Protein AF-0000000076599726 (afdb_homodimer)

pLDDT: mean 90.7, std 14.43, range [23.36, 98.75]

Foldseek 3Di:
DDDPDPPPPPDDPDVLVVLVVQLPFPLVVLVVVLVVLVCVVVVLVVCPPDPCSVVVVVVSVVVNVVSVVVNVVSVVSNQVSQLVSLVSVVWKKKWKAAPNDIDIDTDLVSLLVRLVCQLDGPDFWKMKMFMGSGYPDDPPDDDAQKMWIWHYDVVVQKT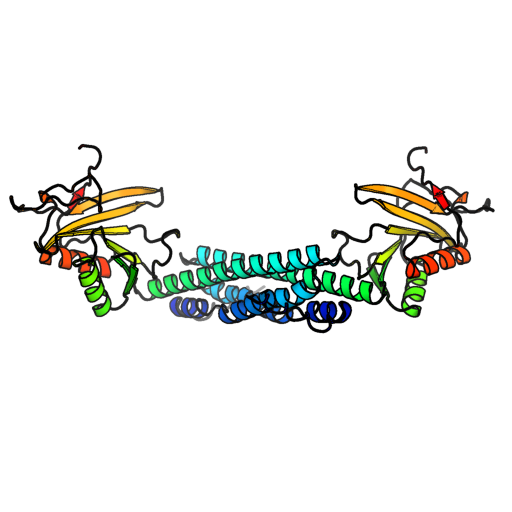KIKIWGADPVGDIWIKMFFAPDFDPPQDWTAPTVPHPHTDDRRRMDGNVLVSQQSSQCNNPVDRGPSTHIDTDDRPPD/DDDPDPPPPPDPPDVLVVLVVQLPFPLVVLVVVLVVLVCVVVVLVVCPPDPCSVVVVVVSVVVNVVSVVVSVVSVVSNQVSQLVSLVSVVWKKKWKAAPNDIDIDTDLVSLLVRLVCQLDGPDFWKMKMFMGSGYPDDPPDDDAQKMWIWWYDVVVQKTKIKIWGADPVGDIWIKMFFAPDFDPPQDWTAPTVPHPHTDDRRRMDGNVLVSQQSSQCNNPVDRGPSTHIDTDPRPPD

InterPro domains:
  IPR025680 Double-stranded DNA deaminase immunity protein DddI [PF14430] (100-230)

Solvent-accessible surface area (backbone atoms only — not comparable to full-atom values): 25669 Å² total; per-residue (Å²): 131,84,75,77,76,73,74,70,78,65,87,74,70,56,60,43,60,52,24,54,56,52,42,70,57,70,57,66,65,48,50,52,51,49,49,55,57,54,54,48,50,64,55,50,60,75,41,64,88,44,90,58,36,63,60,39,51,49,22,49,51,50,19,47,53,23,46,52,49,19,48,54,22,45,49,48,26,23,50,49,20,44,21,48,22,23,53,69,68,72,41,52,19,27,25,36,38,43,80,90,39,79,46,78,23,66,50,72,68,47,40,52,51,49,50,52,46,50,56,53,55,90,46,90,46,52,17,38,41,35,39,30,43,38,78,75,81,51,89,85,45,93,64,66,49,39,37,34,38,31,33,61,40,62,90,79,40,30,28,37,46,35,40,38,38,46,45,97,87,65,50,76,48,47,30,25,33,39,31,94,75,51,54,90,79,48,67,79,45,44,71,30,68,86,44,87,51,56,50,62,45,41,22,45,35,48,47,72,54,50,48,51,23,50,55,44,20,60,74,67,52,45,85,46,77,74,50,47,72,40,77,59,71,80,74,81,110,135,83,72,77,76,73,72,70,78,65,87,75,70,57,60,43,59,49,24,55,57,50,42,70,58,68,57,66,63,49,50,52,50,50,50,58,57,56,55,49,50,64,55,51,60,74,41,63,86,43,89,58,36,63,60,39,50,48,22,48,52,50,20,48,53,23,43,53,50,19,48,54,22,44,51,48,25,23,50,47,21,45,21,49,22,23,53,68,69,72,42,53,19,27,27,36,39,42,79,90,40,80,45,78,24,66,48,71,68,46,42,54,52,48,52,51,46,51,57,54,55,89,46,91,47,51,16,37,41,36,38,31,41,39,76,75,79,51,88,86,46,92,65,65,48,39,39,35,39,31,35,63,42,62,92,77,41,30,27,38,46,34,40,37,40,47,45,97,88,66,51,75,46,47,31,25,32,40,32,94,75,52,54,91,79,47,69,81,43,45,71,32,66,88,44,85,51,58,50,62,47,41,23,44,36,49,46,72,55,49,48,50,23,50,56,44,20,61,74,67,52,45,84,44,76,73,50,48,72,40,78,59,69,81,76,81,110

Radius of gyration: 36.12 Å; Cα contacts (8 Å, |Δi|>4): 818; chains: 2; bounding box: 96×108×67 Å

Organism: Saccharopolyspora spinosa (NCBI:txid60894)

Structure (mmCIF, N/CA/C/O backbone):
data_AF-0000000076599726-model_v1
#
loop_
_entity.id
_entity.type
_entity.pdbx_description
1 polymer 'Immunity protein Imm1 of predicted polymorphic toxin system'
#
loop_
_atom_site.group_PDB
_atom_site.id
_atom_site.type_symbol
_atom_site.label_atom_id
_atom_site.label_alt_id
_atom_site.label_comp_id
_atom_site.label_asym_id
_atom_site.label_entity_id
_atom_site.label_seq_id
_atom_site.pdbx_PDB_ins_code
_atom_site.Cartn_x
_atom_site.Cartn_y
_atom_site.Cartn_z
_atom_site.occupancy
_atom_site.B_iso_or_equiv
_atom_site.auth_seq_id
_atom_site.auth_comp_id
_atom_site.auth_asym_id
_atom_site.auth_atom_id
_atom_site.pdbx_PDB_model_num
ATOM 1 N N . MET A 1 1 ? 50.531 1.314 -5.137 1 23.39 1 MET A N 1
ATOM 2 C CA . MET A 1 1 ? 49.469 1.242 -4.148 1 23.39 1 MET A CA 1
ATOM 3 C C . MET A 1 1 ? 48.688 -0.058 -4.289 1 23.39 1 MET A C 1
ATOM 5 O O . MET A 1 1 ? 48.281 -0.428 -5.395 1 23.39 1 MET A O 1
ATOM 9 N N . SER A 1 2 ? 48.875 -1.064 -3.461 1 26.22 2 SER A N 1
ATOM 10 C CA . SER A 1 2 ? 48.438 -2.455 -3.518 1 26.22 2 SER A CA 1
ATOM 11 C C . SER A 1 2 ? 46.938 -2.559 -3.48 1 26.22 2 SER A C 1
ATOM 13 O O . SER A 1 2 ? 46.25 -1.793 -2.777 1 26.22 2 SER A O 1
ATOM 15 N N . ASN A 1 3 ? 46.219 -3.102 -4.512 1 31.73 3 ASN A N 1
ATOM 16 C CA . ASN A 1 3 ? 44.812 -3.297 -4.828 1 31.73 3 ASN A CA 1
ATOM 17 C C . ASN A 1 3 ? 44.062 -4.004 -3.693 1 31.73 3 ASN A C 1
ATOM 19 O O . ASN A 1 3 ? 44.469 -5.082 -3.26 1 31.73 3 ASN A O 1
ATOM 23 N N . PRO A 1 4 ? 43.438 -3.332 -2.748 1 35.03 4 PRO A N 1
ATOM 24 C CA . PRO A 1 4 ? 42.938 -4.086 -1.605 1 35.03 4 PRO A CA 1
ATOM 25 C C . PRO A 1 4 ? 42.281 -5.418 -2.014 1 35.03 4 PRO A C 1
ATOM 27 O O . PRO A 1 4 ? 41.781 -5.543 -3.127 1 35.03 4 PRO A O 1
ATOM 30 N N . ALA A 1 5 ? 42.844 -6.469 -1.629 1 33.59 5 ALA A N 1
ATOM 31 C CA . ALA A 1 5 ? 42.438 -7.859 -1.81 1 33.59 5 ALA A CA 1
ATOM 32 C C . ALA A 1 5 ? 40.906 -7.988 -1.806 1 33.59 5 ALA A C 1
ATOM 34 O O . ALA A 1 5 ? 40.25 -7.52 -0.881 1 33.59 5 ALA A O 1
ATOM 35 N N . GLN A 1 6 ? 40.188 -8.047 -2.879 1 35.97 6 GLN A N 1
ATOM 36 C CA . GLN A 1 6 ? 38.781 -8.359 -3.139 1 35.97 6 GLN A CA 1
ATOM 37 C C . GLN A 1 6 ? 38.312 -9.508 -2.252 1 35.97 6 GLN A C 1
ATOM 39 O O . GLN A 1 6 ? 38.844 -10.609 -2.301 1 35.97 6 GLN A O 1
ATOM 44 N N . ASP A 1 7 ? 38.062 -9.242 -1.002 1 39.81 7 ASP A N 1
ATOM 45 C CA . ASP A 1 7 ? 37.625 -10.281 -0.079 1 39.81 7 ASP A CA 1
ATOM 46 C C . ASP A 1 7 ? 36.875 -11.391 -0.821 1 39.81 7 ASP A C 1
ATOM 48 O O . ASP A 1 7 ? 36.031 -11.117 -1.666 1 39.81 7 ASP A O 1
ATOM 52 N N . GLU A 1 8 ? 37.469 -12.461 -1.097 1 43.03 8 GLU A N 1
ATOM 53 C CA . GLU A 1 8 ? 36.906 -13.688 -1.668 1 43.03 8 GLU A CA 1
ATOM 54 C C . GLU A 1 8 ? 35.5 -13.953 -1.16 1 43.03 8 GLU A C 1
ATOM 56 O O . GLU A 1 8 ? 35.25 -13.953 0.048 1 43.03 8 GLU A O 1
ATOM 61 N N . PRO A 1 9 ? 34.438 -13.484 -1.928 1 45.09 9 PRO A N 1
ATOM 62 C CA . PRO A 1 9 ? 33.094 -13.742 -1.427 1 45.09 9 PRO A CA 1
ATOM 63 C C . PRO A 1 9 ? 32.969 -15.094 -0.726 1 45.09 9 PRO A C 1
ATOM 65 O O . PRO A 1 9 ? 33.625 -16.062 -1.126 1 45.09 9 PRO A O 1
ATOM 68 N N . GLY A 1 10 ? 33.125 -15.25 0.542 1 48.09 10 GLY A N 1
ATOM 69 C CA . GLY A 1 10 ? 32.906 -16.469 1.3 1 48.09 10 GLY A CA 1
ATOM 70 C C . GLY A 1 10 ? 32 -17.453 0.599 1 48.09 10 GLY A C 1
ATOM 71 O O . GLY A 1 10 ? 31.422 -17.141 -0.448 1 48.09 10 GLY A O 1
ATOM 72 N N . PRO A 1 11 ? 32.125 -18.75 0.975 1 55.03 11 PRO A N 1
ATOM 73 C CA . PRO A 1 11 ? 31.406 -19.797 0.244 1 55.03 11 PRO A CA 1
ATOM 74 C C . PRO A 1 11 ? 29.922 -19.469 0.025 1 55.03 11 PRO A C 1
ATOM 76 O O . PRO A 1 11 ? 29.266 -18.953 0.927 1 55.03 11 PRO A O 1
ATOM 79 N N . LEU A 1 12 ? 29.453 -19.203 -1.128 1 69.69 12 LEU A N 1
ATOM 80 C CA . LEU A 1 12 ? 28.156 -18.781 -1.636 1 69.69 12 LEU A CA 1
ATOM 81 C C . LEU A 1 12 ? 27.047 -19.734 -1.18 1 69.69 12 LEU A C 1
ATOM 83 O O . LEU A 1 12 ? 27.219 -20.953 -1.26 1 69.69 12 LEU A O 1
ATOM 87 N N . GLU A 1 13 ? 26.375 -19.531 -0.014 1 88.06 13 GLU A N 1
ATOM 88 C CA . GLU A 1 13 ? 25.172 -20.281 0.381 1 88.06 13 GLU A CA 1
ATOM 89 C C . GLU A 1 13 ? 24.438 -20.812 -0.838 1 88.06 13 GLU A C 1
ATOM 91 O O . GLU A 1 13 ? 24.266 -20.094 -1.832 1 88.06 13 GLU A O 1
ATOM 96 N N . PRO A 1 14 ? 24.359 -22.25 -0.803 1 93.44 14 PRO A N 1
ATOM 97 C CA . PRO A 1 14 ? 23.547 -22.75 -1.915 1 93.44 14 PRO A CA 1
ATOM 98 C C . PRO A 1 14 ? 22.266 -21.938 -2.111 1 93.44 14 PRO A C 1
ATOM 100 O O . PRO A 1 14 ? 21.625 -21.531 -1.134 1 93.44 14 PRO A O 1
ATOM 103 N N . PRO A 1 15 ? 21.969 -21.703 -3.271 1 95.12 15 PRO A N 1
ATOM 104 C CA . PRO A 1 15 ? 20.797 -20.875 -3.555 1 95.12 15 PRO A CA 1
ATOM 105 C C . PRO A 1 15 ? 19.531 -21.406 -2.893 1 95.12 15 PRO A C 1
ATOM 107 O O . PRO A 1 15 ? 18.688 -20.641 -2.443 1 95.12 15 PRO A O 1
ATOM 110 N N . ALA A 1 16 ? 19.406 -22.703 -2.83 1 96.12 16 ALA A N 1
ATOM 111 C CA . ALA A 1 16 ? 18.203 -23.297 -2.234 1 96.12 16 ALA A CA 1
ATOM 112 C C . ALA A 1 16 ? 18.031 -22.828 -0.792 1 96.12 16 ALA A C 1
ATOM 114 O O . ALA A 1 16 ? 16.906 -22.641 -0.332 1 96.12 16 ALA A O 1
ATOM 115 N N . VAL A 1 17 ? 19.109 -22.672 -0.113 1 96.56 17 V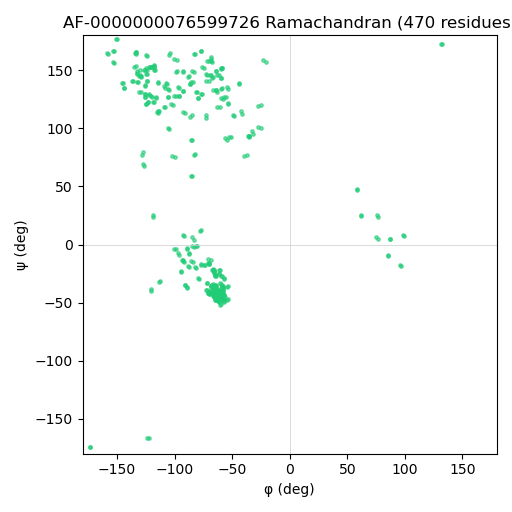AL A N 1
ATOM 116 C CA . VAL A 1 17 ? 19.062 -22.234 1.278 1 96.56 17 VAL A CA 1
ATOM 117 C C . VAL A 1 17 ? 18.625 -20.781 1.348 1 96.56 17 VAL A C 1
ATOM 119 O O . VAL A 1 17 ? 17.812 -20.406 2.209 1 96.56 17 VAL A O 1
ATOM 122 N N . VAL A 1 18 ? 19.141 -20.031 0.441 1 96.81 18 VAL A N 1
ATOM 123 C CA . VAL A 1 18 ? 18.766 -18.609 0.38 1 96.81 18 VAL A CA 1
ATOM 124 C C . VAL A 1 18 ? 17.281 -18.484 0.079 1 96.81 18 VAL A C 1
ATOM 126 O O . VAL A 1 18 ? 16.562 -17.75 0.76 1 96.81 18 VAL A O 1
ATOM 129 N N . PHE A 1 19 ? 16.812 -19.203 -0.844 1 97.62 19 PHE A N 1
ATOM 130 C CA . PHE A 1 19 ? 15.406 -19.141 -1.218 1 97.62 19 PHE A CA 1
ATOM 131 C C . PHE A 1 19 ? 14.516 -19.609 -0.07 1 97.62 19 PHE A C 1
ATOM 133 O O . PHE A 1 19 ? 13.422 -19.078 0.132 1 97.62 19 PHE A O 1
ATOM 140 N N . ALA A 1 20 ? 14.961 -20.562 0.651 1 97.06 20 ALA A N 1
ATOM 141 C CA . ALA A 1 20 ? 14.195 -21.016 1.805 1 97.06 20 ALA A CA 1
ATOM 142 C C . ALA A 1 20 ? 13.984 -19.891 2.807 1 97.06 20 ALA A C 1
ATOM 144 O O . ALA A 1 20 ? 12.883 -19.719 3.348 1 97.06 20 ALA A O 1
ATOM 145 N N . ARG A 1 21 ? 14.938 -19.141 3.025 1 96.56 21 ARG A N 1
ATOM 146 C CA . ARG A 1 21 ? 14.812 -18 3.938 1 96.56 21 ARG A CA 1
ATOM 147 C C . ARG A 1 21 ? 13.859 -16.953 3.387 1 96.56 21 ARG A C 1
ATOM 149 O O . ARG A 1 21 ? 13.102 -16.344 4.141 1 96.56 21 ARG A O 1
ATOM 156 N N . LEU A 1 22 ? 13.875 -16.844 2.094 1 96.88 22 LEU A N 1
ATOM 157 C CA . LEU A 1 22 ? 13.062 -15.828 1.438 1 96.88 22 LEU A CA 1
ATOM 158 C C . LEU A 1 22 ? 11.578 -16.188 1.524 1 96.88 22 LEU A C 1
ATOM 160 O O . LEU A 1 22 ? 10.719 -15.328 1.301 1 96.88 22 LEU A O 1
ATOM 164 N N . THR A 1 23 ? 11.289 -17.391 1.838 1 96.62 23 THR A N 1
ATOM 165 C CA . THR A 1 23 ? 9.891 -17.781 1.972 1 96.62 23 THR A CA 1
ATOM 166 C C . THR A 1 23 ? 9.312 -17.281 3.295 1 96.62 23 THR A C 1
ATOM 168 O O . THR A 1 23 ? 8.094 -17.266 3.484 1 96.62 23 THR A O 1
ATOM 171 N N . ASP A 1 24 ? 10.195 -16.938 4.219 1 95.19 24 ASP A N 1
ATOM 172 C CA . ASP A 1 24 ? 9.75 -16.484 5.531 1 95.19 24 ASP A CA 1
ATOM 173 C C . ASP A 1 24 ? 9.383 -15.008 5.504 1 95.19 24 ASP A C 1
ATOM 175 O O . ASP A 1 24 ? 10.148 -14.156 5.957 1 95.19 24 ASP A O 1
ATOM 179 N N . VAL A 1 25 ? 8.234 -14.727 4.996 1 94.5 25 VAL A N 1
ATOM 180 C CA . VAL A 1 25 ? 7.742 -13.352 4.914 1 94.5 25 VAL A CA 1
ATOM 181 C C . VAL A 1 25 ? 6.781 -13.078 6.066 1 94.5 25 VAL A C 1
ATOM 183 O O . VAL A 1 25 ? 6.047 -13.977 6.496 1 94.5 25 VAL A O 1
ATOM 186 N N . PRO A 1 26 ? 6.711 -11.875 6.547 1 94.44 26 PRO A N 1
ATOM 187 C CA . PRO A 1 26 ? 5.934 -11.562 7.75 1 94.44 26 PRO A CA 1
ATOM 188 C C . PRO A 1 26 ? 4.461 -11.297 7.445 1 94.44 26 PRO A C 1
ATOM 190 O O . PRO A 1 26 ? 3.912 -10.281 7.879 1 94.44 26 PRO A O 1
ATOM 193 N N . VAL A 1 27 ? 3.764 -12.195 6.887 1 95.12 27 VAL A N 1
ATOM 194 C CA . VAL A 1 27 ? 2.361 -12.039 6.52 1 95.12 27 VAL A CA 1
ATOM 195 C C . VAL A 1 27 ? 1.492 -12.047 7.777 1 95.12 27 VAL A C 1
ATOM 197 O O . VAL A 1 27 ? 0.481 -11.344 7.844 1 95.12 27 VAL A O 1
ATOM 200 N N . GLY A 1 28 ? 1.885 -12.781 8.742 1 95.69 28 GLY A N 1
ATOM 201 C CA . GLY A 1 28 ? 1.139 -12.797 9.984 1 95.69 28 GLY A CA 1
ATOM 202 C C . GLY A 1 28 ? 1.084 -11.445 10.672 1 95.69 28 GLY A C 1
ATOM 203 O O . GLY A 1 28 ? 0.021 -11.023 11.133 1 95.69 28 GLY A O 1
ATOM 204 N N . ALA A 1 29 ? 2.229 -10.852 10.805 1 96 29 ALA A N 1
ATOM 205 C CA . ALA A 1 29 ? 2.293 -9.516 11.391 1 96 29 ALA A CA 1
ATOM 206 C C . ALA A 1 29 ? 1.447 -8.523 10.594 1 96 29 ALA A C 1
ATOM 208 O O . ALA A 1 29 ? 0.784 -7.66 11.172 1 96 29 ALA A O 1
ATOM 209 N N . LEU A 1 30 ? 1.504 -8.672 9.32 1 97.5 30 LEU A N 1
ATOM 210 C CA . LEU A 1 30 ? 0.726 -7.793 8.453 1 97.5 30 LEU A CA 1
ATOM 211 C C . LEU A 1 30 ? -0.77 -8.016 8.656 1 97.5 30 LEU A C 1
ATOM 213 O O . LEU A 1 30 ? -1.542 -7.059 8.719 1 97.5 30 LEU A O 1
ATOM 217 N N . ASP A 1 31 ? -1.187 -9.195 8.797 1 97.75 31 ASP A N 1
ATOM 218 C CA . ASP A 1 31 ? -2.59 -9.508 9.055 1 97.75 31 ASP A CA 1
ATOM 219 C C . ASP A 1 31 ? -3.07 -8.859 10.344 1 97.75 31 ASP A C 1
ATOM 221 O O . ASP A 1 31 ? -4.184 -8.328 10.406 1 97.75 31 ASP A O 1
ATOM 225 N N . LYS A 1 32 ? -2.254 -8.906 11.305 1 97 32 LYS A N 1
ATOM 226 C CA . LYS A 1 32 ? -2.598 -8.273 12.57 1 97 32 LYS A CA 1
ATOM 227 C C . LYS A 1 32 ? -2.777 -6.766 12.398 1 97 32 LYS A C 1
ATOM 229 O O . LYS A 1 32 ? -3.666 -6.164 13.008 1 97 32 LYS A O 1
ATOM 234 N N . LEU A 1 33 ? -1.925 -6.156 11.602 1 96.94 33 LEU A N 1
ATOM 235 C CA . LEU A 1 33 ? -2.016 -4.727 11.344 1 96.94 33 LEU A CA 1
ATOM 236 C C . LEU A 1 33 ? -3.303 -4.391 10.594 1 96.94 33 LEU A C 1
ATOM 238 O O . LEU A 1 33 ? -3.959 -3.391 10.898 1 96.94 33 LEU A O 1
ATOM 242 N N . ILE A 1 34 ? -3.613 -5.188 9.633 1 97.62 34 ILE A N 1
ATOM 243 C CA . ILE A 1 34 ? -4.844 -4.988 8.875 1 97.62 34 ILE A CA 1
ATOM 244 C C . ILE A 1 34 ? -6.047 -5.07 9.812 1 97.62 34 ILE A C 1
ATOM 246 O O . ILE A 1 34 ? -6.938 -4.219 9.766 1 97.62 34 ILE A O 1
ATOM 250 N N . GLU A 1 35 ? -6.023 -6.031 10.68 1 96.81 35 GLU A N 1
ATOM 251 C CA . GLU A 1 35 ? -7.109 -6.199 11.641 1 96.81 35 GLU A CA 1
ATOM 252 C C . GLU A 1 35 ? -7.207 -4.996 12.578 1 96.81 35 GLU A C 1
ATOM 254 O O . GLU A 1 35 ? -8.297 -4.465 12.797 1 96.81 35 GLU A O 1
ATOM 259 N N . ALA A 1 36 ? -6.141 -4.594 13.094 1 95.62 36 A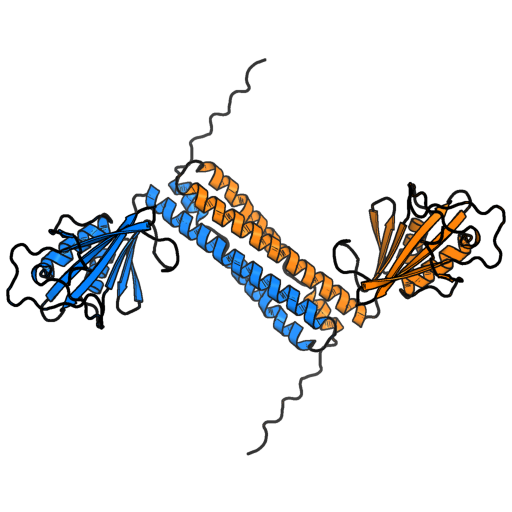LA A N 1
ATOM 260 C CA . ALA A 1 36 ? -6.109 -3.447 14 1 95.62 36 ALA A CA 1
ATOM 261 C C . ALA A 1 36 ? -6.633 -2.189 13.312 1 95.62 36 ALA A C 1
ATOM 263 O O . ALA A 1 36 ? -7.363 -1.402 13.914 1 95.62 36 ALA A O 1
ATOM 264 N N . THR A 1 37 ? -6.25 -2.002 12.086 1 95.06 37 THR A N 1
ATOM 265 C CA . THR A 1 37 ? -6.688 -0.838 11.328 1 95.06 37 THR A CA 1
ATOM 266 C C . THR A 1 37 ? -8.18 -0.918 11.031 1 95.06 37 THR A C 1
ATOM 268 O O . THR A 1 37 ? -8.883 0.099 11.047 1 95.06 37 THR A O 1
ATOM 271 N N . HIS A 1 38 ? -8.609 -2.107 10.805 1 94.06 38 HIS A N 1
ATOM 272 C CA . HIS A 1 38 ? -10.039 -2.307 10.562 1 94.06 38 HIS A CA 1
ATOM 273 C C . HIS A 1 38 ? -10.852 -1.989 11.812 1 94.06 38 HIS A C 1
ATOM 275 O O . HIS A 1 38 ? -11.953 -1.428 11.719 1 94.06 38 HIS A O 1
ATOM 281 N N . GLU A 1 39 ? -10.375 -2.297 12.922 1 93.75 39 GLU A N 1
ATOM 282 C CA . GLU A 1 39 ? -11.078 -2.098 14.188 1 93.75 39 GLU A CA 1
ATOM 283 C C . GLU A 1 39 ? -11.273 -0.613 14.484 1 93.75 39 GLU A C 1
ATOM 285 O O . GLU A 1 39 ? -12.148 -0.24 15.266 1 93.75 39 GLU A O 1
ATOM 290 N N . VAL A 1 40 ? -10.461 0.221 13.891 1 93.62 40 VAL A N 1
ATOM 291 C CA . VAL A 1 40 ? -10.578 1.668 14.039 1 93.62 40 VAL A CA 1
ATOM 292 C C . VAL A 1 40 ? -11.969 2.123 13.609 1 93.62 40 VAL A C 1
ATOM 294 O O . VAL A 1 40 ? -12.492 3.111 14.133 1 93.62 40 VAL A O 1
ATOM 297 N N . TYR A 1 41 ? -12.57 1.416 12.711 1 90.88 41 TYR A N 1
ATOM 298 C CA . TYR A 1 41 ? -13.883 1.781 12.18 1 90.88 41 TYR A CA 1
ATOM 299 C C . TYR A 1 41 ? -14.922 1.807 13.289 1 90.88 41 TYR A C 1
ATOM 301 O O . TYR A 1 41 ? -15.875 2.588 13.234 1 90.88 41 TYR A O 1
ATOM 309 N N . ASP A 1 42 ? -14.766 0.934 14.266 1 92.38 42 ASP A N 1
ATOM 310 C CA . ASP A 1 42 ? -15.688 0.936 15.398 1 92.38 42 ASP A CA 1
ATOM 311 C C . ASP A 1 42 ? -15.711 2.297 16.094 1 92.38 42 ASP A C 1
ATOM 313 O O . ASP A 1 42 ? -16.781 2.812 16.422 1 92.38 42 ASP A O 1
ATOM 317 N N . ASP A 1 43 ? -14.617 2.85 16.281 1 94.38 43 ASP A N 1
ATOM 318 C CA . ASP A 1 43 ? -14.508 4.168 16.906 1 94.38 43 ASP A CA 1
ATOM 319 C C . ASP A 1 43 ? -14.977 5.262 15.938 1 94.38 43 ASP A C 1
ATOM 321 O O . ASP A 1 43 ? -15.617 6.23 16.359 1 94.38 43 ASP A O 1
ATOM 325 N N . LEU A 1 44 ? -14.656 5.113 14.711 1 95.75 44 LEU A N 1
ATOM 326 C CA . LEU A 1 44 ? -15.102 6.082 13.719 1 95.75 44 LEU A CA 1
ATOM 327 C C . LEU A 1 44 ? -16.625 6.172 13.68 1 95.75 44 LEU A C 1
ATOM 329 O O . LEU A 1 44 ? -17.188 7.262 13.539 1 95.75 44 LEU A O 1
ATOM 333 N N . ASN A 1 45 ? -17.219 5.082 13.867 1 94.06 45 ASN A N 1
ATOM 334 C CA . ASN A 1 45 ? -18.672 5.047 13.859 1 94.06 45 ASN A CA 1
ATOM 335 C C . ASN A 1 45 ? -19.266 5.852 15.008 1 94.06 45 ASN A C 1
ATOM 337 O O . ASN A 1 45 ? -20.359 6.398 14.891 1 94.06 45 ASN A O 1
ATOM 341 N N . LYS A 1 46 ? -18.609 6 16.031 1 94.75 46 LYS A N 1
ATOM 342 C CA . LYS A 1 46 ? -19.078 6.73 17.203 1 94.75 46 LYS A CA 1
ATOM 343 C C . LYS A 1 46 ? -19.062 8.234 16.953 1 94.75 46 LYS A C 1
ATOM 345 O O . LYS A 1 46 ? -19.688 8.992 17.703 1 94.75 46 LYS A O 1
ATOM 350 N N . VAL A 1 47 ? -18.344 8.672 15.953 1 95.06 47 VAL A N 1
ATOM 351 C CA . VAL A 1 47 ? -18.25 10.102 15.695 1 95.06 47 VAL A CA 1
ATOM 352 C C . VAL A 1 47 ? -18.812 10.414 14.305 1 95.06 47 VAL A C 1
ATOM 354 O O . VAL A 1 47 ? -18.406 11.391 13.672 1 95.06 47 VAL A O 1
ATOM 357 N N . LEU A 1 48 ? -19.609 9.578 13.883 1 93.12 48 LEU A N 1
ATOM 358 C CA . LEU A 1 48 ? -20.281 9.789 12.602 1 93.12 48 LEU A CA 1
ATOM 359 C C . LEU A 1 48 ? -20.984 11.141 12.562 1 93.12 48 LEU A C 1
ATOM 361 O O . LEU A 1 48 ? -21.656 11.523 13.523 1 93.12 48 LEU A O 1
ATOM 365 N N . GLY A 1 49 ? -20.812 11.867 11.469 1 92.56 49 GLY A N 1
ATOM 366 C CA . GLY A 1 49 ? -21.438 13.172 11.328 1 92.56 49 GLY A CA 1
ATOM 367 C C . GLY A 1 49 ? -20.5 14.32 11.695 1 92.56 49 GLY A C 1
ATOM 368 O O . GLY A 1 49 ? -20.766 15.477 11.359 1 92.56 49 GLY A O 1
ATOM 369 N N . HIS A 1 50 ? -19.438 14 12.43 1 94.5 50 HIS A N 1
ATOM 370 C CA . HIS A 1 50 ? -18.469 15.039 12.773 1 94.5 50 HIS A CA 1
ATOM 371 C C . HIS A 1 50 ? -17.781 15.586 11.523 1 94.5 50 HIS A C 1
ATOM 373 O O . HIS A 1 50 ? -17.547 14.836 10.57 1 94.5 50 HIS A O 1
ATOM 379 N N . PRO A 1 51 ? -17.375 16.828 11.484 1 93.38 51 PRO A N 1
ATOM 380 C CA . PRO A 1 51 ? -16.75 17.422 10.297 1 93.38 51 PRO A CA 1
ATOM 381 C C . PRO A 1 51 ? -15.453 16.719 9.906 1 93.38 51 PRO A C 1
ATOM 383 O O . PRO A 1 51 ? -15.078 16.719 8.727 1 93.38 51 PRO A O 1
ATOM 386 N N . TYR A 1 52 ? -14.836 16.109 10.891 1 95.5 52 TYR A N 1
ATOM 387 C CA . TYR A 1 52 ? -13.562 15.453 10.633 1 95.5 52 TYR A CA 1
ATOM 388 C C . TYR A 1 52 ? -13.773 14.016 10.164 1 95.5 52 TYR A C 1
ATOM 390 O O . TYR A 1 52 ? -12.828 13.352 9.734 1 95.5 52 TYR A O 1
ATOM 398 N N . TRP A 1 53 ? -14.922 13.508 10.188 1 96.12 53 TRP A N 1
ATOM 399 C CA . TRP A 1 53 ? -15.203 12.094 9.984 1 96.12 53 TRP A CA 1
ATOM 400 C C . TRP A 1 53 ? -14.797 11.648 8.586 1 96.12 53 TRP A C 1
ATOM 402 O O . TRP A 1 53 ? -14.148 10.609 8.422 1 96.12 53 TRP A O 1
ATOM 412 N N . GLY A 1 54 ? -15.156 12.43 7.613 1 96 54 GLY A N 1
ATOM 413 C CA . GLY A 1 54 ? -14.844 12.07 6.242 1 96 54 GLY A CA 1
ATOM 414 C C . GLY A 1 54 ? -13.359 11.867 6.004 1 96 54 GLY A C 1
ATOM 415 O O . GLY A 1 54 ? -12.953 10.875 5.398 1 96 54 GLY A O 1
ATOM 416 N N . ASP A 1 55 ? -12.586 12.758 6.477 1 94.88 55 ASP A N 1
ATOM 417 C CA . ASP A 1 55 ? -11.141 12.664 6.301 1 94.88 55 ASP A CA 1
ATOM 418 C C . ASP A 1 55 ? -10.57 11.469 7.062 1 94.88 55 ASP A C 1
ATOM 420 O O . ASP A 1 55 ? -9.664 10.789 6.574 1 94.88 55 ASP A O 1
ATOM 424 N N . LEU A 1 56 ? -11.086 11.281 8.219 1 97.12 56 LEU A N 1
ATOM 425 C CA . LEU A 1 56 ? -10.633 10.156 9.023 1 97.12 56 LEU A CA 1
ATOM 426 C C . LEU A 1 56 ? -10.914 8.836 8.312 1 97.12 56 LEU A C 1
ATOM 428 O O . LEU A 1 56 ? -10.039 7.973 8.227 1 97.12 56 LEU A O 1
ATOM 432 N N . VAL A 1 57 ? -12.109 8.711 7.766 1 97.31 57 VAL A N 1
ATOM 433 C CA . VAL A 1 57 ? -12.5 7.504 7.051 1 97.31 57 VAL A CA 1
ATOM 434 C C . VAL A 1 57 ? -11.648 7.344 5.797 1 97.31 57 VAL A C 1
ATOM 436 O O . VAL A 1 57 ? -11.234 6.234 5.457 1 97.31 57 VAL A O 1
ATOM 439 N N . PHE A 1 58 ? -11.414 8.414 5.219 1 97.19 58 PHE A N 1
ATOM 440 C CA . PHE A 1 58 ? -10.586 8.383 4.023 1 97.19 58 PHE A CA 1
ATOM 441 C C . PHE A 1 58 ? -9.203 7.812 4.34 1 97.19 58 PHE A C 1
ATOM 443 O O . PHE A 1 58 ? -8.742 6.887 3.668 1 97.19 58 PHE A O 1
ATOM 450 N N . HIS A 1 59 ? -8.555 8.32 5.336 1 97 59 HIS A N 1
ATOM 451 C CA . HIS A 1 59 ? -7.215 7.871 5.695 1 97 59 HIS A CA 1
ATOM 452 C C . HIS A 1 59 ? -7.223 6.41 6.125 1 97 59 HIS A C 1
ATOM 454 O O . HIS A 1 59 ? -6.324 5.645 5.766 1 97 59 HIS A O 1
ATOM 460 N N . GLN A 1 60 ? -8.211 6.066 6.867 1 97.44 60 GLN A N 1
ATOM 461 C CA . GLN A 1 60 ? -8.312 4.684 7.32 1 97.44 60 GLN A CA 1
ATOM 462 C C . GLN A 1 60 ? -8.516 3.73 6.145 1 97.44 60 GLN A C 1
ATOM 464 O O . GLN A 1 60 ? -7.855 2.693 6.062 1 97.44 60 GLN A O 1
ATOM 469 N N . GLY A 1 61 ? -9.406 4.066 5.289 1 97.5 61 GLY A N 1
ATOM 470 C CA . GLY A 1 61 ? -9.633 3.256 4.105 1 97.5 61 GLY A CA 1
ATOM 471 C C . GLY A 1 61 ? -8.422 3.146 3.205 1 97.5 61 GLY A C 1
ATOM 472 O O . GLY A 1 61 ? -8.109 2.066 2.699 1 97.5 61 GLY A O 1
ATOM 473 N N . ALA A 1 62 ? -7.793 4.246 3.045 1 98 62 ALA A N 1
ATOM 474 C CA . ALA A 1 62 ? -6.582 4.254 2.225 1 98 62 ALA A CA 1
ATOM 475 C C . ALA A 1 62 ? -5.496 3.381 2.846 1 98 62 ALA A C 1
ATOM 477 O O . ALA A 1 62 ? -4.77 2.684 2.133 1 98 62 ALA A O 1
ATOM 478 N N . ALA A 1 63 ? -5.406 3.438 4.145 1 98.12 63 ALA A N 1
ATOM 479 C CA . ALA A 1 63 ? -4.426 2.604 4.836 1 98.12 63 ALA A CA 1
ATOM 480 C C . ALA A 1 63 ? -4.727 1.122 4.633 1 98.12 63 ALA A C 1
ATOM 482 O O . ALA A 1 63 ? -3.826 0.332 4.344 1 98.12 63 ALA A O 1
ATOM 483 N N . ILE A 1 64 ? -5.961 0.78 4.734 1 98.06 64 ILE A N 1
ATOM 484 C CA . ILE A 1 64 ? -6.371 -0.61 4.574 1 98.06 64 ILE A CA 1
ATOM 485 C C . ILE A 1 64 ? -6.055 -1.08 3.156 1 98.06 64 ILE A C 1
ATOM 487 O O . ILE A 1 64 ? -5.512 -2.172 2.963 1 98.06 64 ILE A O 1
ATOM 491 N N . LYS A 1 65 ? -6.383 -0.271 2.256 1 98.31 65 LYS A N 1
ATOM 492 C CA . LYS A 1 65 ? -6.113 -0.608 0.862 1 98.31 65 LYS A CA 1
ATOM 493 C C . LYS A 1 65 ? -4.621 -0.835 0.63 1 98.31 65 LYS A C 1
ATOM 495 O O . LYS A 1 65 ? -4.23 -1.813 -0.01 1 98.31 65 LYS A O 1
ATOM 500 N N . ALA A 1 66 ? -3.855 0.016 1.163 1 98.69 66 ALA A N 1
ATOM 501 C CA . ALA A 1 66 ? -2.408 -0.097 1.002 1 98.69 66 ALA A CA 1
ATOM 502 C C . ALA A 1 66 ? -1.874 -1.35 1.691 1 98.69 66 ALA A C 1
ATOM 504 O O . ALA A 1 66 ? -1.005 -2.039 1.154 1 98.69 66 ALA A O 1
ATOM 505 N N . LEU A 1 67 ? -2.387 -1.613 2.83 1 98.5 67 LEU A N 1
ATOM 506 C CA . LEU A 1 67 ? -1.951 -2.793 3.57 1 98.5 67 LEU A CA 1
ATOM 507 C C . LEU A 1 67 ? -2.34 -4.07 2.834 1 98.5 67 LEU A C 1
ATOM 509 O O . LEU A 1 67 ? -1.559 -5.023 2.781 1 98.5 67 LEU A O 1
ATOM 513 N N . LYS A 1 68 ? -3.469 -4.078 2.281 1 98.44 68 LYS A N 1
ATOM 514 C CA . LYS A 1 68 ? -3.9 -5.246 1.516 1 98.44 68 LYS A CA 1
ATOM 515 C C . LYS A 1 68 ? -3.041 -5.434 0.269 1 98.44 68 LYS A C 1
ATOM 517 O O . LYS A 1 68 ? -2.725 -6.562 -0.108 1 98.44 68 LYS A O 1
ATOM 522 N N . GLU A 1 69 ? -2.717 -4.395 -0.316 1 98.44 69 GLU A N 1
ATOM 523 C CA . GLU A 1 69 ? -1.794 -4.465 -1.445 1 98.44 69 GLU A CA 1
ATOM 524 C C . GLU A 1 69 ? -0.442 -5.031 -1.018 1 98.44 69 GLU A C 1
ATOM 526 O O . GLU A 1 69 ? 0.131 -5.875 -1.708 1 98.44 69 GLU A O 1
ATOM 531 N N . ALA A 1 70 ? 0.002 -4.566 0.088 1 98.44 70 ALA A N 1
ATOM 532 C CA . ALA A 1 70 ? 1.263 -5.09 0.611 1 98.44 70 ALA A CA 1
ATOM 533 C C . ALA A 1 70 ? 1.181 -6.594 0.845 1 98.44 70 ALA A C 1
ATOM 535 O O . ALA A 1 70 ? 2.127 -7.328 0.548 1 98.44 70 ALA A O 1
ATOM 536 N N . ARG A 1 71 ? 0.085 -7.012 1.326 1 98.19 71 ARG A N 1
ATOM 537 C CA . ARG A 1 71 ? -0.113 -8.438 1.588 1 98.19 71 ARG A CA 1
ATOM 538 C C . ARG A 1 71 ? -0.029 -9.25 0.3 1 98.19 71 ARG A C 1
ATOM 540 O O . ARG A 1 71 ? 0.608 -10.305 0.265 1 98.19 71 ARG A O 1
ATOM 547 N N . ILE A 1 72 ? -0.663 -8.781 -0.713 1 96.56 72 ILE A N 1
ATOM 548 C CA . ILE A 1 72 ? -0.63 -9.445 -2.014 1 96.56 72 ILE A CA 1
ATOM 549 C C . ILE A 1 72 ? 0.812 -9.547 -2.506 1 96.56 72 ILE A C 1
ATOM 551 O O . ILE A 1 72 ? 1.244 -10.602 -2.969 1 96.56 72 ILE A O 1
ATOM 555 N N . CYS A 1 73 ? 1.543 -8.562 -2.311 1 97.31 73 CYS A N 1
ATOM 556 C CA . CYS A 1 73 ? 2.924 -8.523 -2.777 1 97.31 73 CYS A CA 1
ATOM 557 C C . CYS A 1 73 ? 3.797 -9.484 -1.976 1 97.31 73 CYS A C 1
ATOM 559 O O . CYS A 1 73 ? 4.633 -10.188 -2.543 1 97.31 73 CYS A O 1
ATOM 561 N N . LEU A 1 74 ? 3.582 -9.477 -0.696 1 97.44 74 LEU A N 1
ATOM 562 C CA . LEU A 1 74 ? 4.371 -10.367 0.147 1 97.44 74 LEU A CA 1
ATOM 563 C C . LEU A 1 74 ? 4.051 -11.828 -0.155 1 97.44 74 LEU A C 1
ATOM 565 O O . LEU A 1 74 ? 4.949 -12.672 -0.173 1 97.44 74 LEU A O 1
ATOM 569 N N . GLU A 1 75 ? 2.818 -12.062 -0.381 1 95.81 75 GLU A N 1
ATOM 570 C CA . GLU A 1 75 ? 2.438 -13.414 -0.779 1 95.81 75 GLU A CA 1
ATOM 571 C C . GLU A 1 75 ? 3.049 -13.789 -2.127 1 95.81 75 GLU A C 1
ATOM 573 O O . GLU A 1 75 ? 3.439 -14.938 -2.342 1 95.81 75 GLU A O 1
ATOM 578 N N . GLY A 1 76 ? 3.053 -12.883 -2.998 1 94.69 76 GLY A N 1
ATOM 579 C CA . GLY A 1 76 ? 3.74 -13.102 -4.262 1 94.69 76 GLY A CA 1
ATOM 580 C C . GLY A 1 76 ? 5.215 -13.406 -4.094 1 94.69 76 GLY A C 1
ATOM 581 O O . GLY A 1 76 ? 5.742 -14.32 -4.738 1 94.69 76 GLY A O 1
ATOM 582 N N . LEU A 1 77 ? 5.844 -12.672 -3.188 1 96.81 77 LEU A N 1
ATOM 583 C CA . LEU A 1 77 ? 7.25 -12.914 -2.887 1 96.81 77 LEU A CA 1
ATOM 584 C C . LEU A 1 77 ? 7.457 -14.328 -2.355 1 96.81 77 LEU A C 1
ATOM 58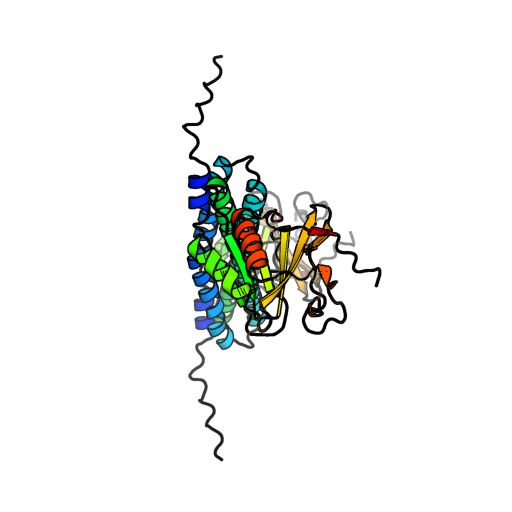6 O O . LEU A 1 77 ? 8.359 -15.039 -2.809 1 96.81 77 LEU A O 1
ATOM 590 N N . ARG A 1 78 ? 6.637 -14.656 -1.49 1 96.69 78 ARG A N 1
ATOM 591 C CA . ARG A 1 78 ? 6.727 -15.992 -0.913 1 96.69 78 ARG A CA 1
ATOM 592 C C . ARG A 1 78 ? 6.535 -17.062 -1.981 1 96.69 78 ARG A C 1
ATOM 594 O O . ARG A 1 78 ? 7.305 -18.031 -2.047 1 96.69 78 ARG A O 1
ATOM 601 N N . ALA A 1 79 ? 5.555 -16.891 -2.775 1 94.94 79 ALA A N 1
ATOM 602 C CA . ALA A 1 79 ? 5.262 -17.875 -3.822 1 94.94 79 ALA A CA 1
ATOM 603 C C . ALA A 1 79 ? 6.43 -18 -4.793 1 94.94 79 ALA A C 1
ATOM 605 O O . ALA A 1 79 ? 6.812 -19.125 -5.16 1 94.94 79 ALA A O 1
ATOM 606 N N . GLU A 1 80 ? 6.992 -16.922 -5.16 1 95.19 80 GLU A N 1
ATOM 607 C CA . GLU A 1 80 ? 8.141 -16.938 -6.059 1 95.19 80 GLU A CA 1
ATOM 608 C C . GLU A 1 80 ? 9.344 -17.625 -5.414 1 95.19 80 GLU A C 1
ATOM 610 O O . GLU A 1 80 ? 10.047 -18.391 -6.074 1 95.19 80 GLU A O 1
ATOM 615 N N . ALA A 1 81 ? 9.492 -17.359 -4.176 1 97.44 81 ALA A N 1
ATOM 616 C CA . ALA A 1 81 ? 10.609 -17.969 -3.455 1 97.44 81 ALA A CA 1
ATOM 617 C C . ALA A 1 81 ? 10.43 -19.484 -3.352 1 97.44 81 ALA A C 1
ATOM 619 O O . ALA A 1 81 ? 11.398 -20.234 -3.486 1 97.44 81 ALA A O 1
ATOM 620 N N . VAL A 1 82 ? 9.273 -19.828 -3.086 1 96.5 82 VAL A N 1
ATOM 621 C CA . VAL A 1 82 ? 8.977 -21.266 -3.035 1 96.5 82 VAL A CA 1
ATOM 622 C C . VAL A 1 82 ? 9.297 -21.906 -4.383 1 96.5 82 VAL A C 1
ATOM 624 O O . VAL A 1 82 ? 9.953 -22.953 -4.441 1 96.5 82 VAL A O 1
ATOM 627 N N . GLY A 1 83 ? 8.828 -21.266 -5.422 1 95.38 83 GLY A N 1
ATOM 628 C CA . GLY A 1 83 ? 9.133 -21.781 -6.75 1 95.38 83 GLY A CA 1
ATOM 629 C C . GLY A 1 83 ? 10.617 -21.875 -7.027 1 95.38 83 GLY A C 1
ATOM 630 O O . GLY A 1 83 ? 11.094 -22.891 -7.551 1 95.38 83 GLY A O 1
ATOM 631 N N . ALA A 1 84 ? 11.336 -20.922 -6.656 1 96.69 84 ALA A N 1
ATOM 632 C CA . ALA A 1 84 ? 12.781 -20.906 -6.867 1 96.69 84 ALA A CA 1
ATOM 633 C C . ALA A 1 84 ? 13.469 -22.016 -6.074 1 96.69 84 ALA A C 1
ATOM 635 O O . ALA A 1 84 ? 14.328 -22.719 -6.602 1 96.69 84 ALA A O 1
ATOM 636 N N . ARG A 1 85 ? 13.102 -22.094 -4.879 1 97.12 85 ARG A N 1
ATOM 637 C CA . ARG A 1 85 ? 13.664 -23.141 -4.031 1 97.12 85 ARG A CA 1
ATOM 638 C C . ARG A 1 85 ? 13.422 -24.531 -4.633 1 97.12 85 ARG A C 1
ATOM 640 O O . ARG A 1 85 ? 14.336 -25.344 -4.723 1 97.12 85 ARG A O 1
ATOM 647 N N . ASN A 1 86 ? 12.188 -24.781 -5.016 1 96.44 86 ASN A N 1
ATOM 648 C CA . ASN A 1 86 ? 11.82 -26.062 -5.602 1 96.44 86 ASN A CA 1
ATOM 649 C C . ASN A 1 86 ? 12.617 -26.344 -6.871 1 96.44 86 ASN A C 1
ATOM 651 O O . ASN A 1 86 ? 13.062 -27.484 -7.09 1 96.44 86 ASN A O 1
ATOM 655 N N . THR A 1 87 ? 12.773 -25.344 -7.629 1 94.5 87 THR A N 1
ATOM 656 C CA . THR A 1 87 ? 13.555 -25.484 -8.852 1 94.5 87 THR A CA 1
ATOM 657 C C . THR A 1 87 ? 14.984 -25.906 -8.531 1 94.5 87 THR A C 1
ATOM 659 O O . THR A 1 87 ? 15.523 -26.828 -9.148 1 94.5 87 THR A O 1
ATOM 662 N N . GLU A 1 88 ? 15.547 -25.297 -7.574 1 95.56 88 GLU A N 1
ATOM 663 C CA . GLU A 1 88 ? 16.906 -25.641 -7.168 1 95.56 88 GLU A CA 1
ATOM 664 C C . GLU A 1 88 ? 16.984 -27.062 -6.629 1 95.56 88 GLU A C 1
ATOM 666 O O . GLU A 1 88 ? 18.016 -27.734 -6.777 1 95.56 88 GLU A O 1
ATOM 671 N N . LEU A 1 89 ? 15.938 -27.531 -6.121 1 95.19 89 LEU A N 1
ATOM 672 C CA . LEU A 1 89 ? 15.945 -28.844 -5.492 1 95.19 89 LEU A CA 1
ATOM 673 C C . LEU A 1 89 ? 15.406 -29.906 -6.449 1 95.19 89 LEU A C 1
ATOM 675 O O . LEU A 1 89 ? 15.32 -31.078 -6.09 1 95.19 89 LEU A O 1
ATOM 679 N N . GLY A 1 90 ? 14.961 -29.5 -7.609 1 93.25 90 GLY A N 1
ATOM 680 C CA . GLY A 1 90 ? 14.422 -30.422 -8.578 1 93.25 90 GLY A CA 1
ATOM 681 C C . GLY A 1 90 ? 13.023 -30.906 -8.234 1 93.25 90 GLY A C 1
ATOM 682 O O . GLY A 1 90 ? 12.648 -32.031 -8.578 1 93.25 90 GLY A O 1
ATOM 683 N N . ILE A 1 91 ? 12.305 -30.078 -7.465 1 94.06 91 ILE A N 1
ATOM 684 C CA . ILE A 1 91 ? 10.953 -30.438 -7.031 1 94.06 91 ILE A CA 1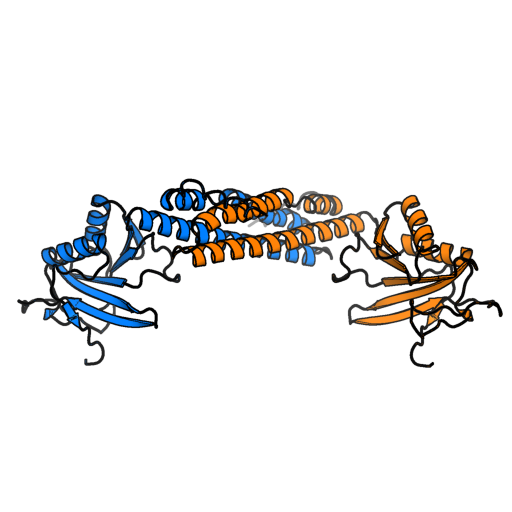
ATOM 685 C C . ILE A 1 91 ? 9.93 -29.797 -7.969 1 94.06 91 ILE A C 1
ATOM 687 O O . ILE A 1 91 ? 10.062 -28.625 -8.344 1 94.06 91 ILE A O 1
ATOM 691 N N . THR A 1 92 ? 8.953 -30.578 -8.352 1 95.12 92 THR A N 1
ATOM 692 C CA . THR A 1 92 ? 7.82 -30.062 -9.109 1 95.12 92 THR A CA 1
ATOM 693 C C . THR A 1 92 ? 6.512 -30.312 -8.359 1 95.12 92 THR A C 1
ATOM 695 O O . THR A 1 92 ? 6.418 -31.234 -7.555 1 95.12 92 THR A O 1
ATOM 698 N N . VAL A 1 93 ? 5.57 -29.438 -8.648 1 96.88 93 VAL A N 1
ATOM 699 C CA . VAL A 1 93 ? 4.246 -29.531 -8.055 1 96.88 93 VAL A CA 1
ATOM 700 C C . VAL A 1 93 ? 3.195 -29.703 -9.148 1 96.88 93 VAL A C 1
ATOM 702 O O . VAL A 1 93 ? 3.174 -28.922 -10.117 1 96.88 93 VAL A O 1
ATOM 705 N N . ALA A 1 94 ? 2.408 -30.719 -8.969 1 97.56 94 ALA A N 1
ATOM 706 C CA . ALA A 1 94 ? 1.272 -30.906 -9.867 1 97.56 94 ALA A CA 1
ATOM 707 C C . ALA A 1 94 ? 0.013 -30.25 -9.297 1 97.56 94 ALA A C 1
ATOM 709 O O . ALA A 1 94 ? -0.285 -30.391 -8.109 1 97.56 94 ALA A O 1
ATOM 710 N N . THR A 1 95 ? -0.618 -29.531 -10.117 1 96.88 95 THR A N 1
ATOM 711 C CA . THR A 1 95 ? -1.911 -28.938 -9.773 1 96.88 95 THR A CA 1
ATOM 712 C C . THR A 1 95 ? -3.01 -29.5 -10.68 1 96.88 95 THR A C 1
ATOM 714 O O . THR A 1 95 ? -2.895 -29.453 -11.906 1 96.88 95 THR A O 1
ATOM 717 N N . ALA A 1 96 ? -4.066 -30.016 -10.094 1 97.44 96 ALA A N 1
ATOM 718 C CA . ALA A 1 96 ? -5.219 -30.5 -10.852 1 97.44 96 ALA A CA 1
ATOM 719 C C . ALA A 1 96 ? -6.461 -29.656 -10.562 1 97.44 96 ALA A C 1
ATOM 721 O O . ALA A 1 96 ? -6.664 -29.203 -9.43 1 97.44 96 ALA A O 1
ATOM 722 N N . VAL A 1 97 ? -7.176 -29.406 -11.57 1 95.81 97 VAL A N 1
ATOM 723 C CA . VAL A 1 97 ? -8.5 -28.812 -11.422 1 95.81 97 VAL A CA 1
ATOM 724 C C . VAL A 1 97 ? -9.562 -29.797 -11.883 1 95.81 97 VAL A C 1
ATOM 726 O O . VAL A 1 97 ? -9.602 -30.172 -13.062 1 95.81 97 VAL A O 1
ATOM 729 N N . ALA A 1 98 ? -10.375 -30.234 -10.992 1 95.5 98 ALA A N 1
ATOM 730 C CA . ALA A 1 98 ? -11.461 -31.172 -11.266 1 95.5 98 ALA A CA 1
ATOM 731 C C . ALA A 1 98 ? -12.688 -30.844 -10.406 1 95.5 98 ALA A C 1
ATOM 733 O O . ALA A 1 98 ? -12.555 -30.531 -9.219 1 95.5 98 ALA A O 1
ATOM 734 N N . ASP A 1 99 ? -13.82 -30.844 -11.016 1 94.88 99 ASP A N 1
ATOM 735 C CA . ASP A 1 99 ? -15.086 -30.641 -10.312 1 94.88 99 ASP A CA 1
ATOM 736 C C . ASP A 1 99 ? -15.125 -29.266 -9.648 1 94.88 99 ASP A C 1
ATOM 738 O O . ASP A 1 99 ? -15.625 -29.125 -8.531 1 94.88 99 ASP A O 1
ATOM 742 N N . GLY A 1 100 ? -14.391 -28.406 -10.18 1 90.5 100 GLY A N 1
ATOM 743 C CA . GLY A 1 100 ? -14.414 -27.047 -9.672 1 90.5 100 GLY A CA 1
ATOM 744 C C . GLY A 1 100 ? -13.453 -26.828 -8.508 1 90.5 100 GLY A C 1
ATOM 745 O O . GLY A 1 100 ? -13.422 -25.75 -7.914 1 90.5 100 GLY A O 1
ATOM 746 N N . GLU A 1 101 ? -12.695 -27.859 -8.219 1 94.88 101 GLU A N 1
ATOM 747 C CA . GLU A 1 101 ? -11.766 -27.766 -7.098 1 94.88 101 GLU A CA 1
ATOM 748 C C . GLU A 1 101 ? -10.328 -27.922 -7.566 1 94.88 101 GLU A C 1
ATOM 750 O O . GLU A 1 101 ? -10.062 -28.562 -8.586 1 94.88 101 GLU A O 1
ATOM 755 N N . ARG A 1 102 ? -9.406 -27.328 -6.746 1 95.19 102 ARG A N 1
ATOM 756 C CA . ARG A 1 102 ? -7.977 -27.438 -7.039 1 95.19 102 ARG A CA 1
ATOM 757 C C . ARG A 1 102 ? -7.273 -28.344 -6.031 1 95.19 102 ARG A C 1
ATOM 759 O O . ARG A 1 102 ? -7.551 -28.281 -4.832 1 95.19 102 ARG A O 1
ATOM 766 N N . TYR A 1 103 ? -6.434 -29.172 -6.594 1 97.5 103 TYR A N 1
ATOM 767 C CA . TYR A 1 103 ? -5.652 -30.109 -5.793 1 97.5 103 TYR A CA 1
ATOM 768 C C . TYR A 1 103 ? -4.164 -29.984 -6.098 1 97.5 103 TYR A C 1
ATOM 770 O O . TYR A 1 103 ? -3.781 -29.688 -7.234 1 97.5 103 TYR A O 1
ATOM 778 N N . TYR A 1 104 ? -3.414 -30.281 -5.07 1 97.19 104 TYR A N 1
ATOM 779 C CA . TYR A 1 104 ? -1.972 -30.156 -5.227 1 97.19 104 TYR A CA 1
ATOM 780 C C . TYR A 1 104 ? -1.251 -31.422 -4.789 1 97.19 104 TYR A C 1
ATOM 782 O O . TYR A 1 104 ? -1.669 -32.062 -3.832 1 97.19 104 TYR A O 1
ATOM 790 N N . ALA A 1 105 ? -0.146 -31.734 -5.508 1 97.75 105 ALA A N 1
ATOM 791 C CA . ALA A 1 105 ? 0.643 -32.938 -5.188 1 97.75 105 ALA A CA 1
ATOM 792 C C . ALA A 1 105 ? 2.127 -32.688 -5.445 1 97.75 105 ALA A C 1
ATOM 794 O O . ALA A 1 105 ? 2.498 -32.094 -6.461 1 97.75 105 ALA A O 1
ATOM 795 N N . GLN A 1 106 ? 2.91 -33.188 -4.523 1 95.56 106 GLN A N 1
ATOM 796 C CA . GLN A 1 106 ? 4.355 -33.062 -4.672 1 95.56 106 GLN A CA 1
ATOM 797 C C . GLN A 1 106 ? 5.027 -34.438 -4.703 1 95.56 106 GLN A C 1
ATOM 799 O O . GLN A 1 106 ? 5.918 -34.688 -5.516 1 95.56 106 GLN A O 1
ATOM 804 N N . THR A 1 107 ? 4.547 -35.312 -3.881 1 95.56 107 THR A N 1
ATOM 805 C CA . THR A 1 107 ? 5.148 -36.656 -3.834 1 95.56 107 THR A CA 1
ATOM 806 C C . THR A 1 107 ? 4.598 -37.531 -4.949 1 95.56 107 THR A C 1
ATOM 808 O O . THR A 1 107 ? 3.518 -37.25 -5.484 1 95.56 107 THR A O 1
ATOM 811 N N . GLU A 1 108 ? 5.309 -38.594 -5.168 1 94.88 108 GLU A N 1
ATOM 812 C CA . GLU A 1 108 ? 4.883 -39.531 -6.207 1 94.88 108 GLU A CA 1
ATOM 813 C C . GLU A 1 108 ? 3.527 -40.125 -5.875 1 94.88 108 GLU A C 1
ATOM 815 O O . GLU A 1 108 ? 2.676 -40.281 -6.754 1 94.88 108 GLU A O 1
ATOM 820 N N . ASP A 1 109 ? 3.338 -40.438 -4.656 1 96.38 109 ASP A N 1
ATOM 821 C CA . ASP A 1 109 ? 2.076 -41.031 -4.238 1 96.38 109 ASP A CA 1
ATOM 822 C C . ASP A 1 109 ? 0.92 -40.062 -4.391 1 96.38 109 ASP A C 1
ATOM 824 O O . ASP A 1 109 ? -0.146 -40.406 -4.895 1 96.38 109 ASP A O 1
ATOM 828 N N . ASP A 1 110 ? 1.144 -38.844 -3.982 1 97.31 110 ASP A N 1
ATOM 829 C CA . ASP A 1 110 ? 0.108 -37.844 -4.102 1 97.31 110 ASP A CA 1
ATOM 830 C C . ASP A 1 110 ? -0.222 -37.562 -5.57 1 97.31 110 ASP A C 1
ATOM 832 O O . ASP A 1 110 ? -1.38 -37.312 -5.914 1 97.31 110 ASP A O 1
ATOM 836 N N . LYS A 1 111 ? 0.784 -37.625 -6.375 1 98 111 LYS A N 1
ATOM 837 C CA . LYS A 1 111 ? 0.583 -37.375 -7.801 1 98 111 LYS A CA 1
ATOM 838 C C . LYS A 1 111 ? -0.249 -38.469 -8.438 1 98 111 LYS A C 1
ATOM 840 O O . LYS A 1 111 ? -1.115 -38.219 -9.273 1 98 111 LYS A O 1
ATOM 845 N N . ALA A 1 112 ? 0.026 -39.656 -8.031 1 97.19 112 ALA A N 1
ATOM 846 C CA . ALA A 1 112 ? -0.76 -40.781 -8.516 1 97.19 112 ALA A CA 1
ATOM 847 C C . ALA A 1 112 ? -2.23 -40.625 -8.141 1 97.19 112 ALA A C 1
ATOM 849 O O . ALA A 1 112 ? -3.119 -40.906 -8.945 1 97.19 112 ALA A O 1
ATOM 850 N N . GLU A 1 113 ? -2.445 -40.188 -6.961 1 97.12 113 GLU A N 1
ATOM 851 C CA . GLU A 1 113 ? -3.814 -39.938 -6.512 1 97.12 113 GLU A CA 1
ATOM 852 C C . GLU A 1 113 ? -4.484 -38.844 -7.324 1 97.12 113 GLU A C 1
ATOM 854 O O . GLU A 1 113 ? -5.676 -38.938 -7.629 1 97.12 113 GLU A O 1
ATOM 859 N N . LEU A 1 114 ? -3.701 -37.875 -7.602 1 97.56 114 LEU A N 1
ATOM 860 C CA . LEU A 1 114 ? -4.203 -36.781 -8.414 1 97.56 114 LEU A CA 1
ATOM 861 C C . LEU A 1 114 ? -4.641 -37.281 -9.789 1 97.56 114 LEU A C 1
ATOM 863 O O . LEU A 1 114 ? -5.68 -36.844 -10.297 1 97.56 114 LEU A O 1
ATOM 867 N N . VAL A 1 115 ? -3.852 -38.094 -10.344 1 98.31 115 VAL A N 1
ATOM 868 C CA . VAL A 1 115 ? -4.156 -38.656 -11.648 1 98.31 115 VAL A CA 1
ATOM 869 C C . VAL A 1 115 ? -5.477 -39.438 -11.586 1 98.31 115 VAL A C 1
ATOM 871 O O . VAL A 1 115 ? -6.316 -39.312 -12.477 1 98.31 115 VAL A O 1
ATOM 874 N N . ASP A 1 116 ? -5.691 -40.156 -10.547 1 97.25 116 ASP A N 1
ATOM 875 C CA . ASP A 1 116 ? -6.945 -40.875 -10.367 1 97.25 116 ASP A CA 1
ATOM 876 C C . ASP A 1 116 ? -8.133 -39.906 -10.359 1 97.25 116 ASP A C 1
ATOM 878 O O . ASP A 1 116 ? -9.164 -40.188 -10.977 1 97.25 116 ASP A O 1
ATOM 882 N N . LYS A 1 117 ? -7.934 -38.844 -9.734 1 97.12 117 LYS A N 1
ATOM 883 C CA . LYS A 1 117 ? -9 -37.844 -9.594 1 97.12 117 LYS A CA 1
ATOM 884 C C . LYS A 1 117 ? -9.383 -37.25 -10.953 1 97.12 117 LYS A C 1
ATOM 886 O O . LYS A 1 117 ? -10.57 -37.094 -11.242 1 97.12 117 LYS A O 1
ATOM 891 N N . VAL A 1 118 ? -8.375 -37 -11.773 1 98 118 VAL A N 1
ATOM 892 C CA . VAL A 1 118 ? -8.68 -36.344 -13.023 1 98 118 VAL A CA 1
ATOM 893 C C . VAL A 1 118 ? -9.188 -37.344 -14.047 1 98 118 VAL A C 1
ATOM 895 O O . VAL A 1 118 ? -9.875 -36.969 -15.008 1 98 118 VAL A O 1
ATOM 898 N N . LEU A 1 119 ? -8.922 -38.594 -13.859 1 97.81 119 LEU A N 1
ATOM 899 C CA . LEU A 1 119 ? -9.43 -39.625 -14.75 1 97.81 119 LEU A CA 1
ATOM 900 C C . LEU A 1 119 ? -10.883 -39.969 -14.453 1 97.81 119 LEU A C 1
ATOM 902 O O . LEU A 1 119 ? -11.633 -40.375 -15.344 1 97.81 119 LEU A O 1
ATOM 906 N N . ARG A 1 120 ? -11.203 -39.781 -13.211 1 97.12 120 ARG A N 1
ATOM 907 C CA . ARG A 1 120 ? -12.555 -40.156 -12.789 1 97.12 120 ARG A CA 1
ATOM 908 C C . ARG A 1 120 ? -13.242 -38.969 -12.094 1 97.12 120 ARG A C 1
ATOM 910 O O . ARG A 1 120 ? -13.594 -39.062 -10.922 1 97.12 120 ARG A O 1
ATOM 917 N N . PRO A 1 121 ? -13.516 -37.938 -12.891 1 95.56 121 PRO A N 1
ATOM 918 C CA . PRO A 1 121 ? -14.242 -36.812 -12.289 1 95.56 121 PRO A CA 1
ATOM 919 C C . PRO A 1 121 ? -15.68 -37.188 -11.914 1 95.56 121 PRO A C 1
ATOM 921 O O . PRO A 1 121 ? -16.266 -38.094 -12.5 1 95.56 121 PRO A O 1
ATOM 924 N N . GLN A 1 122 ? -16.203 -36.438 -11 1 94.25 122 GLN A N 1
ATOM 925 C CA . GLN A 1 122 ? -17.547 -36.75 -10.508 1 94.25 122 GLN A CA 1
ATOM 926 C C . GLN A 1 122 ? -18.594 -35.938 -11.273 1 94.25 122 GLN A C 1
ATOM 928 O O . GLN A 1 122 ? -19.781 -36.281 -11.266 1 94.25 122 GLN A O 1
ATOM 933 N N . GLN A 1 123 ? -18.203 -34.906 -11.812 1 91.94 123 GLN A N 1
ATOM 934 C CA . GLN A 1 123 ? -19.094 -34.062 -12.594 1 91.94 123 GLN A CA 1
ATOM 935 C C . GLN A 1 123 ? -18.656 -33.969 -14.047 1 91.94 123 GLN A C 1
ATOM 937 O O . GLN A 1 123 ? -17.469 -34.156 -14.352 1 91.94 123 GLN A O 1
ATOM 942 N N . PRO A 1 124 ? -19.688 -33.75 -14.859 1 87.19 124 PRO A N 1
ATOM 943 C CA . PRO A 1 124 ? -19.312 -33.562 -16.266 1 87.19 124 PRO A CA 1
ATOM 944 C C . PRO A 1 124 ? -18.391 -32.344 -16.469 1 87.19 124 PRO A C 1
ATOM 946 O O . PRO A 1 124 ? -18.484 -31.359 -15.75 1 87.19 124 PRO A O 1
ATOM 949 N N . GLY A 1 125 ? -17.531 -32.531 -17.422 1 91.44 125 GLY A N 1
ATOM 950 C CA . GLY A 1 125 ? -16.609 -31.453 -17.75 1 91.44 125 GLY A CA 1
ATOM 951 C C . GLY A 1 125 ? -15.164 -31.906 -17.844 1 91.44 125 GLY A C 1
ATOM 952 O O . GLY A 1 125 ? -14.828 -33 -17.422 1 91.44 125 GLY A O 1
ATOM 953 N N . ALA A 1 126 ? -14.383 -30.953 -18.297 1 95.69 126 ALA A N 1
ATOM 954 C CA . ALA A 1 126 ? -12.961 -31.266 -18.469 1 95.69 126 ALA A CA 1
ATOM 955 C C . ALA A 1 126 ? -12.188 -31.016 -17.188 1 95.69 126 ALA A C 1
ATOM 957 O O . ALA A 1 126 ? -12.555 -30.141 -16.391 1 95.69 126 ALA A O 1
ATOM 958 N N . SER A 1 127 ? -11.219 -31.812 -16.922 1 97.25 127 SER A N 1
ATOM 959 C CA . SER A 1 127 ? -10.227 -31.562 -15.883 1 97.25 127 SER A CA 1
ATOM 960 C C . SER A 1 127 ? -8.93 -31.016 -16.484 1 97.25 127 SER A C 1
ATOM 962 O O . SER A 1 127 ? -8.695 -31.141 -17.688 1 97.25 127 SER A O 1
ATOM 964 N N . HIS A 1 128 ? -8.203 -30.391 -15.617 1 96.12 128 HIS A N 1
ATOM 965 C CA . HIS A 1 128 ? -6.93 -29.828 -16.062 1 96.12 128 HIS A CA 1
ATOM 966 C C . HIS A 1 128 ? -5.793 -30.234 -15.125 1 96.12 128 HIS A C 1
ATOM 968 O O . HIS A 1 128 ? -6.004 -30.391 -13.922 1 96.12 128 HIS A O 1
ATOM 974 N N . LEU A 1 129 ? -4.688 -30.391 -15.758 1 97.31 129 LEU A N 1
ATOM 975 C CA . LEU A 1 129 ? -3.486 -30.734 -15.008 1 97.31 129 LEU A CA 1
ATOM 976 C C . LEU A 1 129 ? -2.322 -29.828 -15.391 1 97.31 129 LEU A C 1
ATOM 978 O O . LEU A 1 129 ? -2.076 -29.594 -16.578 1 97.31 129 LEU A O 1
ATOM 982 N N . TYR A 1 130 ? -1.678 -29.297 -14.312 1 96 130 TYR A N 1
ATOM 983 C CA . TYR A 1 130 ? -0.516 -28.438 -14.461 1 96 130 TYR A CA 1
ATOM 984 C C . TYR A 1 130 ? 0.673 -28.969 -13.68 1 96 130 TYR A C 1
ATOM 986 O O . TYR A 1 130 ? 0.5 -29.609 -12.633 1 96 130 TYR A O 1
ATOM 994 N N . VAL A 1 131 ? 1.843 -28.75 -14.211 1 96.12 131 VAL A N 1
ATOM 995 C CA . VAL A 1 131 ? 3.07 -29.047 -13.484 1 96.12 131 VAL A CA 1
ATOM 996 C C . VAL A 1 131 ? 3.959 -27.812 -13.438 1 96.12 131 VAL A C 1
ATOM 998 O O . VAL A 1 131 ? 4.227 -27.188 -14.477 1 96.12 131 VAL A O 1
ATOM 1001 N N . TRP A 1 132 ? 4.344 -27.469 -12.227 1 94.5 132 TRP A N 1
ATOM 1002 C CA . TRP A 1 132 ? 5.113 -26.234 -12.039 1 94.5 132 TRP A CA 1
ATOM 1003 C C . TRP A 1 132 ? 6.047 -26.359 -10.844 1 94.5 132 TRP A C 1
ATOM 1005 O O . TRP A 1 132 ? 6.086 -27.406 -10.18 1 94.5 132 TRP A O 1
ATOM 1015 N N . ASP A 1 133 ? 6.84 -25.297 -10.633 1 94.5 133 ASP A N 1
ATOM 1016 C CA . ASP A 1 133 ? 7.762 -25.266 -9.5 1 94.5 133 ASP A CA 1
ATOM 1017 C C . ASP A 1 133 ? 7.035 -24.875 -8.211 1 94.5 133 ASP A C 1
ATOM 1019 O O . ASP A 1 133 ? 7.629 -24.875 -7.129 1 94.5 133 ASP A O 1
ATOM 1023 N N . ARG A 1 134 ? 5.75 -24.609 -8.312 1 93.75 134 ARG A N 1
ATOM 1024 C CA . ARG A 1 134 ? 4.891 -24.25 -7.188 1 93.75 134 ARG A CA 1
ATOM 1025 C C . ARG A 1 134 ? 3.424 -24.516 -7.512 1 93.75 134 ARG A C 1
ATOM 1027 O O . ARG A 1 134 ? 3.07 -24.734 -8.672 1 93.75 134 ARG A O 1
ATOM 1034 N N . PRO A 1 135 ? 2.607 -24.531 -6.457 1 93.69 135 PRO A N 1
ATOM 1035 C CA . PRO A 1 135 ? 1.184 -24.688 -6.766 1 93.69 135 PRO A CA 1
ATOM 1036 C C . PRO A 1 135 ? 0.652 -23.578 -7.664 1 93.69 135 PRO A C 1
ATOM 1038 O O . PRO A 1 135 ? 0.996 -22.406 -7.469 1 93.69 135 PRO A O 1
ATOM 1041 N N . HIS A 1 136 ? -0.073 -23.922 -8.641 1 92.75 136 HIS A N 1
ATOM 1042 C CA . HIS A 1 136 ? -0.775 -22.938 -9.453 1 92.75 136 HIS A CA 1
ATOM 1043 C C . HIS A 1 136 ? -2.123 -22.578 -8.844 1 92.75 136 HIS A C 1
ATOM 1045 O O . HIS A 1 136 ? -3.156 -23.125 -9.234 1 92.75 136 HIS A O 1
ATOM 1051 N N . GLU A 1 137 ? -2.096 -21.625 -8.055 1 87.31 137 GLU A N 1
ATOM 1052 C CA . GLU A 1 137 ? -3.248 -21.297 -7.215 1 87.31 137 GLU A CA 1
ATOM 1053 C C . GLU A 1 137 ? -4.191 -20.328 -7.914 1 87.31 137 GLU A C 1
ATOM 1055 O O . GLU A 1 137 ? -5.41 -20.422 -7.758 1 87.31 137 GLU A O 1
ATOM 1060 N N . ASP A 1 138 ? -3.576 -19.453 -8.625 1 81.38 138 ASP A N 1
ATOM 1061 C CA . ASP A 1 138 ? -4.352 -18.391 -9.258 1 81.38 138 ASP A CA 1
ATOM 1062 C C . ASP A 1 138 ? -4.422 -18.594 -10.773 1 81.38 138 ASP A C 1
ATOM 1064 O O . ASP A 1 138 ? -3.416 -18.453 -11.469 1 81.38 138 ASP A O 1
ATOM 1068 N N . PRO A 1 139 ? -5.633 -18.766 -11.195 1 80.12 139 PRO A N 1
ATOM 1069 C CA . PRO A 1 139 ? -5.762 -19 -12.633 1 80.12 139 PRO A CA 1
ATOM 1070 C C . PRO A 1 139 ? -5.457 -17.75 -13.461 1 80.12 139 PRO A C 1
ATOM 1072 O O . PRO A 1 139 ? -5.16 -17.844 -14.648 1 80.12 139 PRO A O 1
ATOM 1075 N N . GLU A 1 140 ? -5.488 -16.656 -12.758 1 76 140 GLU A N 1
ATOM 1076 C CA . GLU A 1 140 ? -5.273 -15.398 -13.469 1 76 140 GLU A CA 1
ATOM 1077 C C . GLU A 1 140 ? -3.803 -14.992 -13.453 1 76 140 GLU A C 1
ATOM 1079 O O . GLU A 1 140 ? -3.393 -14.102 -14.195 1 76 140 GLU A O 1
ATOM 1084 N N . ALA A 1 141 ? -3.068 -15.609 -12.641 1 73.81 141 ALA A N 1
ATOM 1085 C CA . ALA A 1 141 ? -1.641 -15.312 -12.578 1 73.81 141 ALA A CA 1
ATOM 1086 C C . ALA A 1 141 ? -0.869 -16.078 -13.648 1 73.81 141 ALA A C 1
ATOM 1088 O O . ALA A 1 141 ? -1.323 -17.125 -14.117 1 73.81 141 ALA A O 1
ATOM 1089 N N . ALA A 1 142 ? 0.21 -15.383 -14.062 1 70.75 142 ALA A N 1
ATOM 1090 C CA . ALA A 1 142 ? 1.065 -16.109 -15 1 70.75 142 ALA A CA 1
ATOM 1091 C C . ALA A 1 142 ? 1.476 -17.453 -14.438 1 70.75 142 ALA A C 1
ATOM 1093 O O . ALA A 1 142 ? 1.766 -17.578 -13.242 1 70.75 142 ALA A O 1
ATOM 1094 N N . GLY A 1 143 ? 1.139 -18.391 -15.109 1 74.94 143 GLY A N 1
ATOM 1095 C CA . GLY A 1 143 ? 1.394 -19.75 -14.688 1 74.94 143 GLY A CA 1
ATOM 1096 C C . GLY A 1 143 ? 2.211 -20.547 -15.688 1 74.94 143 GLY A C 1
ATOM 1097 O O . GLY A 1 143 ? 2.906 -19.969 -16.531 1 74.94 143 GLY A O 1
ATOM 1098 N N . PRO A 1 144 ? 2.172 -21.891 -15.383 1 81.44 144 PRO A N 1
ATOM 1099 C CA . PRO A 1 144 ? 2.908 -22.734 -16.328 1 81.44 144 PRO A CA 1
ATOM 1100 C C . PRO A 1 144 ? 2.375 -22.625 -17.75 1 81.44 144 PRO A C 1
ATOM 1102 O O . PRO A 1 144 ? 1.165 -22.5 -17.953 1 81.44 144 PRO A O 1
ATOM 1105 N N . TYR A 1 145 ? 3.256 -22.672 -18.672 1 80.88 145 TYR A N 1
ATOM 1106 C CA . TYR A 1 145 ? 2.941 -22.484 -20.078 1 80.88 145 TYR A CA 1
ATOM 1107 C C . TYR A 1 145 ? 2.469 -23.797 -20.719 1 80.88 145 TYR A C 1
ATOM 1109 O O . TYR A 1 145 ? 2.139 -23.828 -21.906 1 80.88 145 TYR A O 1
ATOM 1117 N N . GLN A 1 146 ? 2.463 -24.797 -19.938 1 91.69 146 GLN A N 1
ATOM 1118 C CA . GLN A 1 146 ? 2.018 -26.109 -20.422 1 91.69 146 GLN A CA 1
ATOM 1119 C C . GLN A 1 146 ? 0.89 -26.656 -19.562 1 91.69 146 GLN A C 1
ATOM 1121 O O . GLN A 1 146 ? 0.903 -26.5 -18.344 1 91.69 146 GLN A O 1
ATOM 1126 N N . GLN A 1 147 ? -0.079 -27.281 -20.203 1 94.69 147 GLN A N 1
ATOM 1127 C CA . GLN A 1 147 ? -1.186 -27.891 -19.469 1 94.69 147 GLN A CA 1
ATOM 1128 C C . GLN A 1 147 ? -1.783 -29.062 -20.266 1 94.69 147 GLN A C 1
ATOM 1130 O O . GLN A 1 147 ? -1.586 -29.156 -21.469 1 94.69 147 GLN A O 1
ATOM 1135 N N . ILE A 1 148 ? -2.436 -29.953 -19.516 1 97.19 148 ILE A N 1
ATOM 1136 C CA . ILE A 1 148 ? -3.209 -31.031 -20.141 1 97.19 148 ILE A CA 1
ATOM 1137 C C . ILE A 1 148 ? -4.676 -30.906 -19.75 1 97.19 148 ILE A C 1
ATOM 1139 O O . ILE A 1 148 ? -5 -30.828 -18.562 1 97.19 148 ILE A O 1
ATOM 1143 N N . ARG A 1 149 ? -5.473 -30.812 -20.719 1 97.06 149 ARG A N 1
ATOM 1144 C CA . ARG A 1 149 ? -6.91 -30.984 -20.531 1 97.06 149 ARG A CA 1
ATOM 1145 C C . ARG A 1 149 ? -7.301 -32.469 -20.625 1 97.06 149 ARG A C 1
ATOM 1147 O O . ARG A 1 149 ? -6.828 -33.188 -21.516 1 97.06 149 ARG A O 1
ATOM 1154 N N . ILE A 1 150 ? -8.156 -32.875 -19.766 1 98.12 150 ILE A N 1
ATOM 1155 C CA . ILE A 1 150 ? -8.555 -34.25 -19.688 1 98.12 150 ILE A CA 1
ATOM 1156 C C . ILE A 1 150 ? -10.07 -34.375 -19.812 1 98.12 150 ILE A C 1
ATOM 1158 O O . ILE A 1 150 ? -10.812 -33.781 -19.047 1 98.12 150 ILE A O 1
ATOM 1162 N N . VAL A 1 151 ? -10.484 -35.094 -20.797 1 97.31 151 VAL A N 1
ATOM 1163 C CA . VAL A 1 151 ? -11.898 -35.375 -20.969 1 97.31 151 VAL A CA 1
ATOM 1164 C C . VAL A 1 151 ? -12.109 -36.906 -20.984 1 97.31 151 VAL A C 1
ATOM 1166 O O . VAL A 1 151 ? -11.461 -37.625 -21.75 1 97.31 151 VAL A O 1
ATOM 1169 N N . THR A 1 152 ? -13.078 -37.344 -20.141 1 97.19 152 THR A N 1
ATOM 1170 C CA . THR A 1 152 ? -13.195 -38.781 -20.016 1 97.19 152 THR A CA 1
ATOM 1171 C C . THR A 1 152 ? -14.656 -39.219 -20.078 1 97.19 152 THR A C 1
ATOM 1173 O O . THR A 1 152 ? -15.562 -38.406 -19.875 1 97.19 152 THR A O 1
ATOM 1176 N N . ASP A 1 153 ? -14.844 -40.438 -20.531 1 95.88 153 ASP A N 1
ATOM 1177 C CA . ASP A 1 153 ? -16.031 -41.25 -20.297 1 95.88 153 ASP A CA 1
ATOM 1178 C C . ASP A 1 153 ? -15.75 -42.344 -19.266 1 95.88 153 ASP A C 1
ATOM 1180 O O . ASP A 1 153 ? -15.195 -43.406 -19.594 1 95.88 153 ASP A O 1
ATOM 1184 N N . VAL A 1 154 ? -16.141 -42.094 -18.047 1 96.19 154 VAL A N 1
ATOM 1185 C CA . VAL A 1 154 ? -15.75 -42.906 -16.922 1 96.19 154 VAL A CA 1
ATOM 1186 C C . VAL A 1 154 ? -16.375 -44.312 -17.062 1 96.19 154 VAL A C 1
ATOM 1188 O O . VAL A 1 154 ? -15.727 -45.312 -16.781 1 96.19 154 VAL A O 1
ATOM 1191 N N . ALA A 1 155 ? -17.594 -44.375 -17.5 1 95.06 155 ALA A N 1
ATOM 1192 C CA . ALA A 1 155 ? -18.297 -45.625 -17.656 1 95.06 155 ALA A CA 1
ATOM 1193 C C . ALA A 1 155 ? -17.578 -46.531 -18.656 1 95.06 155 ALA A C 1
ATOM 1195 O O . ALA A 1 155 ? -17.422 -47.75 -18.422 1 95.06 155 ALA A O 1
ATOM 1196 N N . ALA A 1 156 ? -17.156 -45.969 -19.766 1 95.31 156 ALA A N 1
ATOM 1197 C CA . ALA A 1 156 ? -16.469 -46.719 -20.812 1 95.31 156 ALA A CA 1
ATOM 1198 C C . ALA A 1 156 ? -14.977 -46.844 -20.516 1 95.31 156 ALA A C 1
ATOM 1200 O O . ALA A 1 156 ? -14.266 -47.594 -21.172 1 95.31 156 ALA A O 1
ATOM 1201 N N . GLU A 1 157 ? -14.438 -46.031 -19.562 1 96.5 157 GLU A N 1
ATOM 1202 C CA . GLU A 1 157 ? -13.047 -45.969 -19.141 1 96.5 157 GLU A CA 1
ATOM 1203 C C . GLU A 1 157 ? -12.125 -45.625 -20.312 1 96.5 157 GLU A C 1
ATOM 1205 O O . GLU A 1 157 ? -11.133 -46.312 -20.547 1 96.5 157 GLU A O 1
ATOM 1210 N N . VAL A 1 158 ? -12.578 -44.625 -21 1 97.5 158 VAL A N 1
ATOM 1211 C CA . VAL A 1 158 ? -11.805 -44.062 -22.094 1 97.5 158 VAL A CA 1
ATOM 1212 C C . VAL A 1 158 ? -11.789 -42.531 -22 1 97.5 158 VAL A C 1
ATOM 1214 O O . VAL A 1 158 ? -12.531 -41.969 -21.203 1 97.5 158 VAL A O 1
ATOM 1217 N N . GLY A 1 159 ? -10.875 -41.938 -22.719 1 97.69 159 GLY A N 1
ATOM 1218 C CA . GLY A 1 159 ? -10.82 -40.469 -22.734 1 97.69 159 GLY A CA 1
ATOM 1219 C C . GLY A 1 159 ? -9.82 -39.906 -23.734 1 97.69 159 GLY A C 1
ATOM 1220 O O . GLY A 1 159 ? -9.312 -40.656 -24.578 1 97.69 159 GLY A O 1
ATOM 1221 N N . VAL A 1 160 ? -9.695 -38.625 -23.656 1 97.81 160 VAL A N 1
ATOM 1222 C CA . VAL A 1 160 ? -8.773 -37.875 -24.516 1 97.81 160 VAL A CA 1
ATOM 1223 C C . VAL A 1 160 ? -7.961 -36.906 -23.688 1 97.81 160 VAL A C 1
ATOM 1225 O O . VAL A 1 160 ? -8.484 -36.281 -22.75 1 97.81 160 VAL A O 1
ATOM 1228 N N . LEU A 1 161 ? -6.641 -36.781 -24.016 1 98.38 161 LEU A N 1
ATOM 1229 C CA . LEU A 1 161 ? -5.805 -35.719 -23.484 1 98.38 161 LEU A CA 1
ATOM 1230 C C . LEU A 1 161 ? -5.539 -34.625 -24.547 1 98.38 161 LEU A C 1
ATOM 1232 O O . LEU A 1 161 ? -5.273 -34.969 -25.703 1 98.38 161 LEU A O 1
ATOM 1236 N N . ASN A 1 162 ? -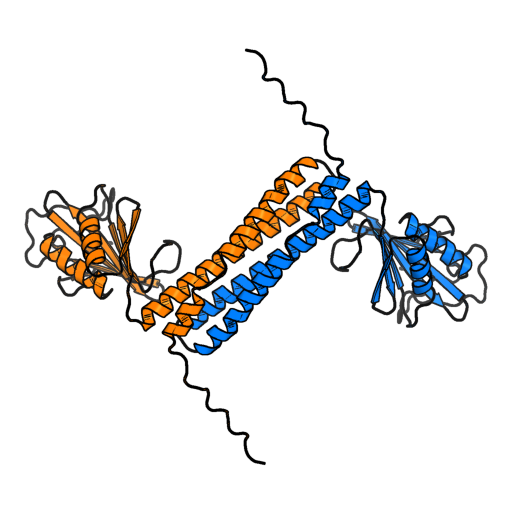5.707 -33.5 -24.109 1 97.19 162 ASN A N 1
ATOM 1237 C CA . ASN A 1 162 ? -5.32 -32.344 -24.938 1 97.19 162 ASN A CA 1
ATOM 1238 C C . ASN A 1 162 ? -4.184 -31.562 -24.281 1 97.19 162 ASN A C 1
ATOM 1240 O O . ASN A 1 162 ? -4.363 -30.953 -23.219 1 97.19 162 ASN A O 1
ATOM 1244 N N . PHE A 1 163 ? -3.004 -31.547 -24.891 1 97.19 163 PHE A N 1
ATOM 1245 C CA . PHE A 1 163 ? -1.819 -30.844 -24.422 1 97.19 163 PHE A CA 1
ATOM 1246 C C . PHE A 1 163 ? -1.689 -29.484 -25.094 1 97.19 163 PHE A C 1
ATOM 1248 O O . PHE A 1 163 ? -1.772 -29.375 -26.312 1 97.19 163 PHE A O 1
ATOM 1255 N N . THR A 1 164 ? -1.54 -28.484 -24.281 1 94.56 164 THR A N 1
ATOM 1256 C CA . THR A 1 164 ? -1.37 -27.141 -24.812 1 94.56 164 THR A CA 1
ATOM 1257 C C . THR A 1 164 ? -0.105 -26.484 -24.25 1 94.56 164 THR A C 1
ATOM 1259 O O . THR A 1 164 ? 0.204 -26.641 -23.078 1 94.56 164 THR A O 1
ATOM 1262 N N . GLU A 1 165 ? 0.597 -25.844 -25.125 1 92.19 165 GLU A N 1
ATOM 1263 C CA . GLU A 1 165 ? 1.786 -25.078 -24.766 1 92.19 165 GLU A CA 1
ATOM 1264 C C . GLU A 1 165 ? 1.696 -23.641 -25.266 1 92.19 165 GLU A C 1
ATOM 1266 O O . GLU A 1 165 ? 1.272 -23.406 -26.406 1 92.19 165 GLU A O 1
ATOM 1271 N N . GLU A 1 166 ? 1.947 -22.781 -24.375 1 86.69 166 GLU A N 1
ATOM 1272 C CA . GLU A 1 166 ? 1.991 -21.359 -24.75 1 86.69 166 GLU A CA 1
ATOM 1273 C C . GLU A 1 166 ? 3.428 -20.844 -24.797 1 86.69 166 GLU A C 1
ATOM 1275 O O . GLU A 1 166 ? 4.188 -21.047 -23.844 1 86.69 166 GLU A O 1
ATOM 1280 N N . SER A 1 167 ? 3.738 -20.25 -25.938 1 80.56 167 SER A N 1
ATOM 1281 C CA . SER A 1 167 ? 5.07 -19.656 -26.047 1 80.56 167 SER A CA 1
ATOM 1282 C C . SER A 1 167 ? 5.141 -18.328 -25.297 1 80.56 167 SER A C 1
ATOM 1284 O O . SER A 1 167 ? 4.113 -17.781 -24.891 1 80.56 167 SER A O 1
ATOM 1286 N N . GLU A 1 168 ? 6.383 -17.891 -25.125 1 75.5 168 GLU A N 1
ATOM 1287 C CA . GLU A 1 168 ? 6.609 -16.609 -24.469 1 75.5 168 GLU A CA 1
ATOM 1288 C C . GLU A 1 168 ? 5.938 -15.461 -25.234 1 75.5 168 GLU A C 1
ATOM 1290 O O . GLU A 1 168 ? 5.512 -14.477 -24.625 1 75.5 168 GLU A O 1
ATOM 1295 N N . ASP A 1 169 ? 5.758 -15.617 -26.516 1 79.19 169 ASP A N 1
ATOM 1296 C CA . ASP A 1 169 ? 5.176 -14.578 -27.375 1 79.19 169 ASP A CA 1
ATOM 1297 C C . ASP A 1 169 ? 3.656 -14.703 -27.422 1 79.19 169 ASP A C 1
ATOM 1299 O O . ASP A 1 169 ? 2.992 -13.953 -28.141 1 79.19 169 ASP A O 1
ATOM 1303 N N . GLY A 1 170 ? 3.117 -15.711 -26.781 1 79.88 170 GLY A N 1
ATOM 1304 C CA . GLY A 1 170 ? 1.673 -15.852 -26.688 1 79.88 170 GLY A CA 1
ATOM 1305 C C . GLY A 1 170 ? 1.096 -16.828 -27.703 1 79.88 170 GLY A C 1
ATOM 1306 O O . GLY A 1 170 ? -0.124 -16.984 -27.797 1 79.88 170 GLY A O 1
ATOM 1307 N N . GLU A 1 171 ? 1.948 -17.5 -28.375 1 84.19 171 GLU A N 1
ATOM 1308 C CA . GLU A 1 171 ? 1.455 -18.453 -29.344 1 84.19 171 GLU A CA 1
ATOM 1309 C C . GLU A 1 171 ? 1.048 -19.766 -28.672 1 84.19 171 GLU A C 1
ATOM 1311 O O . GLU A 1 171 ? 1.807 -20.328 -27.875 1 84.19 171 GLU A O 1
ATOM 1316 N N . LEU A 1 172 ? -0.179 -20.219 -29.047 1 87.62 172 LEU A N 1
ATOM 1317 C CA . LEU A 1 172 ? -0.703 -21.453 -28.453 1 87.62 172 LEU A CA 1
ATOM 1318 C C . LEU A 1 172 ? -0.581 -22.625 -29.422 1 87.62 172 LEU A C 1
ATOM 1320 O O . LEU A 1 172 ? -0.993 -22.516 -30.578 1 87.62 172 LEU A O 1
ATOM 1324 N N . ARG A 1 173 ? 0.131 -23.688 -29.062 1 90.69 173 ARG A N 1
ATOM 1325 C CA . ARG A 1 173 ? 0.152 -24.969 -29.766 1 90.69 173 ARG A CA 1
ATOM 1326 C C . ARG A 1 173 ? -0.605 -26.031 -28.984 1 90.69 173 ARG A C 1
ATOM 1328 O O . ARG A 1 173 ? -0.485 -26.125 -27.766 1 90.69 173 ARG A O 1
ATOM 1335 N N . SER A 1 174 ? -1.317 -26.766 -29.766 1 94.75 174 SER A N 1
ATOM 1336 C CA . SER A 1 174 ? -2.17 -27.75 -29.094 1 94.75 174 SER A CA 1
ATOM 1337 C C . SER A 1 174 ? -2.119 -29.094 -29.812 1 94.75 174 SER A C 1
ATOM 1339 O O . SER A 1 174 ? -2.072 -29.156 -31.047 1 94.75 174 SER A O 1
ATOM 1341 N N . TRP A 1 175 ? -2.105 -30.156 -29.031 1 96.56 175 TRP A N 1
ATOM 1342 C CA . TRP A 1 175 ? -2.137 -31.531 -29.5 1 96.56 175 TRP A CA 1
ATOM 1343 C C . TRP A 1 175 ? -3.16 -32.344 -28.734 1 96.56 175 TRP A C 1
ATOM 1345 O O . TRP A 1 175 ? -3.412 -32.094 -27.547 1 96.56 175 TRP A O 1
ATOM 1355 N N . HIS A 1 176 ? -3.777 -33.312 -29.391 1 96.88 176 HIS A N 1
ATOM 1356 C CA . HIS A 1 176 ? -4.531 -34.312 -28.625 1 96.88 176 HIS A CA 1
ATOM 1357 C C . HIS A 1 176 ? -4.043 -35.719 -28.938 1 96.88 176 HIS A C 1
ATOM 1359 O O . HIS A 1 176 ? -3.279 -35.906 -29.891 1 96.88 176 HIS A O 1
ATOM 1365 N N . THR A 1 177 ? -4.375 -36.594 -28.094 1 97.88 177 THR A N 1
ATOM 1366 C CA . THR A 1 177 ? -3.896 -37.969 -28.203 1 97.88 177 THR A CA 1
ATOM 1367 C C . THR A 1 177 ? -4.316 -38.594 -29.531 1 97.88 177 THR A C 1
ATOM 1369 O O . THR A 1 177 ? -5.312 -38.188 -30.125 1 97.88 177 THR A O 1
ATOM 1372 N N . LEU A 1 178 ? -3.518 -39.5 -29.953 1 97.62 178 LEU A N 1
ATOM 1373 C CA . LEU A 1 178 ? -3.793 -40.281 -31.141 1 97.62 178 LEU A CA 1
ATOM 1374 C C . LEU A 1 178 ? -3.785 -41.781 -30.812 1 97.62 178 LEU A C 1
ATOM 1376 O O . LEU A 1 178 ? -2.803 -42.281 -30.266 1 97.62 178 LEU A O 1
ATOM 1380 N N . ASN A 1 179 ? -4.918 -42.406 -31.109 1 96.88 179 ASN A N 1
ATOM 1381 C CA . ASN A 1 179 ? -5.02 -43.875 -30.969 1 96.88 179 ASN A CA 1
ATOM 1382 C C . ASN A 1 179 ? -4.641 -44.594 -32.281 1 96.88 179 ASN A C 1
ATOM 1384 O O . ASN A 1 179 ? -5.363 -44.5 -33.25 1 96.88 179 ASN A O 1
ATOM 1388 N N . PRO A 1 180 ? -3.58 -45.281 -32.219 1 93.81 180 PRO A N 1
ATOM 1389 C CA . PRO A 1 180 ? -3.166 -45.969 -33.438 1 93.81 180 PRO A CA 1
ATOM 1390 C C . PRO A 1 180 ? -4.145 -47.062 -33.875 1 93.81 180 PRO A C 1
ATOM 1392 O O . PRO A 1 180 ? -4.148 -47.5 -35.031 1 93.81 180 PRO A O 1
ATOM 1395 N N . ALA A 1 181 ? -4.938 -47.562 -32.906 1 93.12 181 ALA A N 1
ATOM 1396 C CA . ALA A 1 181 ? -5.949 -48.562 -33.188 1 93.12 181 ALA A CA 1
ATOM 1397 C C . ALA A 1 181 ? -7.316 -48.125 -32.656 1 93.12 181 ALA A C 1
ATOM 1399 O O . ALA A 1 181 ? -7.84 -48.719 -31.703 1 93.12 181 ALA A O 1
ATOM 1400 N N . PRO A 1 182 ? -7.879 -47.281 -33.438 1 90.75 182 PRO A N 1
ATOM 1401 C CA . PRO A 1 182 ? -9.133 -46.719 -32.938 1 90.75 182 PRO A CA 1
ATOM 1402 C C . PRO A 1 182 ? -10.281 -47.719 -32.969 1 90.75 182 PRO A C 1
ATOM 1404 O O . PRO A 1 182 ? -10.344 -48.562 -33.844 1 90.75 182 PRO A O 1
ATOM 1407 N N . SER A 1 183 ? -10.984 -47.594 -31.953 1 89.12 183 SER A N 1
ATOM 1408 C CA . SER A 1 183 ? -12.195 -48.406 -31.891 1 89.12 183 SER A CA 1
ATOM 1409 C C . SER A 1 183 ? -13.352 -47.75 -32.625 1 89.12 183 SER A C 1
ATOM 1411 O O . SER A 1 183 ? -13.562 -46.531 -32.5 1 89.12 183 SER A O 1
ATOM 1413 N N . ALA A 1 184 ? -14.094 -48.5 -33.312 1 87.38 184 ALA A N 1
ATOM 1414 C CA . ALA A 1 184 ? -15.289 -47.969 -33.969 1 87.38 184 ALA A CA 1
ATOM 1415 C C . ALA A 1 184 ? -16.344 -47.562 -32.969 1 87.38 184 ALA A C 1
ATOM 1417 O O . ALA A 1 184 ? -17.203 -46.719 -33.25 1 87.38 184 ALA A O 1
ATOM 1418 N N . GLU A 1 185 ? -16.25 -48.125 -31.781 1 91.06 185 GLU A N 1
ATOM 1419 C CA . GLU A 1 185 ? -17.234 -47.875 -30.734 1 91.06 185 GLU A CA 1
ATOM 1420 C C . GLU A 1 185 ? -16.812 -46.719 -29.844 1 91.06 185 GLU A C 1
ATOM 1422 O O . GLU A 1 185 ? -17.5 -46.375 -28.875 1 91.06 185 GLU A O 1
ATOM 1427 N N . ALA A 1 186 ? -15.781 -46.125 -30.281 1 92.19 186 ALA A N 1
ATOM 1428 C CA . ALA A 1 186 ? -15.289 -45.031 -29.438 1 92.19 186 ALA A CA 1
ATOM 1429 C C . ALA A 1 186 ? -16.312 -43.906 -29.344 1 92.19 186 ALA A C 1
ATOM 1431 O O . ALA A 1 186 ? -16.844 -43.469 -30.359 1 92.19 186 ALA A O 1
ATOM 1432 N N . PRO A 1 187 ? -16.562 -43.438 -28.125 1 93.56 187 PRO A N 1
ATOM 1433 C CA . PRO A 1 187 ? -17.531 -42.344 -27.969 1 93.56 187 PRO A CA 1
ATOM 1434 C C . PRO A 1 187 ? -17.031 -41.031 -28.516 1 93.56 187 PRO A C 1
ATOM 1436 O O . PRO A 1 187 ? -15.828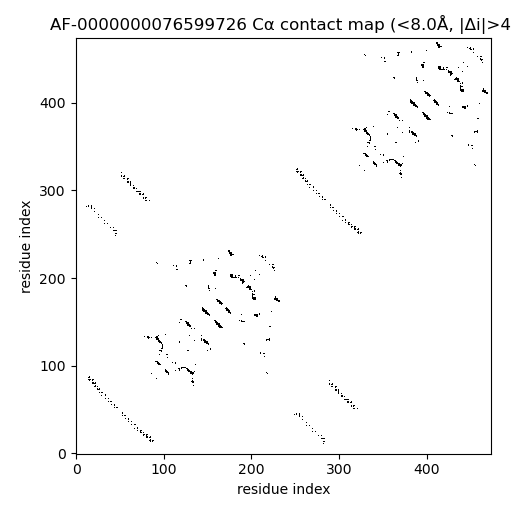 -40.812 -28.609 1 93.56 187 PRO A O 1
ATOM 1439 N N . ALA A 1 188 ? -18 -40.156 -28.812 1 91.31 188 ALA A N 1
ATOM 1440 C CA . ALA A 1 188 ? -17.703 -38.781 -29.156 1 91.31 188 ALA A CA 1
ATOM 1441 C C . ALA A 1 188 ? -17.594 -37.906 -27.906 1 91.31 188 ALA A C 1
ATOM 1443 O O . ALA A 1 188 ? -18.594 -37.656 -27.234 1 91.31 188 ALA A O 1
ATOM 1444 N N . LEU A 1 189 ? -16.438 -37.531 -27.672 1 94.19 189 LEU A N 1
ATOM 1445 C CA . LEU A 1 189 ? -16.219 -36.75 -26.453 1 94.19 189 LEU A CA 1
ATOM 1446 C C . LEU A 1 189 ? -16.156 -35.281 -26.766 1 94.19 189 LEU A C 1
ATOM 1448 O O . LEU A 1 189 ? -15.383 -34.844 -27.609 1 94.19 189 LEU A O 1
ATOM 1452 N N . PRO A 1 190 ? -16.984 -34.5 -26.031 1 93.25 190 PRO A N 1
ATOM 1453 C CA . PRO A 1 190 ? -16.938 -33.062 -26.25 1 93.25 190 PRO A CA 1
ATOM 1454 C C . PRO A 1 190 ? -15.695 -32.406 -25.641 1 93.25 190 PRO A C 1
ATOM 1456 O O . PRO A 1 190 ? -15.164 -32.906 -24.641 1 93.25 190 PRO A O 1
ATOM 1459 N N . PHE A 1 191 ? -15.273 -31.312 -26.219 1 91.56 191 PHE A N 1
ATOM 1460 C CA . PHE A 1 191 ? -14.117 -30.562 -25.734 1 91.56 191 PHE A CA 1
ATOM 1461 C C . PHE A 1 191 ? -14.32 -30.141 -24.281 1 91.56 191 PHE A C 1
ATOM 1463 O O . PHE A 1 191 ? -13.367 -30.094 -23.5 1 91.56 191 PHE A O 1
ATOM 1470 N N . ASP A 1 192 ? -15.461 -29.781 -24.031 1 89.44 192 ASP A N 1
ATOM 1471 C CA . ASP A 1 192 ? -15.906 -29.438 -22.672 1 89.44 192 ASP A CA 1
ATOM 1472 C C . ASP A 1 192 ? -17.406 -29.672 -22.516 1 89.44 192 ASP A C 1
ATOM 1474 O O . ASP A 1 192 ? -18.125 -29.859 -23.5 1 89.44 192 ASP A O 1
ATOM 1478 N N . ALA A 1 193 ? -17.672 -29.641 -21.266 1 83.69 193 ALA A N 1
ATOM 1479 C CA . ALA A 1 193 ? -19.109 -29.812 -21.047 1 83.69 193 ALA A CA 1
ATOM 1480 C C . ALA A 1 193 ? -19.922 -28.781 -21.828 1 83.69 193 ALA A C 1
ATOM 1482 O O . ALA A 1 193 ? -19.641 -27.578 -21.75 1 83.69 193 ALA A O 1
ATOM 1483 N N . GLY A 1 194 ? -20.828 -29.203 -22.578 1 81.88 194 GLY A N 1
ATOM 1484 C CA . GLY A 1 194 ? -21.703 -28.312 -23.328 1 81.88 194 GLY A CA 1
ATOM 1485 C C . GLY A 1 194 ? -21.125 -27.875 -24.656 1 81.88 194 GLY A C 1
ATOM 1486 O O . GLY A 1 194 ? -21.812 -27.203 -25.438 1 81.88 194 GLY A O 1
ATOM 1487 N N . SER A 1 195 ? -19.953 -28.156 -24.844 1 84.62 195 SER A N 1
ATOM 1488 C CA . SER A 1 195 ? -19.328 -27.781 -26.109 1 84.62 195 SER A CA 1
ATOM 1489 C C . SER A 1 195 ? -19.906 -28.578 -27.266 1 84.62 195 SER A C 1
ATOM 1491 O O . SER A 1 195 ? -20.203 -29.766 -27.125 1 84.62 195 SER A O 1
ATOM 1493 N N . THR A 1 196 ? -19.984 -27.953 -28.391 1 86.88 196 THR A N 1
ATOM 1494 C CA . THR A 1 196 ? -20.391 -28.641 -29.609 1 86.88 196 THR A CA 1
ATOM 1495 C C . THR A 1 196 ? -19.203 -29.281 -30.312 1 86.88 196 THR A C 1
ATOM 1497 O O . THR A 1 196 ? -19.359 -30.172 -31.141 1 86.88 196 THR A O 1
ATOM 1500 N N . LEU A 1 197 ? -18.109 -28.781 -29.953 1 88.19 197 LEU A N 1
ATOM 1501 C CA . LEU A 1 197 ? -16.891 -29.328 -30.531 1 88.19 197 LEU A CA 1
ATOM 1502 C C . LEU A 1 197 ? -16.547 -30.672 -29.875 1 88.19 197 LEU A C 1
ATOM 1504 O O . LEU A 1 197 ? -16.578 -30.797 -28.656 1 88.19 197 LEU A O 1
ATOM 1508 N N . LYS A 1 198 ? -16.312 -31.641 -30.781 1 92.06 198 LYS A N 1
ATOM 1509 C CA . LYS A 1 198 ? -15.953 -32.969 -30.297 1 92.06 198 LYS A CA 1
ATOM 1510 C C . LYS A 1 198 ? -14.562 -33.375 -30.766 1 92.06 198 LYS A C 1
ATOM 1512 O O . LYS A 1 198 ? -14.125 -32.969 -31.844 1 92.06 198 LYS A O 1
ATOM 1517 N N . PHE A 1 199 ? -13.961 -34.156 -29.953 1 93.88 199 PHE A N 1
ATOM 1518 C CA . PHE A 1 199 ? -12.688 -34.75 -30.359 1 93.88 199 PHE A CA 1
ATOM 1519 C C . PHE A 1 199 ? -12.906 -35.812 -31.422 1 93.88 199 PHE A C 1
ATOM 1521 O O . PHE A 1 199 ? -13.938 -36.5 -31.422 1 93.88 199 PHE A O 1
ATOM 1528 N N . PRO A 1 200 ? -11.875 -35.906 -32.375 1 91.88 200 PRO A N 1
ATOM 1529 C CA . PRO A 1 200 ? -11.969 -37.031 -33.281 1 91.88 200 PRO A CA 1
ATOM 1530 C C . PRO A 1 200 ? -11.945 -38.375 -32.562 1 91.88 200 PRO A C 1
ATOM 1532 O O . PRO A 1 200 ? -11.281 -38.531 -31.531 1 91.88 200 PRO A O 1
ATOM 1535 N N . ARG A 1 201 ? -12.586 -39.406 -33.156 1 91.81 201 ARG A N 1
ATOM 1536 C CA . ARG A 1 201 ? -12.711 -40.688 -32.531 1 91.81 201 ARG A CA 1
ATOM 1537 C C . ARG A 1 201 ? -11.352 -41.375 -32.375 1 91.81 201 ARG A C 1
ATOM 1539 O O . ARG A 1 201 ? -11.133 -42.125 -31.422 1 91.81 201 ARG A O 1
ATOM 1546 N N . ASP A 1 202 ? -10.43 -41 -33.188 1 94.88 202 ASP A N 1
ATOM 1547 C CA . ASP A 1 202 ? -9.125 -41.625 -33.125 1 94.88 202 ASP A CA 1
ATOM 1548 C C . ASP A 1 202 ? -8.25 -41 -32.062 1 94.88 202 ASP A C 1
ATOM 1550 O O . ASP A 1 202 ? -7.082 -41.344 -31.906 1 94.88 202 ASP A O 1
ATOM 1554 N N . ALA A 1 203 ? -8.828 -40.094 -31.344 1 96.5 203 ALA A N 1
ATOM 1555 C CA . ALA A 1 203 ? -8.117 -39.5 -30.219 1 96.5 203 ALA A CA 1
ATOM 1556 C C . ALA A 1 203 ? -8.383 -40.25 -28.922 1 96.5 203 ALA A C 1
ATOM 1558 O O . ALA A 1 203 ? -7.684 -40.062 -27.922 1 96.5 203 ALA A O 1
ATOM 1559 N N . VAL A 1 204 ? -9.352 -41.062 -28.891 1 97.62 204 VAL A N 1
ATOM 1560 C CA . VAL A 1 204 ? -9.852 -41.688 -27.672 1 97.62 204 VAL A CA 1
ATOM 1561 C C . VAL A 1 204 ? -8.945 -42.875 -27.297 1 97.62 204 VAL A C 1
ATOM 1563 O O . VAL A 1 204 ? -8.68 -43.75 -28.109 1 97.62 204 VAL A O 1
ATOM 1566 N N . LEU A 1 205 ? -8.461 -42.844 -26.078 1 98.12 205 LEU A N 1
ATOM 1567 C CA . LEU A 1 205 ? -7.586 -43.875 -25.562 1 98.12 205 LEU A CA 1
ATOM 1568 C C . LEU A 1 205 ? -8.188 -44.531 -24.312 1 98.12 205 LEU A C 1
ATOM 1570 O O . LEU A 1 205 ? -8.977 -43.906 -23.609 1 98.12 205 LEU A O 1
ATOM 1574 N N . PRO A 1 206 ? -7.809 -45.812 -24.062 1 97.62 206 PRO A N 1
ATOM 1575 C CA . PRO A 1 206 ? -8.242 -46.406 -22.797 1 97.62 206 PRO A CA 1
ATOM 1576 C C . PRO A 1 206 ? -7.566 -45.781 -21.578 1 97.62 206 PRO A C 1
ATOM 1578 O O . PRO A 1 206 ? -6.492 -45.188 -21.703 1 97.62 206 PRO A O 1
ATOM 1581 N N . PHE A 1 207 ? -8.094 -45.938 -20.391 1 97.94 207 PHE A N 1
ATOM 1582 C CA . PHE A 1 207 ? -7.605 -45.344 -19.156 1 97.94 207 PHE A CA 1
ATOM 1583 C C . PHE A 1 207 ? -6.172 -45.781 -18.875 1 97.94 207 PHE A C 1
ATOM 1585 O O . PHE A 1 207 ? -5.379 -45 -18.328 1 97.94 207 PHE A O 1
ATOM 1592 N N . ARG A 1 208 ? -5.875 -46.969 -19.172 1 97.62 208 ARG A N 1
ATOM 1593 C CA . ARG A 1 208 ? -4.52 -47.469 -18.938 1 97.62 208 ARG A CA 1
ATOM 1594 C C . ARG A 1 208 ? -3.486 -46.562 -19.609 1 97.62 208 ARG A C 1
ATOM 1596 O O . ARG A 1 208 ? -2.502 -46.188 -18.984 1 97.62 208 ARG A O 1
ATOM 1603 N N . ASP A 1 209 ? -3.734 -46.219 -20.891 1 98.25 209 ASP A N 1
ATOM 1604 C CA . ASP A 1 209 ? -2.816 -45.375 -21.641 1 98.25 209 ASP A CA 1
ATOM 1605 C C . ASP A 1 209 ? -2.846 -43.938 -21.109 1 98.25 209 ASP A C 1
ATOM 1607 O O . ASP A 1 209 ? -1.804 -43.312 -21.016 1 98.25 209 ASP A O 1
ATOM 1611 N N . LEU A 1 210 ? -4.023 -43.5 -20.828 1 98.69 210 LEU A N 1
ATOM 1612 C CA . LEU A 1 210 ? -4.148 -42.156 -20.297 1 98.69 210 LEU A CA 1
ATOM 1613 C C . LEU A 1 210 ? -3.379 -42 -18.984 1 98.69 210 LEU A C 1
ATOM 1615 O O . LEU A 1 210 ? -2.691 -41 -18.766 1 98.69 210 LEU A O 1
ATOM 1619 N N . ARG A 1 211 ? -3.525 -43 -18.141 1 98.62 211 ARG A N 1
ATOM 1620 C CA . ARG A 1 211 ? -2.824 -42.969 -16.859 1 98.62 211 ARG A CA 1
ATOM 1621 C C . ARG A 1 211 ? -1.314 -42.906 -17.062 1 98.62 211 ARG A C 1
ATOM 1623 O O . ARG A 1 211 ? -0.625 -42.125 -16.406 1 98.62 211 ARG A O 1
ATOM 1630 N N . ALA A 1 212 ? -0.812 -43.719 -17.922 1 98.5 212 ALA A N 1
ATOM 1631 C CA . ALA A 1 212 ? 0.622 -43.719 -18.203 1 98.5 212 ALA A CA 1
ATOM 1632 C C . ALA A 1 212 ? 1.094 -42.312 -18.641 1 98.5 212 ALA A C 1
ATOM 1634 O O . ALA A 1 212 ? 2.131 -41.844 -18.188 1 98.5 212 ALA A O 1
ATOM 1635 N N . ALA A 1 213 ? 0.332 -41.719 -19.5 1 98.75 213 ALA A N 1
ATOM 1636 C CA . ALA A 1 213 ? 0.674 -40.406 -20.016 1 98.75 213 ALA A CA 1
ATOM 1637 C C . ALA A 1 213 ? 0.627 -39.344 -18.906 1 98.75 213 ALA A C 1
ATOM 1639 O O . ALA A 1 213 ? 1.542 -38.531 -18.766 1 98.75 213 ALA A O 1
ATOM 1640 N N . LEU A 1 214 ? -0.413 -39.406 -18.125 1 98.75 214 LEU A N 1
ATOM 1641 C CA . LEU A 1 214 ? -0.591 -38.406 -17.078 1 98.75 214 LEU A CA 1
ATOM 1642 C C . LEU A 1 214 ? 0.468 -38.594 -15.984 1 98.75 214 LEU A C 1
ATOM 1644 O O . LEU A 1 214 ? 0.975 -37.594 -15.445 1 98.75 214 LEU A O 1
ATOM 1648 N N . ASP A 1 215 ? 0.797 -39.812 -15.641 1 98.31 215 ASP A N 1
ATOM 1649 C CA . ASP A 1 215 ? 1.878 -40.062 -14.695 1 98.31 215 ASP A CA 1
ATOM 1650 C C . ASP A 1 215 ? 3.188 -39.469 -15.18 1 98.31 215 ASP A C 1
ATOM 1652 O O . ASP A 1 215 ? 3.904 -38.812 -14.406 1 98.31 215 ASP A O 1
ATOM 1656 N N . GLU A 1 216 ? 3.432 -39.656 -16.438 1 98.06 216 GLU A N 1
ATOM 1657 C CA . GLU A 1 216 ? 4.641 -39.094 -17.016 1 98.06 216 GLU A CA 1
ATOM 1658 C C . GLU A 1 216 ? 4.613 -37.562 -16.938 1 98.06 216 GLU A C 1
ATOM 1660 O O . GLU A 1 216 ? 5.617 -36.938 -16.594 1 98.06 216 GLU A O 1
ATOM 1665 N N . PHE A 1 217 ? 3.49 -37 -17.25 1 98.06 217 PHE A N 1
ATOM 1666 C CA . PHE A 1 217 ? 3.359 -35.562 -17.25 1 98.06 217 PHE A CA 1
ATOM 1667 C C . PHE A 1 217 ? 3.609 -34.969 -15.852 1 98.06 217 PHE A C 1
ATOM 1669 O O . PHE A 1 217 ? 4.297 -33.969 -15.703 1 98.06 217 PHE A O 1
ATOM 1676 N N . THR A 1 218 ? 3.006 -35.594 -14.828 1 97.62 218 THR A N 1
ATOM 1677 C CA . THR A 1 218 ? 3.152 -35.094 -13.469 1 97.62 218 THR A CA 1
ATOM 1678 C C . THR A 1 218 ? 4.617 -35.125 -13.039 1 97.62 218 THR A C 1
ATOM 1680 O O . THR A 1 218 ? 5.031 -34.344 -12.18 1 97.62 218 THR A O 1
ATOM 1683 N N . ARG A 1 219 ? 5.422 -35.938 -13.68 1 94.19 219 ARG A N 1
ATOM 1684 C CA . ARG A 1 219 ? 6.828 -36.062 -13.32 1 94.19 219 ARG A CA 1
ATOM 1685 C C . ARG A 1 219 ? 7.691 -35.094 -14.117 1 94.19 219 ARG A C 1
ATOM 1687 O O . ARG A 1 219 ? 8.648 -34.531 -13.594 1 94.19 219 ARG A O 1
ATOM 1694 N N . THR A 1 220 ? 7.297 -34.875 -15.359 1 93.88 220 THR A N 1
ATOM 1695 C CA . THR A 1 220 ? 8.227 -34.188 -16.25 1 93.88 220 THR A CA 1
ATOM 1696 C C . THR A 1 220 ? 7.699 -32.781 -16.625 1 93.88 220 THR A C 1
ATOM 1698 O O . THR A 1 220 ? 8.477 -31.891 -16.953 1 93.88 220 THR A O 1
ATOM 1701 N N . GLY A 1 221 ? 6.418 -32.688 -16.672 1 94.56 221 GLY A N 1
ATOM 1702 C CA . GLY A 1 221 ? 5.793 -31.453 -17.125 1 94.56 221 GLY A CA 1
ATOM 1703 C C . GLY A 1 221 ? 5.852 -31.281 -18.625 1 94.56 221 GLY A C 1
ATOM 1704 O O . GLY A 1 221 ? 5.441 -30.25 -19.156 1 94.56 221 GLY A O 1
ATOM 1705 N N . GLN A 1 222 ? 6.328 -32.25 -19.266 1 94.5 222 GLN A N 1
ATOM 1706 C CA . GLN A 1 222 ? 6.461 -32.219 -20.719 1 94.5 222 GLN A CA 1
ATOM 1707 C C . GLN A 1 222 ? 5.383 -33.062 -21.391 1 94.5 222 GLN A C 1
ATOM 1709 O O . GLN A 1 222 ? 4.73 -33.875 -20.734 1 94.5 222 GLN A O 1
ATOM 1714 N N . ARG A 1 223 ? 5.238 -32.844 -22.625 1 97.25 223 ARG A N 1
ATOM 1715 C CA . ARG A 1 223 ? 4.289 -33.688 -23.344 1 97.25 223 ARG A CA 1
ATOM 1716 C C . ARG A 1 223 ? 4.684 -35.156 -23.25 1 97.25 223 ARG A C 1
ATOM 1718 O O . ARG A 1 223 ? 5.766 -35.531 -23.703 1 97.25 223 ARG A O 1
ATOM 1725 N N . PRO A 1 224 ? 3.779 -35.938 -22.812 1 98.12 224 PRO A N 1
ATOM 1726 C CA . PRO A 1 224 ? 4.145 -37.344 -22.531 1 98.12 224 PRO A CA 1
ATOM 1727 C C . PRO A 1 224 ? 4.496 -38.125 -23.812 1 98.12 224 PRO A C 1
ATOM 1729 O O . PRO A 1 224 ? 3.867 -37.906 -24.844 1 98.12 224 PRO A O 1
ATOM 1732 N N . GLU A 1 225 ? 5.434 -38.969 -23.672 1 98.12 225 GLU A N 1
ATOM 1733 C CA . GLU A 1 225 ? 5.855 -39.812 -24.781 1 98.12 225 GLU A CA 1
ATOM 1734 C C . GLU A 1 225 ? 5.176 -41.188 -24.703 1 98.12 225 GLU A C 1
ATOM 1736 O O . GLU A 1 225 ? 5.234 -41.969 -25.672 1 98.12 225 GLU A O 1
ATOM 1741 N N . ALA A 1 226 ? 4.5 -41.438 -23.672 1 97.62 226 ALA A N 1
ATOM 1742 C CA . ALA A 1 226 ? 3.859 -42.75 -23.453 1 97.62 226 ALA A CA 1
ATOM 1743 C C . ALA A 1 226 ? 2.693 -42.938 -24.406 1 97.62 226 ALA A C 1
ATOM 1745 O O . ALA A 1 226 ? 2.182 -44.062 -24.547 1 97.62 226 ALA A O 1
ATOM 1746 N N . VAL A 1 227 ? 2.295 -41.875 -25.047 1 98.25 227 VAL A N 1
ATOM 1747 C CA . VAL A 1 227 ? 1.208 -41.938 -26.016 1 98.25 227 VAL A CA 1
ATOM 1748 C C . VAL A 1 227 ? 1.588 -41.188 -27.297 1 98.25 227 VAL A C 1
ATOM 1750 O O . VAL A 1 227 ? 2.584 -40.469 -27.312 1 98.25 227 VAL A O 1
ATOM 1753 N N . HIS A 1 228 ? 0.777 -41.438 -28.359 1 98.06 228 HIS A N 1
ATOM 1754 C CA . HIS A 1 228 ? 0.965 -40.719 -29.609 1 98.06 228 HIS A CA 1
ATOM 1755 C C . HIS A 1 228 ? 0.072 -39.469 -29.656 1 98.06 228 HIS A C 1
ATOM 1757 O O . HIS A 1 228 ? -1.002 -39.469 -29.047 1 98.06 228 HIS A O 1
ATOM 1763 N N . TRP A 1 229 ? 0.573 -38.469 -30.359 1 97.88 229 TRP A N 1
ATOM 1764 C CA . TRP A 1 229 ? -0.134 -37.188 -30.406 1 97.88 229 TRP A CA 1
ATOM 1765 C C . TRP A 1 229 ? -0.394 -36.781 -31.844 1 97.88 229 TRP A C 1
ATOM 1767 O O . TRP A 1 229 ? 0.342 -37.156 -32.75 1 97.88 229 TRP A O 1
ATOM 1777 N N . GLN A 1 230 ? -1.438 -36.031 -32.031 1 96.38 230 GLN A N 1
ATOM 1778 C CA . GLN A 1 230 ? -1.734 -35.344 -33.312 1 96.38 230 GLN A CA 1
ATOM 1779 C C . GLN A 1 230 ? -2.096 -33.875 -33.062 1 96.38 230 GLN A C 1
ATOM 1781 O O . GLN A 1 230 ? -2.637 -33.531 -32 1 96.38 230 GLN A O 1
ATOM 1786 N N . THR A 1 231 ? -1.765 -32.969 -34.062 1 94.88 231 THR A N 1
ATOM 1787 C CA . THR A 1 231 ? -2.041 -31.547 -33.938 1 94.88 231 THR A CA 1
ATOM 1788 C C . THR A 1 231 ? -3.545 -31.281 -33.844 1 94.88 231 THR A C 1
ATOM 1790 O O . THR A 1 231 ? -4.316 -31.891 -34.594 1 94.88 231 THR A O 1
ATOM 1793 N N . ALA A 1 232 ? -3.867 -30.453 -32.812 1 88.94 232 ALA A N 1
ATOM 1794 C CA . ALA A 1 232 ? -5.277 -30.094 -32.688 1 88.94 232 ALA A CA 1
ATOM 1795 C C . ALA A 1 232 ? -5.703 -29.125 -33.781 1 88.94 232 ALA A C 1
ATOM 1797 O O . ALA A 1 232 ? -5.043 -28.109 -34 1 88.94 232 ALA A O 1
ATOM 1798 N N . ARG A 1 233 ? -6.59 -29.469 -34.812 1 72.38 233 ARG A N 1
ATOM 1799 C CA . ARG A 1 233 ? -7.121 -28.594 -35.844 1 72.38 233 ARG A CA 1
ATOM 1800 C C . ARG A 1 233 ? -8.555 -28.172 -35.562 1 72.38 233 ARG A C 1
ATOM 1802 O O . ARG A 1 233 ? -9.492 -28.969 -35.719 1 72.38 233 ARG A O 1
ATOM 1809 N N . TRP A 1 234 ? -8.82 -27.281 -34.688 1 60.78 234 TRP A N 1
ATOM 1810 C CA . TRP A 1 234 ? -10.188 -26.969 -34.281 1 60.78 234 TRP A CA 1
ATOM 1811 C C . TRP A 1 234 ? -10.961 -26.312 -35.406 1 60.78 234 TRP A C 1
ATOM 1813 O O . TRP A 1 234 ? -12.195 -26.312 -35.406 1 60.78 234 TRP A O 1
ATOM 1823 N N . GLY A 1 235 ? -10.43 -25.5 -36.25 1 49.69 235 GLY A N 1
ATOM 1824 C CA . GLY A 1 235 ? -11.141 -24.797 -37.312 1 49.69 235 GLY A CA 1
ATOM 1825 C C . GLY A 1 235 ? -11.766 -25.734 -38.344 1 49.69 235 GLY A C 1
ATOM 1826 O O . GLY A 1 235 ? -12.672 -25.344 -39.094 1 49.69 235 GLY A O 1
ATOM 1827 N N . ASP A 1 236 ? -11.141 -26.766 -38.75 1 39.44 236 ASP A N 1
ATOM 1828 C CA . ASP A 1 236 ? -11.625 -27.406 -39.969 1 39.44 236 ASP A CA 1
ATOM 1829 C C . ASP A 1 236 ? -12.875 -28.234 -39.688 1 39.44 236 ASP A C 1
ATOM 1831 O O . ASP A 1 236 ? -13.25 -29.078 -40.5 1 39.44 236 ASP A O 1
ATOM 1835 N N . LEU A 1 237 ? -13.484 -28.141 -38.656 1 32.56 237 LEU A N 1
ATOM 1836 C CA . LEU A 1 237 ? -14.805 -28.734 -38.781 1 32.56 237 LEU A CA 1
ATOM 1837 C C . LEU A 1 237 ? -15.758 -27.797 -39.5 1 32.56 237 LEU A C 1
ATOM 1839 O O . LEU A 1 237 ? -15.727 -26.578 -39.281 1 32.56 237 LEU A O 1
ATOM 1843 N N . MET B 1 1 ? -47.562 -6.68 17.266 1 23.36 1 MET B N 1
ATOM 1844 C CA . MET B 1 1 ? -46.156 -7.109 17.359 1 23.36 1 MET B CA 1
ATOM 1845 C C . MET B 1 1 ? -45.25 -5.953 17.797 1 23.36 1 MET B C 1
ATOM 1847 O O . MET B 1 1 ? -45.281 -4.887 17.172 1 23.36 1 MET B O 1
ATOM 1851 N N . SER B 1 2 ? -44.906 -5.824 19.078 1 26.94 2 SER B N 1
ATOM 1852 C CA . SER B 1 2 ? -44.25 -4.734 19.797 1 26.94 2 SER B CA 1
ATOM 1853 C C . SER B 1 2 ? -42.875 -4.449 19.25 1 26.94 2 SER B C 1
ATOM 1855 O O . SER B 1 2 ? -42.156 -5.367 18.844 1 26.94 2 SER B O 1
ATOM 1857 N N . ASN B 1 3 ? -42.594 -3.225 18.719 1 32.19 3 ASN B N 1
ATOM 1858 C CA . ASN B 1 3 ? -41.406 -2.635 18.094 1 32.19 3 ASN B CA 1
ATOM 1859 C C . ASN B 1 3 ? -40.156 -2.811 18.953 1 32.19 3 ASN B C 1
ATOM 1861 O O . ASN B 1 3 ? -40.156 -2.4 20.109 1 32.19 3 ASN B O 1
ATOM 1865 N N . PRO B 1 4 ? -39.344 -3.855 18.797 1 35.12 4 PRO B N 1
ATOM 1866 C CA . PRO B 1 4 ? -38.25 -4.035 19.766 1 35.12 4 PRO B CA 1
ATOM 1867 C C . PRO B 1 4 ? -37.562 -2.721 20.141 1 35.12 4 PRO B C 1
ATOM 1869 O O . PRO B 1 4 ? -37.5 -1.802 19.312 1 35.12 4 PRO B O 1
ATOM 1872 N N . ALA B 1 5 ? -37.719 -2.326 21.312 1 33 5 ALA B N 1
ATOM 1873 C CA . ALA B 1 5 ? -37.125 -1.17 21.984 1 33 5 ALA B CA 1
ATOM 1874 C C . ALA B 1 5 ? -35.719 -0.882 21.453 1 33 5 ALA B C 1
ATOM 1876 O O . ALA B 1 5 ? -34.875 -1.766 21.438 1 33 5 ALA B O 1
ATOM 1877 N N . GLN B 1 6 ? -35.5 -0.011 20.5 1 35.84 6 GLN B N 1
ATOM 1878 C CA . GLN B 1 6 ? -34.281 0.571 20 1 35.84 6 GLN B CA 1
ATOM 1879 C C . GLN B 1 6 ? -33.281 0.823 21.141 1 35.84 6 GLN B C 1
ATOM 1881 O O . GLN B 1 6 ? -33.594 1.547 22.094 1 35.84 6 GLN B O 1
ATOM 1886 N N . ASP B 1 7 ? -32.625 -0.195 21.625 1 39.81 7 ASP B N 1
ATOM 1887 C CA . ASP B 1 7 ? -31.641 -0.054 22.703 1 39.81 7 ASP B CA 1
ATOM 1888 C C . ASP B 1 7 ? -31.062 1.354 22.719 1 39.81 7 ASP B C 1
ATOM 1890 O O . ASP B 1 7 ? -30.672 1.892 21.672 1 39.81 7 ASP B O 1
ATOM 1894 N N . GLU B 1 8 ? -31.469 2.201 23.531 1 43.31 8 GLU B N 1
ATOM 1895 C CA . GLU B 1 8 ? -30.984 3.545 23.828 1 43.31 8 GLU B CA 1
ATOM 1896 C C . GLU B 1 8 ? -29.469 3.617 23.719 1 43.31 8 GLU B C 1
ATOM 1898 O O . GLU B 1 8 ? -28.75 2.809 24.328 1 43.31 8 GLU B O 1
ATOM 1903 N N . PRO B 1 9 ? -28.906 4.012 22.5 1 45.59 9 PRO B N 1
ATOM 1904 C CA . PRO B 1 9 ? -27.453 4.082 22.406 1 45.59 9 PRO B CA 1
ATOM 1905 C C . PRO B 1 9 ? -26.797 4.566 23.703 1 45.59 9 PRO B C 1
ATOM 1907 O O . PRO B 1 9 ? -27.359 5.41 24.406 1 45.59 9 PRO B O 1
ATOM 1910 N N . GLY B 1 10 ? -26.375 3.77 24.594 1 48.06 10 GLY B N 1
ATOM 1911 C CA . GLY B 1 10 ? -25.641 4.117 25.812 1 48.06 10 GLY B CA 1
ATOM 1912 C C . GLY B 1 10 ? -24.922 5.449 25.703 1 48.06 10 GLY B C 1
ATOM 1913 O O . GLY B 1 10 ? -24.906 6.07 24.641 1 48.06 10 GLY B O 1
ATOM 1914 N N . PRO B 1 11 ? -24.609 6.043 26.875 1 55.06 11 PRO B N 1
ATOM 1915 C CA . PRO B 1 11 ? -24.078 7.406 26.906 1 55.06 11 PRO B CA 1
ATOM 1916 C C . PRO B 1 11 ? -22.922 7.605 25.922 1 55.06 11 PRO B C 1
ATOM 1918 O O . PRO B 1 11 ? -22.062 6.727 25.781 1 55.06 11 PRO B O 1
ATOM 1921 N N . LEU B 1 12 ? -23.016 8.336 24.875 1 69.81 12 LEU B N 1
ATOM 1922 C CA . LEU B 1 12 ? -22.156 8.633 23.734 1 69.81 12 LEU B CA 1
ATOM 1923 C C . LEU B 1 12 ? -20.812 9.18 24.203 1 69.81 12 LEU B C 1
ATOM 1925 O O . LEU B 1 12 ? -20.75 10.062 25.062 1 69.81 12 LEU B O 1
ATOM 1929 N N . GLU B 1 13 ? -19.734 8.375 24.438 1 88.06 13 GLU B N 1
ATOM 1930 C CA . GLU B 1 13 ? -18.375 8.828 24.688 1 88.06 13 GLU B CA 1
ATOM 1931 C C . GLU B 1 13 ? -18.109 10.18 24.031 1 88.06 13 GLU B C 1
ATOM 1933 O O . GLU B 1 13 ? -18.5 10.414 22.891 1 88.06 13 GLU B O 1
ATOM 1938 N N . PRO B 1 14 ? -17.766 11.172 25.031 1 93.56 14 PRO B N 1
ATOM 1939 C CA . PRO B 1 14 ? -17.422 12.438 24.391 1 93.56 14 PRO B CA 1
ATOM 1940 C C . PRO B 1 14 ? -16.5 12.25 23.172 1 93.56 14 PRO B C 1
ATOM 1942 O O . PRO B 1 14 ? -15.609 11.406 23.203 1 93.56 14 PRO B O 1
ATOM 1945 N N . PRO B 1 15 ? -16.781 12.953 22.203 1 95.38 15 PRO B N 1
ATOM 1946 C CA . PRO B 1 15 ? -15.992 12.797 20.984 1 95.38 15 PRO B CA 1
ATOM 1947 C C . PRO B 1 15 ? -14.492 12.938 21.219 1 95.38 15 PRO B C 1
ATOM 1949 O O . PRO B 1 15 ? -13.695 12.242 20.578 1 95.38 15 PRO B O 1
ATOM 1952 N N . ALA B 1 16 ? -14.133 13.812 22.109 1 96.25 16 ALA B N 1
ATOM 1953 C CA . ALA B 1 16 ? -12.711 14.031 22.375 1 96.25 16 ALA B CA 1
ATOM 1954 C C . ALA B 1 16 ? -12.031 12.734 22.812 1 96.25 16 ALA B C 1
ATOM 1956 O O . ALA B 1 16 ? -10.867 12.492 22.484 1 96.25 16 ALA B O 1
ATOM 1957 N N . VAL B 1 17 ? -12.727 11.953 23.547 1 96.62 17 VAL B N 1
ATOM 1958 C CA . VAL B 1 17 ? -12.195 10.68 24.031 1 96.62 17 VAL B CA 1
ATOM 1959 C C . VAL B 1 17 ? -12.039 9.711 22.859 1 96.62 17 VAL B C 1
ATOM 1961 O O . VAL B 1 17 ? -11.031 9 22.766 1 96.62 17 VAL B O 1
ATOM 1964 N N . VAL B 1 18 ? -13.008 9.711 22.031 1 96.88 18 VAL B N 1
ATOM 1965 C CA . VAL B 1 18 ? -12.961 8.852 20.844 1 96.88 18 VAL B CA 1
ATOM 1966 C C . VAL B 1 18 ? -11.781 9.25 19.969 1 96.88 18 VAL B C 1
ATOM 1968 O O . VAL B 1 18 ? -10.992 8.398 19.547 1 96.88 18 VAL B O 1
ATOM 1971 N N . PHE B 1 19 ? -11.617 10.484 19.734 1 97.62 19 PHE B N 1
ATOM 1972 C CA . PHE B 1 19 ? -10.539 10.961 18.891 1 97.62 19 PHE B CA 1
ATOM 1973 C C . PHE B 1 19 ? -9.18 10.648 19.516 1 97.62 19 PHE B C 1
ATOM 1975 O O . PHE B 1 19 ? -8.219 10.344 18.812 1 97.62 19 PHE B O 1
ATOM 1982 N N . ALA B 1 20 ? -9.094 10.719 20.797 1 97.06 20 ALA B N 1
ATOM 1983 C CA . ALA B 1 20 ? -7.848 10.375 21.469 1 97.06 20 ALA B CA 1
ATOM 1984 C C . ALA B 1 20 ? -7.449 8.93 21.172 1 97.06 20 ALA B C 1
ATOM 1986 O O . ALA B 1 20 ? -6.277 8.641 20.922 1 97.06 20 ALA B O 1
ATOM 1987 N N . ARG B 1 21 ? -8.359 8.086 21.156 1 96.56 21 ARG B N 1
ATOM 1988 C CA . ARG B 1 21 ? -8.078 6.688 20.844 1 96.56 21 ARG B CA 1
ATOM 1989 C C . ARG B 1 21 ? -7.648 6.523 19.406 1 96.56 21 ARG B C 1
ATOM 1991 O O . ARG B 1 21 ? -6.773 5.707 19.094 1 96.56 21 ARG B O 1
ATOM 1998 N N . LEU B 1 22 ? -8.219 7.328 18.578 1 96.88 22 LEU B N 1
ATOM 1999 C CA . LEU B 1 22 ? -7.949 7.234 17.141 1 96.88 22 LEU B CA 1
ATOM 2000 C C . LEU B 1 22 ? -6.527 7.691 16.828 1 96.88 22 LEU B C 1
ATOM 2002 O O . LEU B 1 22 ? -6.012 7.418 15.742 1 96.88 22 LEU B O 1
ATOM 2006 N N . THR B 1 23 ? -5.91 8.367 17.734 1 96.56 23 THR B N 1
ATOM 2007 C CA . THR B 1 23 ? -4.535 8.805 17.5 1 96.56 23 THR B CA 1
ATOM 2008 C C . THR B 1 23 ? -3.564 7.641 17.688 1 96.56 23 THR B C 1
ATOM 2010 O O . THR B 1 23 ? -2.402 7.727 17.297 1 96.56 23 THR B O 1
ATOM 2013 N N . ASP B 1 24 ? -4.035 6.598 18.344 1 95.25 24 ASP B N 1
ATOM 2014 C CA . ASP B 1 24 ? -3.172 5.453 18.609 1 95.25 24 ASP B CA 1
ATOM 2015 C C . ASP B 1 24 ? -3.119 4.516 17.406 1 95.25 24 ASP B C 1
ATOM 2017 O O . ASP B 1 24 ? -3.752 3.455 17.406 1 95.25 24 ASP B O 1
ATOM 2021 N N . VAL B 1 25 ? -2.385 4.879 16.438 1 94.69 25 VAL B N 1
ATOM 2022 C CA . VAL B 1 25 ? -2.227 4.078 15.227 1 94.69 25 VAL B CA 1
ATOM 2023 C C . VAL B 1 25 ? -0.942 3.258 15.312 1 94.69 25 VAL B C 1
ATOM 2025 O O . VAL B 1 25 ? 0.054 3.711 15.883 1 94.69 25 VAL B O 1
ATOM 2028 N N . PRO B 1 26 ? -0.896 2.115 14.727 1 94.56 26 PRO B N 1
ATOM 2029 C CA . PRO B 1 26 ? 0.239 1.205 14.891 1 94.56 26 PRO B CA 1
ATOM 2030 C C . PRO B 1 26 ? 1.379 1.499 13.914 1 94.56 26 PRO B C 1
ATOM 2032 O O . PRO B 1 26 ? 1.862 0.592 13.234 1 94.56 26 PRO B O 1
ATOM 2035 N N . VAL B 1 27 ? 1.93 2.623 13.914 1 95.25 27 VAL B N 1
ATOM 2036 C CA . VAL B 1 27 ? 2.998 3.025 13.008 1 95.25 27 VAL B CA 1
ATOM 2037 C C . VAL B 1 27 ? 4.297 2.314 13.391 1 95.25 27 VAL B C 1
ATOM 2039 O O . VAL B 1 27 ? 5.098 1.966 12.516 1 95.25 27 VAL B O 1
ATOM 2042 N N . GLY B 1 28 ? 4.492 2.08 14.633 1 95.81 28 GLY B N 1
ATOM 2043 C CA . GLY B 1 28 ? 5.68 1.361 15.062 1 95.81 28 GLY B CA 1
ATOM 2044 C C . GLY B 1 28 ? 5.766 -0.044 14.5 1 95.81 28 GLY B C 1
ATOM 2045 O O . GLY B 1 28 ? 6.82 -0.463 14.023 1 95.81 28 GLY B O 1
ATOM 2046 N N . ALA B 1 29 ? 4.684 -0.764 14.625 1 96.06 29 ALA B N 1
ATOM 2047 C CA . ALA B 1 29 ? 4.629 -2.109 14.062 1 96.06 29 ALA B CA 1
ATOM 2048 C C . ALA B 1 29 ? 4.867 -2.084 12.555 1 96.06 29 ALA B C 1
ATOM 2050 O O . ALA B 1 29 ? 5.547 -2.959 12.016 1 96.06 29 ALA B O 1
ATOM 2051 N N . LEU B 1 30 ? 4.305 -1.103 11.922 1 97.56 30 LEU B N 1
ATOM 2052 C CA . LEU B 1 30 ? 4.477 -0.963 10.484 1 97.56 30 LEU B CA 1
ATOM 2053 C C . LEU B 1 30 ? 5.934 -0.674 10.133 1 97.56 30 LEU B C 1
ATOM 2055 O O . LEU B 1 30 ? 6.473 -1.241 9.18 1 97.56 30 LEU B O 1
ATOM 2059 N N . ASP B 1 31 ? 6.586 0.12 10.867 1 97.75 31 ASP B N 1
ATOM 2060 C CA . ASP B 1 31 ? 8 0.417 10.648 1 97.75 31 ASP B CA 1
ATOM 2061 C C . ASP B 1 31 ? 8.844 -0.849 10.75 1 97.75 31 ASP B C 1
ATOM 2063 O O . ASP B 1 31 ? 9.766 -1.051 9.953 1 97.75 31 ASP B O 1
ATOM 2067 N N . LYS B 1 32 ? 8.531 -1.622 11.695 1 96.94 32 LYS B N 1
ATOM 2068 C CA . LYS B 1 32 ? 9.25 -2.885 11.844 1 96.94 32 LYS B CA 1
ATOM 2069 C C . LYS B 1 32 ? 9.055 -3.771 10.617 1 96.94 32 LYS B C 1
ATOM 2071 O O . LYS B 1 32 ? 9.992 -4.441 10.18 1 96.94 32 LYS B O 1
ATOM 2076 N N . LEU B 1 33 ? 7.859 -3.799 10.07 1 96.94 33 LEU B N 1
ATOM 2077 C CA . LEU B 1 33 ? 7.57 -4.59 8.883 1 96.94 33 LEU B CA 1
ATOM 2078 C C . LEU B 1 33 ? 8.344 -4.062 7.68 1 96.94 33 LEU B C 1
ATOM 2080 O O . LEU B 1 33 ? 8.875 -4.844 6.887 1 96.94 33 LEU B O 1
ATOM 2084 N N . ILE B 1 34 ? 8.359 -2.787 7.539 1 97.62 34 ILE B N 1
ATOM 2085 C CA . ILE B 1 34 ? 9.102 -2.172 6.445 1 97.62 34 ILE B CA 1
ATOM 2086 C C . ILE B 1 34 ? 10.578 -2.547 6.547 1 97.62 34 ILE B C 1
ATOM 2088 O O . ILE B 1 34 ? 11.195 -2.945 5.555 1 97.62 34 ILE B O 1
ATOM 2092 N N . GLU B 1 35 ? 11.109 -2.479 7.742 1 96.88 35 GLU B N 1
ATOM 2093 C CA . GLU B 1 35 ? 12.508 -2.832 7.965 1 96.88 35 GLU B CA 1
ATOM 2094 C C . GLU B 1 35 ? 12.766 -4.297 7.625 1 96.88 35 GLU B C 1
ATOM 2096 O O . GLU B 1 35 ? 13.727 -4.621 6.926 1 96.88 35 GLU B O 1
ATOM 2101 N N . ALA B 1 36 ? 11.961 -5.145 8.109 1 95.69 36 ALA B N 1
ATOM 2102 C CA . ALA B 1 36 ? 12.102 -6.578 7.848 1 95.69 36 ALA B CA 1
ATOM 2103 C C . ALA B 1 36 ? 12.047 -6.871 6.348 1 95.69 36 ALA B C 1
ATOM 2105 O O . ALA B 1 36 ? 12.805 -7.699 5.844 1 95.69 36 ALA B O 1
ATOM 2106 N N . THR B 1 37 ? 11.156 -6.215 5.652 1 95.19 37 THR B N 1
ATOM 2107 C CA . THR B 1 37 ? 11.016 -6.41 4.215 1 95.19 37 THR B CA 1
ATOM 2108 C C . THR B 1 37 ? 12.242 -5.871 3.477 1 95.19 37 THR B C 1
ATOM 2110 O O . THR B 1 37 ? 12.688 -6.457 2.488 1 95.19 37 THR B O 1
ATOM 2113 N N . HIS B 1 38 ? 12.742 -4.816 3.996 1 94.19 38 HIS B N 1
ATOM 2114 C CA . HIS B 1 38 ? 13.953 -4.25 3.404 1 94.19 38 HIS B CA 1
ATOM 2115 C C . HIS B 1 38 ? 15.141 -5.191 3.568 1 94.19 38 HIS B C 1
ATOM 2117 O O . HIS B 1 38 ? 15.969 -5.312 2.664 1 94.19 38 HIS B O 1
ATOM 2123 N N . GLU B 1 39 ? 15.227 -5.84 4.633 1 93.88 39 GLU B N 1
ATOM 2124 C CA . GLU B 1 39 ? 16.344 -6.734 4.938 1 93.88 39 GLU B CA 1
ATOM 2125 C C . GLU B 1 39 ? 16.359 -7.93 3.99 1 93.88 39 GLU B C 1
ATOM 2127 O O . GLU B 1 39 ? 17.406 -8.57 3.818 1 93.88 39 GLU B O 1
ATOM 2132 N N . VAL B 1 40 ? 15.25 -8.242 3.4 1 93.69 40 VAL B N 1
ATOM 2133 C CA . VAL B 1 40 ? 15.148 -9.328 2.43 1 93.69 40 VAL B CA 1
ATOM 2134 C C . VAL B 1 40 ? 16.125 -9.086 1.28 1 93.69 40 VAL B C 1
ATOM 2136 O O . VAL B 1 40 ? 16.625 -10.039 0.673 1 93.69 40 VAL B O 1
ATOM 2139 N N . TYR B 1 41 ? 16.406 -7.859 0.999 1 91 41 TYR B N 1
ATOM 2140 C CA . TYR B 1 41 ? 17.297 -7.508 -0.11 1 91 41 TYR B CA 1
ATOM 2141 C C . TYR B 1 41 ? 18.672 -8.109 0.081 1 91 41 TYR B C 1
ATOM 2143 O O . TYR B 1 41 ? 19.359 -8.438 -0.894 1 91 41 TYR B O 1
ATOM 2151 N N . ASP B 1 42 ? 19.094 -8.203 1.333 1 92.56 42 ASP B N 1
ATOM 2152 C CA . ASP B 1 42 ? 20.391 -8.828 1.604 1 92.56 42 ASP B CA 1
ATOM 2153 C C . ASP B 1 42 ? 20.438 -10.25 1.048 1 92.56 42 ASP B C 1
ATOM 2155 O O . ASP B 1 42 ? 21.438 -10.648 0.439 1 92.56 42 ASP B O 1
ATOM 2159 N N . ASP B 1 43 ? 19.453 -10.969 1.23 1 94.44 43 ASP B N 1
ATOM 2160 C CA . ASP B 1 43 ? 19.375 -12.328 0.71 1 94.44 43 ASP B CA 1
ATOM 2161 C C . ASP B 1 43 ? 19.188 -12.328 -0.805 1 94.44 43 ASP B C 1
ATOM 2163 O O . ASP B 1 43 ? 19.75 -13.172 -1.506 1 94.44 43 ASP B O 1
ATOM 2167 N N . LEU B 1 44 ? 18.406 -11.422 -1.286 1 95.75 44 LEU B N 1
ATOM 2168 C CA . LEU B 1 44 ? 18.219 -11.32 -2.729 1 95.75 44 LEU B CA 1
ATOM 2169 C C . LEU B 1 44 ? 19.547 -11.078 -3.443 1 95.75 44 LEU B C 1
ATOM 2171 O O . LEU B 1 44 ? 19.781 -11.633 -4.516 1 95.75 44 LEU B O 1
ATOM 2175 N N . ASN B 1 45 ? 20.344 -10.352 -2.824 1 94.06 45 ASN B N 1
ATOM 2176 C CA . ASN B 1 45 ? 21.641 -10.055 -3.416 1 94.06 45 ASN B CA 1
ATOM 2177 C C . ASN B 1 45 ? 22.5 -11.312 -3.545 1 94.06 45 ASN B C 1
ATOM 2179 O O . ASN B 1 45 ? 23.344 -11.414 -4.445 1 94.06 45 ASN B O 1
ATOM 2183 N N . LYS B 1 46 ? 22.312 -12.234 -2.781 1 94.62 46 LYS B N 1
ATOM 2184 C CA . LYS B 1 46 ? 23.094 -13.477 -2.793 1 94.62 46 LYS B CA 1
ATOM 2185 C C . LYS B 1 46 ? 22.703 -14.352 -3.98 1 94.62 46 LYS B C 1
ATOM 2187 O O . LYS B 1 46 ? 23.422 -15.289 -4.328 1 94.62 46 LYS B O 1
ATOM 2192 N N . VAL B 1 47 ? 21.547 -14.086 -4.574 1 95.06 47 VAL B N 1
ATOM 2193 C CA . VAL B 1 47 ? 21.109 -14.906 -5.691 1 95.06 47 VAL B CA 1
ATOM 2194 C C . VAL B 1 47 ? 20.969 -14.047 -6.945 1 95.06 47 VAL B C 1
ATOM 2196 O O . VAL B 1 47 ? 20.172 -14.359 -7.832 1 95.06 47 VAL B O 1
ATOM 2199 N N . LEU B 1 48 ? 21.672 -13.031 -6.938 1 93 48 LEU B N 1
ATOM 2200 C CA . LEU B 1 48 ? 21.688 -12.156 -8.109 1 93 48 LEU B CA 1
ATOM 2201 C C . LEU B 1 48 ? 22.047 -12.945 -9.367 1 93 48 LEU B C 1
ATOM 2203 O O . LEU B 1 48 ? 22.969 -13.758 -9.352 1 93 48 LEU B O 1
ATOM 2207 N N . GLY B 1 49 ? 21.312 -12.703 -10.445 1 92.38 49 GLY B N 1
ATOM 2208 C CA . GLY B 1 49 ? 21.562 -13.391 -11.703 1 92.38 49 GLY B CA 1
ATOM 2209 C C . GLY B 1 49 ? 20.688 -14.609 -11.906 1 92.38 49 GLY B C 1
ATOM 2210 O O . GLY B 1 49 ? 20.578 -15.125 -13.016 1 92.38 49 GLY B O 1
ATOM 2211 N N . HIS B 1 50 ? 20.094 -15.094 -10.812 1 94.31 50 HIS B N 1
ATOM 2212 C CA . HIS B 1 50 ? 19.172 -16.219 -10.945 1 94.31 50 HIS B CA 1
ATOM 2213 C C . HIS B 1 50 ? 17.953 -15.852 -11.766 1 94.31 50 HIS B C 1
ATOM 2215 O O . HIS B 1 50 ? 17.469 -14.711 -11.695 1 94.31 50 HIS B O 1
ATOM 2221 N N . PRO B 1 51 ? 17.359 -16.75 -12.484 1 93.25 51 PRO B N 1
ATOM 2222 C CA . PRO B 1 51 ? 16.203 -16.438 -13.328 1 93.25 51 PRO B CA 1
ATOM 2223 C C . PRO B 1 51 ? 15 -15.93 -12.531 1 93.25 51 PRO B C 1
ATOM 2225 O O . PRO B 1 51 ? 14.18 -15.172 -13.055 1 93.25 51 PRO B O 1
ATOM 2228 N N . TYR B 1 52 ? 14.969 -16.312 -11.273 1 95.31 52 TYR B N 1
ATOM 2229 C CA . TYR B 1 52 ? 13.844 -15.906 -10.438 1 95.31 52 TYR B CA 1
ATOM 2230 C C . TYR B 1 52 ? 14.102 -14.555 -9.797 1 95.31 52 TYR B C 1
ATOM 2232 O O . TYR B 1 52 ? 13.203 -13.969 -9.18 1 95.31 52 TYR B O 1
ATOM 2240 N N . TRP B 1 53 ? 15.234 -14.008 -9.906 1 96 53 TRP B N 1
ATOM 2241 C CA . TRP B 1 53 ? 15.664 -12.844 -9.141 1 96 53 TRP B CA 1
ATOM 2242 C C . TRP B 1 53 ? 14.805 -11.625 -9.477 1 96 53 TRP B C 1
ATOM 2244 O O . TRP B 1 53 ? 14.344 -10.914 -8.578 1 96 53 TRP B O 1
ATOM 2254 N N . GLY B 1 54 ? 14.57 -11.422 -10.734 1 95.88 54 GLY B N 1
ATOM 2255 C CA . GLY B 1 54 ? 13.789 -10.266 -11.156 1 95.88 54 GLY B CA 1
ATOM 2256 C C . GLY B 1 54 ? 12.406 -10.234 -10.539 1 95.88 54 GLY B C 1
ATOM 2257 O O . GLY B 1 54 ? 11.969 -9.195 -10.023 1 95.88 54 GLY B O 1
ATOM 2258 N N . ASP B 1 55 ? 11.75 -11.328 -10.57 1 94.81 55 ASP B N 1
ATOM 2259 C CA . ASP B 1 55 ? 10.406 -11.406 -10.008 1 94.81 55 ASP B CA 1
ATOM 2260 C C . ASP B 1 55 ? 10.43 -11.219 -8.492 1 94.81 55 ASP B C 1
ATOM 2262 O O . ASP B 1 55 ? 9.547 -10.57 -7.926 1 94.81 55 ASP B O 1
ATOM 2266 N N . LEU B 1 56 ? 11.406 -11.797 -7.906 1 97.06 56 LEU B N 1
ATOM 2267 C CA . LEU B 1 56 ? 11.539 -11.664 -6.461 1 97.06 56 LEU B CA 1
ATOM 2268 C C . LEU B 1 56 ? 11.742 -10.211 -6.062 1 97.06 56 LEU B C 1
ATOM 2270 O O . LEU B 1 56 ? 11.078 -9.711 -5.152 1 97.06 56 LEU B O 1
ATOM 2274 N N . VAL B 1 57 ? 12.594 -9.516 -6.801 1 97.25 57 VAL B N 1
ATOM 2275 C CA . VAL B 1 57 ? 12.875 -8.109 -6.535 1 97.25 57 VAL B CA 1
ATOM 2276 C C . VAL B 1 57 ? 11.625 -7.277 -6.801 1 97.25 57 VAL B C 1
ATOM 2278 O O . VAL B 1 57 ? 11.312 -6.348 -6.047 1 97.25 57 VAL B O 1
ATOM 2281 N N . PHE B 1 58 ? 10.977 -7.668 -7.773 1 97.19 58 PHE B N 1
ATOM 2282 C CA . PHE B 1 58 ? 9.734 -6.965 -8.102 1 97.19 58 PHE B CA 1
ATOM 2283 C C . PHE B 1 58 ? 8.75 -7.043 -6.945 1 97.19 58 PHE B C 1
ATOM 2285 O O . PHE B 1 58 ? 8.234 -6.016 -6.496 1 97.19 58 PHE B O 1
ATOM 2292 N N . HIS B 1 59 ? 8.492 -8.203 -6.457 1 97 59 HIS B N 1
ATOM 2293 C CA . HIS B 1 59 ? 7.531 -8.383 -5.371 1 97 59 HIS B CA 1
ATOM 2294 C C . HIS B 1 59 ? 7.992 -7.676 -4.102 1 97 59 HIS B C 1
ATOM 2296 O O . HIS B 1 59 ? 7.184 -7.059 -3.404 1 97 59 HIS B O 1
ATOM 2302 N N . GLN B 1 60 ? 9.242 -7.781 -3.838 1 97.5 60 GLN B N 1
ATOM 2303 C CA . GLN B 1 60 ? 9.781 -7.125 -2.65 1 97.5 60 GLN B CA 1
ATOM 2304 C C . GLN B 1 60 ? 9.648 -5.609 -2.752 1 97.5 60 GLN B C 1
ATOM 2306 O O . GLN B 1 60 ? 9.219 -4.953 -1.799 1 97.5 60 GLN B O 1
ATOM 2311 N N . GLY B 1 61 ? 10.023 -5.078 -3.855 1 97.5 61 GLY B N 1
ATOM 2312 C CA . GLY B 1 61 ? 9.891 -3.645 -4.074 1 97.5 61 GLY B CA 1
ATOM 2313 C C . GLY B 1 61 ? 8.453 -3.162 -4.012 1 97.5 61 GLY B C 1
ATOM 2314 O O . GLY B 1 61 ? 8.164 -2.121 -3.418 1 97.5 61 GLY B O 1
ATOM 2315 N N . ALA B 1 62 ? 7.621 -3.922 -4.617 1 98 62 ALA B N 1
ATOM 2316 C CA . ALA B 1 62 ? 6.203 -3.576 -4.594 1 98 62 ALA B CA 1
ATOM 2317 C C . ALA B 1 62 ? 5.652 -3.611 -3.172 1 98 62 ALA B C 1
ATOM 2319 O O . ALA B 1 62 ? 4.836 -2.766 -2.795 1 98 62 ALA B O 1
ATOM 2320 N N . ALA B 1 63 ? 6.105 -4.57 -2.428 1 98.12 63 ALA B N 1
ATOM 2321 C CA . ALA B 1 63 ? 5.672 -4.664 -1.035 1 98.12 63 ALA B CA 1
ATOM 2322 C C . ALA B 1 63 ? 6.129 -3.445 -0.237 1 98.12 63 ALA B C 1
ATOM 2324 O O . ALA B 1 63 ? 5.348 -2.867 0.524 1 98.12 63 ALA B O 1
ATOM 2325 N N . ILE B 1 64 ? 7.332 -3.049 -0.445 1 98.06 64 ILE B N 1
ATOM 2326 C CA . ILE B 1 64 ? 7.887 -1.9 0.264 1 98.06 64 ILE B CA 1
ATOM 2327 C C . ILE B 1 64 ? 7.102 -0.641 -0.099 1 98.06 64 ILE B C 1
ATOM 2329 O O . ILE B 1 64 ? 6.738 0.147 0.777 1 98.06 64 ILE B O 1
ATOM 2333 N N . LYS B 1 65 ? 6.863 -0.516 -1.33 1 98.31 65 LYS B N 1
ATOM 2334 C CA . LYS B 1 65 ? 6.105 0.643 -1.793 1 98.31 65 LYS B CA 1
ATOM 2335 C C . LYS B 1 65 ? 4.723 0.688 -1.149 1 98.31 65 LYS B C 1
ATOM 2337 O O . LYS B 1 65 ? 4.289 1.739 -0.676 1 98.31 65 LYS B O 1
ATOM 2342 N N . ALA B 1 66 ? 4.105 -0.415 -1.112 1 98.62 66 ALA B N 1
ATOM 2343 C CA . ALA B 1 66 ? 2.77 -0.491 -0.527 1 98.62 66 ALA B CA 1
ATOM 2344 C C . ALA B 1 66 ? 2.811 -0.208 0.972 1 98.62 66 ALA B C 1
ATOM 2346 O O . ALA B 1 66 ? 1.941 0.486 1.503 1 98.62 66 ALA B O 1
ATOM 2347 N N . LEU B 1 67 ? 3.795 -0.718 1.6 1 98.5 67 LEU B N 1
ATOM 2348 C CA . LEU B 1 67 ? 3.932 -0.503 3.037 1 98.5 67 LEU B CA 1
ATOM 2349 C C . LEU B 1 67 ? 4.207 0.965 3.344 1 98.5 67 LEU B C 1
ATOM 2351 O O . LEU B 1 67 ? 3.664 1.515 4.305 1 98.5 67 LEU B O 1
ATOM 2355 N N . LYS B 1 68 ? 4.98 1.568 2.559 1 98.44 68 LYS B N 1
ATOM 2356 C CA . LYS B 1 68 ? 5.266 2.988 2.752 1 98.44 68 LYS B CA 1
ATOM 2357 C C . LYS B 1 68 ? 4.016 3.832 2.518 1 98.44 68 LYS B C 1
ATOM 2359 O O . LYS B 1 68 ? 3.785 4.816 3.221 1 98.44 68 LYS B O 1
ATOM 2364 N N . GLU B 1 69 ? 3.293 3.455 1.588 1 98.44 69 GLU B N 1
ATOM 2365 C CA . GLU B 1 69 ? 2.016 4.125 1.363 1 98.44 69 GLU B CA 1
ATOM 2366 C C . GLU B 1 69 ? 1.091 3.967 2.566 1 98.44 69 GLU B C 1
ATOM 2368 O O . GLU B 1 69 ? 0.451 4.93 2.996 1 98.44 69 GLU B O 1
ATOM 2373 N N . ALA B 1 70 ? 1.063 2.795 3.072 1 98.5 70 ALA B N 1
ATOM 2374 C CA .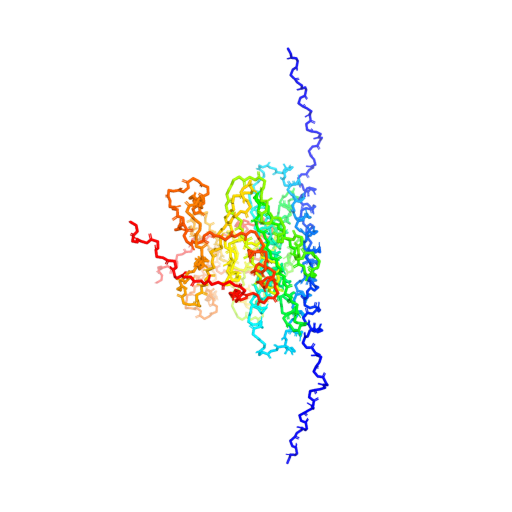 ALA B 1 70 ? 0.252 2.555 4.262 1 98.5 70 ALA B CA 1
ATOM 2375 C C . ALA B 1 70 ? 0.7 3.443 5.418 1 98.5 70 ALA B C 1
ATOM 2377 O O . ALA B 1 70 ? -0.131 3.984 6.152 1 98.5 70 ALA B O 1
ATOM 2378 N N . ARG B 1 71 ? 1.958 3.596 5.535 1 98.19 71 ARG B N 1
ATOM 2379 C CA . ARG B 1 71 ? 2.506 4.43 6.602 1 98.19 71 ARG B CA 1
ATOM 2380 C C . ARG B 1 71 ? 2.045 5.875 6.457 1 98.19 71 ARG B C 1
ATOM 2382 O O . ARG B 1 71 ? 1.655 6.508 7.441 1 98.19 71 ARG B O 1
ATOM 2389 N N . ILE B 1 72 ? 2.1 6.379 5.277 1 96.56 72 ILE B N 1
ATOM 2390 C CA . ILE B 1 72 ? 1.655 7.738 5 1 96.56 72 ILE B CA 1
ATOM 2391 C C . ILE B 1 72 ? 0.183 7.887 5.379 1 96.56 72 ILE B C 1
ATOM 2393 O O . ILE B 1 72 ? -0.201 8.867 6.023 1 96.56 72 ILE B O 1
ATOM 2397 N N . CYS B 1 73 ? -0.563 6.941 5.113 1 97.31 73 CYS B N 1
ATOM 2398 C CA . CYS B 1 73 ? -1.996 6.988 5.387 1 97.31 73 CYS B CA 1
ATOM 2399 C C . CYS B 1 73 ? -2.268 6.926 6.883 1 97.31 73 CYS B C 1
ATOM 2401 O O . CYS B 1 73 ? -3.121 7.652 7.395 1 97.31 73 CYS B O 1
ATOM 2403 N N . LEU B 1 74 ? -1.546 6.078 7.535 1 97.44 74 LEU B N 1
ATOM 2404 C CA . LEU B 1 74 ? -1.735 5.957 8.977 1 97.44 74 LEU B CA 1
ATOM 2405 C C . LEU B 1 74 ? -1.312 7.238 9.688 1 97.44 74 LEU B C 1
ATOM 2407 O O . LEU B 1 74 ? -1.963 7.668 10.641 1 97.44 74 LEU B O 1
ATOM 2411 N N . GLU B 1 75 ? -0.26 7.793 9.211 1 95.81 75 GLU B N 1
ATOM 2412 C CA . GLU B 1 75 ? 0.161 9.078 9.766 1 95.81 75 GLU B CA 1
ATOM 2413 C C . GLU B 1 75 ? -0.878 10.164 9.492 1 95.81 75 GLU B C 1
ATOM 2415 O O . GLU B 1 75 ? -1.104 11.031 10.336 1 95.81 75 GLU B O 1
ATOM 2420 N N . GLY B 1 76 ? -1.42 10.133 8.359 1 94.75 76 GLY B N 1
ATOM 2421 C CA . GLY B 1 76 ? -2.52 11.039 8.062 1 94.75 76 GLY B CA 1
ATOM 2422 C C . GLY B 1 76 ? -3.705 10.859 8.992 1 94.75 76 GLY B C 1
ATOM 2423 O O . GLY B 1 76 ? -4.281 11.844 9.469 1 94.75 76 GLY B O 1
ATOM 2424 N N . LEU B 1 77 ? -4.02 9.602 9.266 1 96.81 77 LEU B N 1
ATOM 2425 C CA . LEU B 1 77 ? -5.102 9.297 10.195 1 96.81 77 LEU B CA 1
ATOM 2426 C C . LEU B 1 77 ? -4.809 9.867 11.586 1 96.81 77 LEU B C 1
ATOM 2428 O O . LEU B 1 77 ? -5.668 10.516 12.188 1 96.81 77 LEU B O 1
ATOM 2432 N N . ARG B 1 78 ? -3.648 9.656 11.977 1 96.62 78 ARG B N 1
ATOM 2433 C CA . ARG B 1 78 ? -3.24 10.164 13.281 1 96.62 78 ARG B CA 1
ATOM 2434 C C . ARG B 1 78 ? -3.32 11.68 13.328 1 96.62 78 ARG B C 1
ATOM 2436 O O . ARG B 1 78 ? -3.857 12.25 14.281 1 96.62 78 ARG B O 1
ATOM 2443 N N . ALA B 1 79 ? -2.812 12.305 12.344 1 95 79 ALA B N 1
ATOM 2444 C CA . ALA B 1 79 ? -2.807 13.766 12.289 1 95 79 ALA B CA 1
ATOM 2445 C C . ALA B 1 79 ? -4.227 14.32 12.305 1 95 79 ALA B C 1
ATOM 2447 O O . ALA B 1 79 ? -4.52 15.281 13.023 1 95 79 ALA B O 1
ATOM 2448 N N . GLU B 1 80 ? -5.074 13.711 11.555 1 95.25 80 GLU B N 1
ATOM 2449 C CA . GLU B 1 80 ? -6.469 14.141 11.516 1 95.25 80 GLU B CA 1
ATOM 2450 C C . GLU B 1 80 ? -7.145 13.945 12.867 1 95.25 80 GLU B C 1
ATOM 2452 O O . GLU B 1 80 ? -7.902 14.805 13.312 1 95.25 80 GLU B O 1
ATOM 2457 N N . ALA B 1 81 ? -6.816 12.875 13.484 1 97.44 81 ALA B N 1
ATOM 2458 C CA . ALA B 1 81 ? -7.398 12.586 14.789 1 97.44 81 ALA B CA 1
ATOM 2459 C C . ALA B 1 81 ? -6.922 13.594 15.836 1 97.44 81 ALA B C 1
ATOM 2461 O O . ALA B 1 81 ? -7.699 14.031 16.688 1 97.44 81 ALA B O 1
ATOM 2462 N N . VAL B 1 82 ? -5.719 13.875 15.75 1 96.56 82 VAL B N 1
ATOM 2463 C CA . VAL B 1 82 ? -5.168 14.883 16.656 1 96.56 82 VAL B CA 1
ATOM 2464 C C . VAL B 1 82 ? -5.898 16.219 16.453 1 96.56 82 VAL B C 1
ATOM 2466 O O . VAL B 1 82 ? -6.316 16.844 17.422 1 96.56 82 VAL B O 1
ATOM 2469 N N . GLY B 1 83 ? -6.031 16.578 15.203 1 95.44 83 GLY B N 1
ATOM 2470 C CA . GLY B 1 83 ? -6.758 17.797 14.906 1 95.44 83 GLY B CA 1
ATOM 2471 C C . GLY B 1 83 ? -8.18 17.781 15.438 1 95.44 83 GLY B C 1
ATOM 2472 O O . GLY B 1 83 ? -8.641 18.766 16.031 1 95.44 83 GLY B O 1
ATOM 2473 N N . ALA B 1 84 ? -8.836 16.734 15.289 1 96.81 84 ALA B N 1
ATOM 2474 C CA . ALA B 1 84 ? -10.219 16.594 15.758 1 96.81 84 ALA B CA 1
ATOM 2475 C C . ALA B 1 84 ? -10.289 16.688 17.281 1 96.81 84 ALA B C 1
ATOM 2477 O O . ALA B 1 84 ? -11.148 17.391 17.828 1 96.81 84 ALA B O 1
ATOM 2478 N N . ARG B 1 85 ? -9.461 15.984 17.891 1 97.12 85 ARG B N 1
ATOM 2479 C CA . ARG B 1 85 ? -9.422 16.016 19.344 1 97.12 85 ARG B CA 1
ATOM 2480 C C . ARG B 1 85 ? -9.195 17.438 19.859 1 97.12 85 ARG B C 1
ATOM 2482 O O . ARG B 1 85 ? -9.898 17.891 20.766 1 97.12 85 ARG B O 1
ATOM 2489 N N . ASN B 1 86 ? -8.211 18.109 19.297 1 96.5 86 ASN B N 1
ATOM 2490 C CA . ASN B 1 86 ? -7.891 19.469 19.703 1 96.5 86 ASN B CA 1
ATOM 2491 C C . ASN B 1 86 ? -9.07 20.406 19.484 1 96.5 86 ASN B C 1
ATOM 2493 O O . ASN B 1 86 ? -9.359 21.266 20.344 1 96.5 86 ASN B O 1
ATOM 2497 N N . THR B 1 87 ? -9.719 20.203 18.406 1 94.69 87 THR B N 1
ATOM 2498 C CA . THR B 1 87 ? -10.898 21.016 18.125 1 94.69 87 THR B CA 1
ATOM 2499 C C . THR B 1 87 ? -11.961 20.812 19.203 1 94.69 87 THR B C 1
ATOM 2501 O O . THR B 1 87 ? -12.531 21.781 19.703 1 94.69 87 THR B O 1
ATOM 2504 N N . GLU B 1 88 ? -12.164 19.641 19.578 1 95.69 88 GLU B N 1
ATOM 2505 C CA . GLU B 1 88 ? -13.148 19.328 20.609 1 95.69 88 GLU B CA 1
ATOM 2506 C C . GLU B 1 88 ? -12.742 19.922 21.953 1 95.69 88 GLU B C 1
ATOM 2508 O O . GLU B 1 88 ? -13.594 20.297 22.766 1 95.69 88 GLU B O 1
ATOM 2513 N N . LEU B 1 89 ? -11.508 20.109 22.125 1 95.25 89 LEU B N 1
ATOM 2514 C CA . LEU B 1 89 ? -11.008 20.578 23.422 1 95.25 89 LEU B CA 1
ATOM 2515 C C . LEU B 1 89 ? -10.734 22.078 23.375 1 95.25 89 LEU B C 1
ATOM 2517 O O . LEU B 1 89 ? -10.281 22.656 24.375 1 95.25 89 LEU B O 1
ATOM 2521 N N . GLY B 1 90 ? -10.891 22.688 22.219 1 93.31 90 GLY B N 1
ATOM 2522 C CA . GLY B 1 90 ? -10.641 24.109 22.094 1 93.31 90 GLY B CA 1
ATOM 2523 C C . GLY B 1 90 ? -9.164 24.453 22.047 1 93.31 90 GLY B C 1
ATOM 2524 O O . GLY B 1 90 ? -8.766 25.547 22.469 1 93.31 90 GLY B O 1
ATOM 2525 N N . ILE B 1 91 ? -8.352 23.469 21.625 1 94.12 91 ILE B N 1
ATOM 2526 C CA . ILE B 1 91 ? -6.902 23.656 21.562 1 94.12 91 ILE B CA 1
ATOM 2527 C C . ILE B 1 91 ? -6.492 24.047 20.141 1 94.12 91 ILE B C 1
ATOM 2529 O O . ILE B 1 91 ? -6.977 23.484 19.172 1 94.12 91 ILE B O 1
ATOM 2533 N N . THR B 1 92 ? -5.637 25.047 20.047 1 95.19 92 THR B N 1
ATOM 2534 C CA . THR B 1 92 ? -5.035 25.422 18.781 1 95.19 92 THR B CA 1
ATOM 2535 C C . THR B 1 92 ? -3.514 25.312 18.844 1 95.19 92 THR B C 1
ATOM 2537 O O . THR B 1 92 ? -2.928 25.406 19.922 1 95.19 92 THR B O 1
ATOM 2540 N N . VAL B 1 93 ? -2.957 25.078 17.672 1 96.88 93 VAL B N 1
ATOM 2541 C CA . VAL B 1 93 ? -1.508 24.984 17.547 1 96.88 93 VAL B CA 1
ATOM 2542 C C . VAL B 1 93 ? -1.001 26.047 16.578 1 96.88 93 VAL B C 1
ATOM 2544 O O . VAL B 1 93 ? -1.527 26.188 15.461 1 96.88 93 VAL B O 1
ATOM 2547 N N . ALA B 1 94 ? -0.043 26.781 17.078 1 97.62 94 ALA B N 1
ATOM 2548 C CA . ALA B 1 94 ? 0.627 27.734 16.203 1 97.62 94 ALA B CA 1
ATOM 2549 C C . ALA B 1 94 ? 1.865 27.125 15.555 1 97.62 94 ALA B C 1
ATOM 2551 O O . ALA B 1 94 ? 2.645 26.438 16.219 1 97.62 94 ALA B O 1
ATOM 2552 N N . THR B 1 95 ? 1.965 27.312 14.297 1 96.94 95 THR B N 1
ATOM 2553 C CA . THR B 1 95 ? 3.154 26.922 13.555 1 96.94 95 THR B CA 1
ATOM 2554 C C . THR B 1 95 ? 3.857 28.125 12.953 1 96.94 95 THR B C 1
ATOM 2556 O O . THR B 1 95 ? 3.232 28.938 12.266 1 96.94 95 THR B O 1
ATOM 2559 N N . ALA B 1 96 ? 5.141 28.281 13.219 1 97.5 96 ALA B N 1
ATOM 2560 C CA . ALA B 1 96 ? 5.938 29.359 12.633 1 97.5 96 ALA B CA 1
ATOM 2561 C C . ALA B 1 96 ? 7.008 28.797 11.695 1 97.5 96 ALA B C 1
ATOM 2563 O O . ALA B 1 96 ? 7.578 27.734 11.961 1 97.5 96 ALA B O 1
ATOM 2564 N N . VAL B 1 97 ? 7.184 29.438 10.633 1 95.88 97 VAL B N 1
ATOM 2565 C CA . VAL B 1 97 ? 8.312 29.172 9.75 1 95.88 97 VAL B CA 1
ATOM 2566 C C . VAL B 1 97 ? 9.25 30.375 9.727 1 95.88 97 VAL B C 1
ATOM 2568 O O . VAL B 1 97 ? 8.859 31.469 9.289 1 95.88 97 VAL B O 1
ATOM 2571 N N . ALA B 1 98 ? 10.422 30.203 10.211 1 95.56 98 ALA B N 1
ATOM 2572 C CA . ALA B 1 98 ? 11.445 31.25 10.242 1 95.56 98 ALA B CA 1
ATOM 2573 C C . ALA B 1 98 ? 12.836 30.656 10.008 1 95.56 98 ALA B C 1
ATOM 2575 O O . ALA B 1 98 ? 13.156 29.578 10.531 1 95.56 98 ALA B O 1
ATOM 2576 N N . ASP B 1 99 ? 13.594 31.281 9.172 1 94.94 99 ASP B N 1
ATOM 2577 C CA . ASP B 1 99 ? 14.969 30.875 8.906 1 94.94 99 ASP B CA 1
ATOM 2578 C C . ASP B 1 99 ? 15.031 29.469 8.328 1 94.94 99 ASP B C 1
ATOM 2580 O O . ASP B 1 99 ? 15.922 28.688 8.672 1 94.94 99 ASP B O 1
ATOM 2584 N N . GLY B 1 100 ? 13.992 29.109 7.738 1 90.56 100 GLY B N 1
ATOM 2585 C CA . GLY B 1 100 ? 13.969 27.812 7.09 1 90.56 100 GLY B CA 1
ATOM 2586 C C . GLY B 1 100 ? 13.562 26.688 8.016 1 90.56 100 GLY B C 1
ATOM 2587 O O . GLY B 1 100 ? 13.578 25.516 7.633 1 90.56 100 GLY B O 1
ATOM 2588 N N . GLU B 1 101 ? 13.203 27.047 9.211 1 94.94 101 GLU B N 1
ATOM 2589 C CA . GLU B 1 101 ? 12.828 26.047 10.195 1 94.94 101 GLU B CA 1
ATOM 2590 C C . GLU B 1 101 ? 11.383 26.219 10.633 1 94.94 101 GLU B C 1
ATOM 2592 O O . GLU B 1 101 ? 10.836 27.312 10.602 1 94.94 101 GLU B O 1
ATOM 2597 N N . ARG B 1 102 ? 10.789 25.062 11.078 1 95.12 102 ARG B N 1
ATOM 2598 C CA . ARG B 1 102 ? 9.414 25.062 11.57 1 95.12 102 ARG B CA 1
ATOM 2599 C C . ARG B 1 102 ? 9.375 24.875 13.086 1 95.12 102 ARG B C 1
ATOM 2601 O O . ARG B 1 102 ? 10.117 24.047 13.633 1 95.12 102 ARG B O 1
ATOM 2608 N N . TYR B 1 103 ? 8.555 25.688 13.695 1 97.5 103 TYR B N 1
ATOM 2609 C CA . TYR B 1 103 ? 8.359 25.641 15.141 1 97.5 103 TYR B CA 1
ATOM 2610 C C . TYR B 1 103 ? 6.887 25.484 15.484 1 97.5 103 TYR B C 1
ATOM 2612 O O . TYR B 1 103 ? 6.016 26 14.781 1 97.5 103 TYR B O 1
ATOM 2620 N N . TYR B 1 104 ? 6.691 24.844 16.609 1 97.19 104 TYR B N 1
ATOM 2621 C CA . TYR B 1 104 ? 5.316 24.594 17.031 1 97.19 104 TYR B CA 1
ATOM 2622 C C . TYR B 1 104 ? 5.09 25.031 18.469 1 97.19 104 TYR B C 1
ATOM 2624 O O . TYR B 1 104 ? 5.98 24.906 19.312 1 97.19 104 TYR B O 1
ATOM 2632 N N . ALA B 1 105 ? 3.865 25.562 18.734 1 97.75 105 ALA B N 1
ATOM 2633 C CA . ALA B 1 105 ? 3.516 26.016 20.078 1 97.75 105 ALA B CA 1
ATOM 2634 C C . ALA B 1 105 ? 2.041 25.75 20.375 1 97.75 105 ALA B C 1
ATOM 2636 O O . ALA B 1 105 ? 1.179 25.969 19.531 1 97.75 105 ALA B O 1
ATOM 2637 N N . GLN B 1 106 ? 1.816 25.312 21.594 1 95.44 106 GLN B N 1
ATOM 2638 C CA . GLN B 1 106 ? 0.445 25.062 22.031 1 95.44 106 GLN B CA 1
ATOM 2639 C C . GLN B 1 106 ? 0.086 25.906 23.25 1 95.44 106 GLN B C 1
ATOM 2641 O O . GLN B 1 106 ? -1.006 26.469 23.312 1 95.44 106 GLN B O 1
ATOM 2646 N N . THR B 1 107 ? 1.02 26.062 24.141 1 95.5 107 THR B N 1
ATOM 2647 C CA . THR B 1 107 ? 0.746 26.844 25.344 1 95.5 107 THR B CA 1
ATOM 2648 C C . THR B 1 107 ? 0.932 28.328 25.078 1 95.5 107 THR B C 1
ATOM 2650 O O . THR B 1 107 ? 1.616 28.719 24.125 1 95.5 107 THR B O 1
ATOM 2653 N N . GLU B 1 108 ? 0.399 29.078 25.969 1 94.81 108 GLU B N 1
ATOM 2654 C CA . GLU B 1 108 ? 0.512 30.531 25.828 1 94.81 108 GLU B CA 1
ATOM 2655 C C . GLU B 1 108 ? 1.969 30.984 25.891 1 94.81 108 GLU B C 1
ATOM 2657 O O . GLU B 1 108 ? 2.387 31.844 25.125 1 94.81 108 GLU B O 1
ATOM 2662 N N . ASP B 1 109 ? 2.697 30.375 26.734 1 96.25 109 ASP B N 1
ATOM 2663 C CA . ASP B 1 109 ? 4.102 30.734 26.875 1 96.25 109 ASP B CA 1
ATOM 2664 C C . ASP B 1 109 ? 4.895 30.375 25.609 1 96.25 109 ASP B C 1
ATOM 2666 O O . ASP B 1 109 ? 5.699 31.172 25.125 1 96.25 109 ASP B O 1
ATOM 2670 N N . ASP B 1 110 ? 4.645 29.219 25.109 1 97.25 110 ASP B N 1
ATOM 2671 C CA . ASP B 1 110 ? 5.332 28.781 23.891 1 97.25 110 ASP B CA 1
ATOM 2672 C C . ASP B 1 110 ? 4.965 29.656 22.703 1 97.25 110 ASP B C 1
ATOM 2674 O O . ASP B 1 110 ? 5.805 29.938 21.844 1 97.25 110 ASP B O 1
ATOM 2678 N N . LYS B 1 111 ? 3.74 30.078 22.703 1 98 111 LYS B N 1
ATOM 2679 C CA . LYS B 1 111 ? 3.281 30.938 21.625 1 98 111 LYS B CA 1
ATOM 2680 C C . LYS B 1 111 ? 3.965 32.312 21.672 1 98 111 LYS B C 1
ATOM 2682 O O . LYS B 1 111 ? 4.336 32.844 20.641 1 98 111 LYS B O 1
ATOM 2687 N N . ALA B 1 112 ? 4.102 32.781 22.844 1 97.19 112 ALA B N 1
ATOM 2688 C CA . ALA B 1 112 ? 4.805 34.062 23.016 1 97.19 112 ALA B CA 1
ATOM 2689 C C . ALA B 1 112 ? 6.246 33.969 22.516 1 97.19 112 ALA B C 1
ATOM 2691 O O . ALA B 1 112 ? 6.75 34.875 21.875 1 97.19 112 ALA B O 1
ATOM 2692 N N . GLU B 1 113 ? 6.852 32.875 22.781 1 97.12 113 GLU B N 1
ATOM 2693 C CA . GLU B 1 113 ? 8.219 32.625 22.312 1 97.12 113 GLU B CA 1
ATOM 2694 C C . GLU B 1 113 ? 8.273 32.562 20.797 1 97.12 113 GLU B C 1
ATOM 2696 O O . GLU B 1 113 ? 9.219 33.031 20.172 1 97.12 113 GLU B O 1
ATOM 2701 N N . LEU B 1 114 ? 7.277 31.938 20.281 1 97.56 114 LEU B N 1
ATOM 2702 C CA . LEU B 1 114 ? 7.188 31.844 18.828 1 97.56 114 LEU B CA 1
ATOM 2703 C C . LEU B 1 114 ? 7.098 33.219 18.188 1 97.56 114 LEU B C 1
ATOM 2705 O O . LEU B 1 114 ? 7.73 33.469 17.172 1 97.56 114 LEU B O 1
ATOM 2709 N N . VAL B 1 115 ? 6.305 34.031 18.781 1 98.25 115 VAL B N 1
ATOM 2710 C CA . VAL B 1 115 ? 6.137 35.406 18.281 1 98.25 115 VAL B CA 1
ATOM 2711 C C . VAL B 1 115 ? 7.477 36.125 18.312 1 98.25 115 VAL B C 1
ATOM 2713 O O . VAL B 1 115 ? 7.832 36.812 17.359 1 98.25 115 VAL B O 1
ATOM 2716 N N . ASP B 1 116 ? 8.234 35.938 19.328 1 97.25 116 ASP B N 1
ATOM 2717 C CA . ASP B 1 116 ? 9.555 36.531 19.406 1 97.25 116 ASP B CA 1
ATOM 2718 C C . ASP B 1 116 ? 10.445 36.094 18.266 1 97.25 116 ASP B C 1
ATOM 2720 O O . ASP B 1 116 ? 11.164 36.906 17.656 1 97.25 116 ASP B O 1
ATOM 2724 N N . LYS B 1 117 ? 10.336 34.875 17.953 1 97.06 117 LYS B N 1
ATOM 2725 C CA . LYS B 1 117 ? 11.164 34.281 16.906 1 97.06 117 LYS B CA 1
ATOM 2726 C C . LYS B 1 117 ? 10.836 34.875 15.539 1 97.06 117 LYS B C 1
ATOM 2728 O O . LYS B 1 117 ? 11.742 35.188 14.75 1 97.06 117 LYS B O 1
ATOM 2733 N N . VAL B 1 118 ? 9.555 35.094 15.297 1 97.94 118 VAL B N 1
ATOM 2734 C CA . VAL B 1 118 ? 9.188 35.562 13.961 1 97.94 118 VAL B CA 1
ATOM 2735 C C . VAL B 1 118 ? 9.398 37.062 13.859 1 97.94 118 VAL B C 1
ATOM 2737 O O . VAL B 1 118 ? 9.547 37.594 12.758 1 97.94 118 VAL B O 1
ATOM 2740 N N . LEU B 1 119 ? 9.469 37.75 14.961 1 97.81 119 LEU B N 1
ATOM 2741 C CA . LEU B 1 119 ? 9.727 39.188 14.953 1 97.81 119 LEU B CA 1
ATOM 2742 C C . LEU B 1 119 ? 11.211 39.469 14.742 1 97.81 119 LEU B C 1
ATOM 2744 O O . LEU B 1 119 ? 11.586 40.5 14.195 1 97.81 119 LEU B O 1
ATOM 2748 N N . ARG B 1 120 ? 11.977 38.531 15.211 1 97.06 120 ARG B N 1
ATOM 2749 C CA . ARG B 1 120 ? 13.422 38.75 15.148 1 97.06 120 ARG B CA 1
ATOM 2750 C C . ARG B 1 120 ? 14.109 37.562 14.461 1 97.06 120 ARG B C 1
ATOM 2752 O O . ARG B 1 120 ? 14.938 36.906 15.062 1 97.06 120 ARG B O 1
ATOM 2759 N N . PRO B 1 121 ? 13.836 37.469 13.148 1 95.62 121 PRO B N 1
ATOM 2760 C CA . PRO B 1 121 ? 14.539 36.406 12.422 1 95.62 121 PRO B CA 1
ATOM 2761 C C . PRO B 1 121 ? 16.031 36.656 12.305 1 95.62 121 PRO B C 1
ATOM 2763 O O . PRO B 1 121 ? 16.469 37.812 12.352 1 95.62 121 PRO B O 1
ATOM 2766 N N . GLN B 1 122 ? 16.75 35.625 12.094 1 94.25 122 GLN B N 1
ATOM 2767 C CA . GLN B 1 122 ? 18.203 35.719 12.023 1 94.25 122 GLN B CA 1
ATOM 2768 C C . GLN B 1 122 ? 18.672 35.875 10.578 1 94.25 122 GLN B C 1
ATOM 2770 O O . GLN B 1 122 ? 19.781 36.344 10.328 1 94.25 122 GLN B O 1
ATOM 2775 N N . GLN B 1 123 ? 17.906 35.469 9.703 1 91.94 123 GLN B N 1
ATOM 2776 C CA . GLN B 1 123 ? 18.219 35.594 8.281 1 91.94 123 GLN B CA 1
ATOM 2777 C C . GLN B 1 123 ? 17.203 36.469 7.566 1 91.94 123 GLN B C 1
ATOM 2779 O O . GLN B 1 123 ? 16.062 36.562 8.008 1 91.94 123 GLN B O 1
ATOM 2784 N N . PRO B 1 124 ? 17.75 37.031 6.488 1 87.12 124 PRO B N 1
ATOM 2785 C CA . PRO B 1 124 ? 16.781 37.812 5.699 1 87.12 124 PRO B CA 1
ATOM 2786 C C . PRO B 1 124 ? 15.656 36.969 5.129 1 87.12 124 PRO B C 1
ATOM 2788 O O . PRO B 1 124 ? 15.867 35.781 4.828 1 87.12 124 PRO B O 1
ATOM 2791 N N . GLY B 1 125 ? 14.523 37.562 5.062 1 91.44 125 GLY B N 1
ATOM 2792 C CA . GLY B 1 125 ? 13.375 36.875 4.5 1 91.44 125 GLY B CA 1
ATOM 2793 C C . GLY B 1 125 ? 12.133 37 5.363 1 91.44 125 GLY B C 1
ATOM 2794 O O . GLY B 1 125 ? 12.203 37.438 6.516 1 91.44 125 GLY B O 1
ATOM 2795 N N . ALA B 1 126 ? 11.062 36.5 4.762 1 95.69 126 ALA B N 1
ATOM 2796 C CA . ALA B 1 126 ? 9.789 36.594 5.465 1 95.69 126 ALA B CA 1
ATOM 2797 C C . ALA B 1 126 ? 9.586 35.375 6.371 1 95.69 126 ALA B C 1
ATOM 2799 O O . ALA B 1 126 ? 10.078 34.281 6.082 1 95.69 126 ALA B O 1
ATOM 2800 N N . SER B 1 127 ? 8.992 35.562 7.488 1 97.25 127 SER B N 1
ATOM 2801 C CA . SER B 1 127 ? 8.484 34.5 8.344 1 97.25 127 SER B CA 1
ATOM 2802 C C . SER B 1 127 ? 6.988 34.281 8.148 1 97.25 127 SER B C 1
ATOM 2804 O O . SER B 1 127 ? 6.297 35.156 7.629 1 97.25 127 SER B O 1
ATOM 2806 N N . HIS B 1 128 ? 6.578 33.125 8.523 1 96.19 128 HIS B N 1
ATOM 2807 C CA . HIS B 1 128 ? 5.156 32.812 8.406 1 96.19 128 HIS B CA 1
ATOM 2808 C C . HIS B 1 128 ? 4.613 32.219 9.711 1 96.19 128 HIS B C 1
ATOM 2810 O O . HIS B 1 128 ? 5.328 31.547 10.438 1 96.19 128 HIS B O 1
ATOM 2816 N N . LEU B 1 129 ? 3.402 32.594 9.914 1 97.38 129 LEU B N 1
ATOM 2817 C CA . LEU B 1 129 ? 2.711 32.094 11.094 1 97.38 129 LEU B CA 1
ATOM 2818 C C . LEU B 1 129 ? 1.348 31.516 10.727 1 97.38 129 LEU B C 1
ATOM 2820 O O . LEU B 1 129 ? 0.593 32.125 9.977 1 97.38 129 LEU B O 1
ATOM 2824 N N . TYR B 1 130 ? 1.117 30.281 11.258 1 96.06 130 TYR B N 1
ATOM 2825 C CA . TYR B 1 130 ? -0.137 29.562 11.055 1 96.06 130 TYR B CA 1
ATOM 2826 C C . TYR B 1 130 ? -0.771 29.172 12.383 1 96.06 130 TYR B C 1
ATOM 2828 O O . TYR B 1 130 ? -0.066 28.938 13.367 1 96.06 130 TYR B O 1
ATOM 2836 N N . VAL B 1 131 ? -2.084 29.172 12.406 1 96.25 131 VAL B N 1
ATOM 2837 C CA . VAL B 1 131 ? -2.818 28.641 13.547 1 96.25 131 VAL B CA 1
ATOM 2838 C C . VAL B 1 131 ? -3.816 27.594 13.078 1 96.25 131 VAL B C 1
ATOM 2840 O O . VAL B 1 131 ? -4.594 27.828 12.148 1 96.25 131 VAL B O 1
ATOM 2843 N N . TRP B 1 132 ? -3.721 26.438 13.711 1 94.56 132 TRP B N 1
ATOM 2844 C CA . TRP B 1 132 ? -4.551 25.312 13.281 1 94.56 132 TRP B CA 1
ATOM 2845 C C . TRP B 1 132 ? -4.859 24.391 14.461 1 94.56 132 TRP B C 1
ATOM 2847 O O . TRP B 1 132 ? -4.438 24.656 15.586 1 94.56 132 TRP B O 1
ATOM 2857 N N . ASP B 1 133 ? -5.656 23.375 14.164 1 94.62 133 ASP B N 1
ATOM 2858 C CA . ASP B 1 133 ? -6.008 22.391 15.188 1 94.62 133 ASP B CA 1
ATOM 2859 C C . ASP B 1 133 ? -4.902 21.359 15.359 1 94.62 133 ASP B C 1
ATOM 2861 O O . ASP B 1 133 ? -4.98 20.484 16.234 1 94.62 133 ASP B O 1
ATOM 2865 N N . ARG B 1 134 ? -3.846 21.469 14.578 1 93.88 134 ARG B N 1
ATOM 2866 C CA . ARG B 1 134 ? -2.682 20.594 14.617 1 93.88 134 ARG B CA 1
ATOM 2867 C C . ARG B 1 134 ? -1.463 21.281 14.008 1 93.88 134 ARG B C 1
ATOM 2869 O O . ARG B 1 134 ? -1.589 22.312 13.352 1 93.88 134 ARG B O 1
ATOM 2876 N N . PRO B 1 135 ? -0.285 20.703 14.297 1 93.75 135 PRO B N 1
ATOM 2877 C CA . PRO B 1 135 ? 0.882 21.297 13.633 1 93.75 135 PRO B CA 1
ATOM 2878 C C . PRO B 1 135 ? 0.782 21.25 12.109 1 93.75 135 PRO B C 1
ATOM 2880 O O . PRO B 1 135 ? 0.347 20.234 11.547 1 93.75 135 PRO B O 1
ATOM 2883 N N . HIS B 1 136 ? 1.07 22.312 11.484 1 93.19 136 HIS B N 1
ATOM 2884 C CA . HIS B 1 136 ? 1.182 22.328 10.031 1 93.19 136 HIS B CA 1
ATOM 2885 C C . HIS B 1 136 ? 2.57 21.891 9.578 1 93.19 136 HIS B C 1
ATOM 2887 O O . HIS B 1 136 ? 3.438 22.734 9.32 1 93.19 136 HIS B O 1
ATOM 2893 N N . GLU B 1 137 ? 2.693 20.672 9.391 1 87.69 137 GLU B N 1
ATOM 2894 C CA . GLU B 1 137 ? 4.008 20.062 9.188 1 87.69 137 GLU B CA 1
ATOM 2895 C C . GLU B 1 137 ? 4.391 20.047 7.711 1 87.69 137 GLU B C 1
ATOM 2897 O O . GLU B 1 137 ? 5.559 20.219 7.363 1 87.69 137 GLU B O 1
ATOM 2902 N N . ASP B 1 138 ? 3.393 19.812 6.93 1 81.94 138 ASP B N 1
ATOM 2903 C CA . ASP B 1 138 ? 3.631 19.672 5.496 1 81.94 138 ASP B CA 1
ATOM 2904 C C . ASP B 1 138 ? 3.107 20.875 4.719 1 81.94 138 ASP B C 1
ATOM 2906 O O . ASP B 1 138 ? 1.896 21.078 4.629 1 81.94 138 ASP B O 1
ATOM 2910 N N . PRO B 1 139 ? 4.051 21.5 4.086 1 80.56 139 PRO B N 1
ATOM 2911 C CA . PRO B 1 139 ? 3.611 22.672 3.342 1 80.56 139 PRO B CA 1
ATOM 2912 C C . PRO B 1 139 ? 2.771 22.328 2.117 1 80.56 139 PRO B C 1
ATOM 2914 O O . PRO B 1 139 ? 2.031 23.172 1.606 1 80.56 139 PRO B O 1
ATOM 2917 N N . GLU B 1 140 ? 2.889 21.078 1.767 1 76.44 140 GLU B N 1
ATOM 2918 C CA . GLU B 1 140 ? 2.176 20.656 0.564 1 76.44 140 GLU B CA 1
ATOM 2919 C C . GLU B 1 140 ? 0.798 20.094 0.907 1 76.44 140 GLU B C 1
ATOM 2921 O O . GLU B 1 140 ? -0.036 19.906 0.021 1 76.44 140 GLU B O 1
ATOM 2926 N N . ALA B 1 141 ? 0.588 19.844 2.113 1 74.31 141 ALA B N 1
ATOM 2927 C CA . ALA B 1 141 ? -0.714 19.328 2.537 1 74.31 141 ALA B CA 1
ATOM 2928 C C . ALA B 1 141 ? -1.701 20.484 2.764 1 74.31 141 ALA B C 1
ATOM 2930 O O . ALA B 1 141 ? -1.298 21.609 3.021 1 74.31 141 ALA B O 1
ATOM 2931 N N . ALA B 1 142 ? -2.953 20.078 2.498 1 70.94 142 ALA B N 1
ATOM 2932 C CA . ALA B 1 142 ? -3.973 21.078 2.809 1 70.94 142 ALA B CA 1
ATOM 2933 C C . ALA B 1 142 ? -3.85 21.562 4.25 1 70.94 142 ALA B C 1
ATOM 2935 O O . ALA B 1 142 ? -3.588 20.766 5.156 1 70.94 142 ALA B O 1
ATOM 2936 N N . GLY B 1 143 ? -3.689 22.75 4.363 1 75.5 143 GLY B N 1
ATOM 2937 C CA . GLY B 1 143 ? -3.49 23.359 5.672 1 75.5 143 GLY B CA 1
ATOM 2938 C C . GLY B 1 143 ? -4.492 24.453 5.98 1 75.5 143 GLY B C 1
ATOM 2939 O O . GLY B 1 143 ? -5.566 24.516 5.375 1 75.5 143 GLY B O 1
ATOM 2940 N N . PRO B 1 144 ? -4.086 25.172 7.062 1 82 144 PRO B N 1
ATOM 2941 C CA . PRO B 1 144 ? -4.988 26.281 7.41 1 82 144 PRO B CA 1
ATOM 2942 C C . PRO B 1 144 ? -5.141 27.297 6.281 1 82 144 PRO B C 1
ATOM 2944 O O . PRO B 1 144 ? -4.172 27.578 5.566 1 82 144 PRO B O 1
ATOM 2947 N N . TYR B 1 145 ? -6.301 27.797 6.152 1 81.44 145 TYR B N 1
ATOM 2948 C CA . TYR B 1 145 ? -6.656 28.719 5.074 1 81.44 145 TYR B CA 1
ATOM 2949 C C . TYR B 1 145 ? -6.254 30.141 5.418 1 81.44 145 TYR B C 1
ATOM 2951 O O . TYR B 1 145 ? -6.438 31.062 4.609 1 81.44 145 TYR B O 1
ATOM 2959 N N . GLN B 1 146 ? -5.73 30.328 6.57 1 92.06 146 GLN B N 1
ATOM 2960 C CA . GLN B 1 146 ? -5.293 31.656 7 1 92.06 146 GLN B CA 1
ATOM 2961 C C . GLN B 1 146 ? -3.824 31.641 7.414 1 92.06 146 GLN B C 1
ATOM 2963 O O . GLN B 1 146 ? -3.355 30.672 8.023 1 92.06 146 GLN B O 1
ATOM 2968 N N . GLN B 1 147 ? -3.115 32.688 7.066 1 94.69 147 GLN B N 1
ATOM 2969 C CA . GLN B 1 147 ? -1.714 32.812 7.457 1 94.69 147 GLN B CA 1
ATOM 2970 C C . GLN B 1 147 ? -1.299 34.25 7.555 1 94.69 147 GLN B C 1
ATOM 2972 O O . GLN B 1 147 ? -1.962 35.156 7 1 94.69 147 GLN B O 1
ATOM 2977 N N . ILE B 1 148 ? -0.251 34.5 8.352 1 97.25 148 ILE B N 1
ATOM 2978 C CA . ILE B 1 148 ? 0.37 35.812 8.406 1 97.25 148 ILE B CA 1
ATOM 2979 C C . ILE B 1 148 ? 1.822 35.719 7.941 1 97.25 148 ILE B C 1
ATOM 2981 O O . ILE B 1 148 ? 2.59 34.906 8.445 1 97.25 148 ILE B O 1
ATOM 2985 N N . ARG B 1 149 ? 2.107 36.469 6.973 1 97.06 149 ARG B N 1
ATOM 2986 C CA . ARG B 1 149 ? 3.496 36.719 6.602 1 97.06 149 ARG B CA 1
ATOM 2987 C C . ARG B 1 149 ? 4.074 37.875 7.402 1 97.06 149 ARG B C 1
ATOM 2989 O O . ARG B 1 149 ? 3.416 38.906 7.586 1 97.06 149 ARG B O 1
ATOM 2996 N N . ILE B 1 150 ? 5.266 37.719 7.828 1 98.12 150 ILE B N 1
ATOM 2997 C CA . ILE B 1 150 ? 5.906 38.719 8.68 1 98.12 150 ILE B CA 1
ATOM 2998 C C . ILE B 1 150 ? 7.227 39.156 8.055 1 98.12 150 ILE B C 1
ATOM 3000 O O . ILE B 1 150 ? 8.102 38.344 7.781 1 98.12 150 ILE B O 1
ATOM 3004 N N . VAL B 1 151 ? 7.32 40.406 7.801 1 97.25 151 VAL B N 1
ATOM 3005 C CA . VAL B 1 151 ? 8.562 41 7.316 1 97.25 151 VAL B CA 1
ATOM 3006 C C . VAL B 1 151 ? 9.016 42.125 8.273 1 97.25 151 VAL B C 1
ATOM 3008 O O . VAL B 1 151 ? 8.25 43.031 8.594 1 97.25 151 VAL B O 1
ATOM 3011 N N . THR B 1 152 ? 10.305 42 8.672 1 97.25 152 THR B N 1
ATOM 3012 C CA . THR B 1 152 ? 10.727 42.938 9.703 1 97.25 152 THR B CA 1
ATOM 3013 C C . THR B 1 152 ? 12.078 43.562 9.352 1 97.25 152 THR B C 1
ATOM 3015 O O . THR B 1 152 ? 12.82 43 8.523 1 97.25 152 THR B O 1
ATOM 3018 N N . ASP B 1 153 ? 12.289 44.75 9.867 1 95.94 153 ASP B N 1
ATOM 3019 C CA . ASP B 1 153 ? 13.602 45.344 10.078 1 95.94 153 ASP B CA 1
ATOM 3020 C C . ASP B 1 153 ? 13.977 45.344 11.555 1 95.94 153 ASP B C 1
ATOM 3022 O O . ASP B 1 153 ? 13.539 46.219 12.312 1 95.94 153 ASP B O 1
ATOM 3026 N N . VAL B 1 154 ? 14.773 44.406 11.922 1 96.25 154 VAL B N 1
ATOM 3027 C CA . VAL B 1 154 ? 15.062 44.125 13.328 1 96.25 154 VAL B CA 1
ATOM 3028 C C . VAL B 1 154 ? 15.812 45.312 13.945 1 96.25 154 VAL B C 1
ATOM 3030 O O . VAL B 1 154 ? 15.539 45.688 15.086 1 96.25 154 VAL B O 1
ATOM 3033 N N . ALA B 1 155 ? 16.719 45.875 13.211 1 95.06 155 ALA B N 1
ATOM 3034 C CA . ALA B 1 155 ? 17.516 47 13.703 1 95.06 155 ALA B CA 1
ATOM 3035 C C . ALA B 1 155 ? 16.625 48.188 14.055 1 95.06 155 ALA B C 1
ATOM 3037 O O . ALA B 1 155 ? 16.812 48.844 15.094 1 95.06 155 ALA B O 1
ATOM 3038 N N . ALA B 1 156 ? 15.656 48.469 13.188 1 95.38 156 ALA B N 1
ATOM 3039 C CA . ALA B 1 156 ? 14.75 49.594 13.398 1 95.38 156 ALA B CA 1
ATOM 3040 C C . ALA B 1 156 ? 13.57 49.219 14.273 1 95.38 156 ALA B C 1
ATOM 3042 O O . ALA B 1 156 ? 12.805 50.062 14.719 1 95.38 156 ALA B O 1
ATOM 3043 N N . GLU B 1 157 ? 13.344 47.906 14.492 1 96.62 157 GLU B N 1
ATOM 3044 C CA . GLU B 1 157 ? 12.266 47.312 15.273 1 96.62 157 GLU B CA 1
ATOM 3045 C C . GLU B 1 157 ? 10.898 47.719 14.734 1 96.62 157 GLU B C 1
ATOM 3047 O O . GLU B 1 157 ? 10.039 48.156 15.484 1 96.62 157 GLU B O 1
ATOM 3052 N N . VAL B 1 158 ? 10.836 47.562 13.438 1 97.5 158 VAL B N 1
ATOM 3053 C CA . VAL B 1 158 ? 9.578 47.781 12.727 1 97.5 158 VAL B CA 1
ATOM 3054 C C . VAL B 1 158 ? 9.328 46.656 11.734 1 97.5 158 VAL B C 1
ATOM 3056 O O . VAL B 1 158 ? 10.219 45.844 11.484 1 97.5 158 VAL B O 1
ATOM 3059 N N . GLY B 1 159 ? 8.094 46.562 11.25 1 97.75 159 GLY B N 1
ATOM 3060 C CA . GLY B 1 159 ? 7.773 45.562 10.258 1 97.75 159 GLY B CA 1
ATOM 3061 C C . GLY B 1 159 ? 6.371 45.688 9.703 1 97.75 159 GLY B C 1
ATOM 3062 O O . GLY B 1 159 ? 5.695 46.688 9.938 1 97.75 159 GLY B O 1
ATOM 3063 N N . VAL B 1 160 ? 6.047 44.719 8.891 1 97.81 160 VAL B N 1
ATOM 3064 C CA . VAL B 1 160 ? 4.738 44.625 8.258 1 97.81 160 VAL B CA 1
ATOM 3065 C C . VAL B 1 160 ? 4.184 43.219 8.406 1 97.81 160 VAL B C 1
ATOM 3067 O O . VAL B 1 160 ? 4.93 42.25 8.32 1 97.81 160 VAL B O 1
ATOM 3070 N N . LEU B 1 161 ? 2.855 43.125 8.68 1 98.38 161 LEU B N 1
ATOM 3071 C CA . LEU B 1 161 ? 2.137 41.844 8.602 1 98.38 161 LEU B CA 1
ATOM 3072 C C . LEU B 1 161 ? 1.265 41.812 7.352 1 98.38 161 LEU B C 1
ATOM 3074 O O . LEU B 1 161 ? 0.607 42.781 7.004 1 98.38 161 LEU B O 1
ATOM 3078 N N . ASN B 1 162 ? 1.386 40.75 6.73 1 97.19 162 ASN B N 1
ATOM 3079 C CA . ASN B 1 162 ? 0.491 40.438 5.621 1 97.19 162 ASN B CA 1
ATOM 3080 C C . ASN B 1 162 ? -0.397 39.25 5.926 1 97.19 162 ASN B C 1
ATOM 3082 O O . ASN B 1 162 ? 0.094 38.125 6.066 1 97.19 162 ASN B O 1
ATOM 3086 N N . PHE B 1 163 ? -1.7 39.438 6.059 1 97.25 163 PHE B N 1
ATOM 3087 C CA . PHE B 1 163 ? -2.686 38.406 6.344 1 97.25 163 PHE B CA 1
ATOM 3088 C C . PHE B 1 163 ? -3.33 37.906 5.059 1 97.25 163 PHE B C 1
ATOM 3090 O O . PHE B 1 163 ? -3.789 38.688 4.234 1 97.25 163 PHE B O 1
ATOM 3097 N N . THR B 1 164 ? -3.305 36.625 4.895 1 94.69 164 THR B N 1
ATOM 3098 C CA . THR B 1 164 ? -3.924 36.031 3.717 1 94.69 164 THR B CA 1
ATOM 3099 C C . THR B 1 164 ? -4.934 34.969 4.121 1 94.69 164 THR B C 1
ATOM 3101 O O . THR B 1 164 ? -4.688 34.188 5.047 1 94.69 164 THR B O 1
ATOM 3104 N N . GLU B 1 165 ? -6.039 35 3.473 1 92.31 165 GLU B N 1
ATOM 3105 C CA . GLU B 1 165 ? -7.09 34 3.654 1 92.31 165 GLU B CA 1
ATOM 3106 C C . GLU B 1 165 ? -7.488 33.375 2.324 1 92.31 165 GLU B C 1
ATOM 3108 O O . GLU B 1 165 ? -7.645 34.062 1.321 1 92.31 165 GLU B O 1
ATOM 3113 N N . GLU B 1 166 ? -7.5 32.094 2.344 1 86.88 166 GLU B N 1
ATOM 3114 C CA . GLU B 1 166 ? -7.961 31.375 1.166 1 86.88 166 GLU B CA 1
ATOM 3115 C C . GLU B 1 166 ? -9.352 30.781 1.389 1 86.88 166 GLU B C 1
ATOM 3117 O O . GLU B 1 166 ? -9.594 30.125 2.4 1 86.88 166 GLU B O 1
ATOM 3122 N N . SER B 1 167 ? -10.219 31.125 0.427 1 80.56 167 SER B N 1
ATOM 3123 C CA . SER B 1 167 ? -11.555 30.547 0.522 1 80.56 167 SER B CA 1
ATOM 3124 C C . SER B 1 167 ? -11.562 29.094 0.057 1 80.56 167 SER B C 1
ATOM 3126 O O . SER B 1 167 ? -10.586 28.609 -0.521 1 80.56 167 SER B O 1
ATOM 3128 N N . GLU B 1 168 ? -12.68 28.422 0.387 1 75.62 168 GLU B N 1
ATOM 3129 C CA . GLU B 1 168 ? -12.852 27.031 -0.024 1 75.62 168 GLU B CA 1
ATOM 3130 C C . GLU B 1 168 ? -12.789 26.891 -1.543 1 75.62 168 GLU B C 1
ATOM 3132 O O . GLU B 1 168 ? -12.344 25.859 -2.061 1 75.62 168 GLU B O 1
ATOM 3137 N N . ASP B 1 169 ? -13.133 27.922 -2.273 1 79.5 169 ASP B N 1
ATOM 3138 C CA . ASP B 1 169 ? -13.18 27.906 -3.732 1 79.5 169 ASP B CA 1
ATOM 3139 C C . ASP B 1 169 ? -11.828 28.297 -4.328 1 79.5 169 ASP B C 1
ATOM 3141 O O . ASP B 1 169 ? -11.688 28.391 -5.547 1 79.5 169 ASP B O 1
ATOM 3145 N N . GLY B 1 170 ? -10.891 28.656 -3.486 1 80 170 GLY B N 1
ATOM 3146 C CA . GLY B 1 170 ? -9.539 28.953 -3.951 1 80 170 GLY B CA 1
ATOM 3147 C C . GLY B 1 170 ? -9.266 30.438 -4.102 1 80 170 GLY B C 1
ATOM 3148 O O . GLY B 1 170 ? -8.188 30.828 -4.562 1 80 170 GLY B O 1
ATOM 3149 N N . GLU B 1 171 ? -10.172 31.203 -3.672 1 84.25 171 GLU B N 1
ATOM 3150 C CA . GLU B 1 171 ? -9.953 32.656 -3.771 1 84.25 171 GLU B CA 1
ATOM 3151 C C . GLU B 1 171 ? -9.062 33.156 -2.639 1 84.25 171 GLU B C 1
ATOM 3153 O O . GLU B 1 171 ? -9.297 32.844 -1.471 1 84.25 171 GLU B O 1
ATOM 3158 N N . LEU B 1 172 ? -8.047 33.938 -3.049 1 87.69 172 LEU B N 1
ATOM 3159 C CA . LEU B 1 172 ? -7.105 34.5 -2.068 1 87.69 172 LEU B CA 1
ATOM 3160 C C . LEU B 1 172 ? -7.402 35.938 -1.771 1 87.69 172 LEU B C 1
ATOM 3162 O O . LEU B 1 172 ? -7.531 36.75 -2.691 1 87.69 172 LEU B O 1
ATOM 3166 N N . ARG B 1 173 ? -7.688 36.312 -0.525 1 90.56 173 ARG B N 1
ATOM 3167 C CA . ARG B 1 173 ? -7.758 37.688 -0.033 1 90.56 173 ARG B CA 1
ATOM 3168 C C . ARG B 1 173 ? -6.559 38.031 0.844 1 90.56 173 ARG B C 1
ATOM 3170 O O . ARG B 1 173 ? -6.133 37.188 1.66 1 90.56 173 ARG B O 1
ATOM 3177 N N . SER B 1 174 ? -6.117 39.188 0.602 1 94.75 174 SER B N 1
ATOM 3178 C CA . SER B 1 174 ? -4.895 39.562 1.309 1 94.75 174 SER B CA 1
ATOM 3179 C C . SER B 1 174 ? -4.988 40.969 1.853 1 94.75 174 SER B C 1
ATOM 3181 O O . SER B 1 174 ? -5.535 41.875 1.194 1 94.75 174 SER B O 1
ATOM 3183 N N . TRP B 1 175 ? -4.48 41.188 3.053 1 96.5 175 TRP B N 1
ATOM 3184 C CA . TRP B 1 175 ? -4.398 42.469 3.717 1 96.5 175 TRP B CA 1
ATOM 3185 C C . TRP B 1 175 ? -3.01 42.688 4.305 1 96.5 175 TRP B C 1
ATOM 3187 O O . TRP B 1 175 ? -2.336 41.75 4.703 1 96.5 175 TRP B O 1
ATOM 3197 N N . HIS B 1 176 ? -2.555 43.938 4.328 1 96.88 176 HIS B N 1
ATOM 3198 C CA . HIS B 1 176 ? -1.388 44.219 5.148 1 96.88 176 HIS B CA 1
ATOM 3199 C C . HIS B 1 176 ? -1.694 45.344 6.145 1 96.88 176 HIS B C 1
ATOM 3201 O O . HIS B 1 176 ? -2.736 46 6.055 1 96.88 176 HIS B O 1
ATOM 3207 N N . THR B 1 177 ? -0.895 45.438 7.113 1 97.88 177 THR B N 1
ATOM 3208 C CA . THR B 1 177 ? -1.113 46.375 8.203 1 97.88 177 THR B CA 1
ATOM 3209 C C . THR B 1 177 ? -1.184 47.812 7.684 1 97.88 177 THR B C 1
ATOM 3211 O O . THR B 1 177 ? -0.628 48.094 6.625 1 97.88 177 THR B O 1
ATOM 3214 N N . LEU B 1 178 ? -1.898 48.562 8.398 1 97.62 178 LEU B N 1
ATOM 3215 C CA . LEU B 1 178 ? -2.008 50 8.141 1 97.62 178 LEU B CA 1
ATOM 3216 C C . LEU B 1 178 ? -1.609 50.812 9.367 1 97.62 178 LEU B C 1
ATOM 3218 O O . LEU B 1 178 ? -2.164 50.625 10.453 1 97.62 178 LEU B O 1
ATOM 3222 N N . ASN B 1 179 ? -0.618 51.688 9.172 1 96.94 179 ASN B N 1
ATOM 3223 C CA . ASN B 1 179 ? -0.208 52.594 10.227 1 96.94 179 ASN B CA 1
ATOM 3224 C C . ASN B 1 179 ? -0.956 53.938 10.117 1 96.94 179 ASN B C 1
ATOM 3226 O O . ASN B 1 179 ? -0.744 54.688 9.18 1 96.94 179 ASN B O 1
ATOM 3230 N N . PRO B 1 180 ? -1.751 54.188 11.078 1 93.81 180 PRO B N 1
ATOM 3231 C CA . PRO B 1 180 ? -2.506 55.438 11.008 1 93.81 180 PRO B CA 1
ATOM 3232 C C . PRO B 1 180 ? -1.611 56.688 11.117 1 93.81 180 PRO B C 1
ATOM 3234 O O . PRO B 1 180 ? -2.021 57.781 10.742 1 93.81 180 PRO B O 1
ATOM 3237 N N . ALA B 1 181 ? -0.423 56.5 11.672 1 93.44 181 ALA B N 1
ATOM 3238 C CA . ALA B 1 181 ? 0.557 57.594 11.805 1 93.44 181 ALA B CA 1
ATOM 3239 C C . ALA B 1 181 ? 1.91 57.188 11.234 1 93.44 181 ALA B C 1
ATOM 3241 O O . ALA B 1 181 ? 2.879 57 11.984 1 93.44 181 ALA B O 1
ATOM 3242 N N . PRO B 1 182 ? 1.944 57.219 9.938 1 91 182 PRO B N 1
ATOM 3243 C CA . PRO B 1 182 ? 3.168 56.719 9.32 1 91 182 PRO B CA 1
ATOM 3244 C C . PRO B 1 182 ? 4.371 57.625 9.539 1 91 182 PRO B C 1
ATOM 3246 O O . PRO B 1 182 ? 4.223 58.844 9.602 1 91 182 PRO B O 1
ATOM 3249 N N . SER B 1 183 ? 5.387 56.969 9.742 1 89.12 183 SER B N 1
ATOM 3250 C CA . SER B 1 183 ? 6.641 57.719 9.852 1 89.12 183 SER B CA 1
ATOM 3251 C C . SER B 1 183 ? 7.254 57.969 8.484 1 89.12 183 SER B C 1
ATOM 3253 O O . SER B 1 183 ? 7.281 57.062 7.629 1 89.12 183 SER B O 1
ATOM 3255 N N . ALA B 1 184 ? 7.746 59.094 8.32 1 87.38 184 ALA B N 1
ATOM 3256 C CA . ALA B 1 184 ? 8.445 59.438 7.074 1 87.38 184 ALA B CA 1
ATOM 3257 C C . ALA B 1 184 ? 9.727 58.594 6.941 1 87.38 184 ALA B C 1
ATOM 3259 O O . ALA B 1 184 ? 10.227 58.406 5.832 1 87.38 184 ALA B O 1
ATOM 3260 N N . GLU B 1 185 ? 10.234 58.156 8.047 1 91.06 185 GLU B N 1
ATOM 3261 C CA . GLU B 1 185 ? 11.508 57.438 8.078 1 91.06 185 GLU B CA 1
ATOM 3262 C C . GLU B 1 185 ? 11.289 55.938 7.98 1 91.06 185 GLU B C 1
ATOM 3264 O O . GLU B 1 185 ? 12.25 55.156 8.031 1 91.06 185 GLU B O 1
ATOM 3269 N N . ALA B 1 186 ? 10.078 55.625 7.734 1 92.19 186 ALA B N 1
ATOM 3270 C CA . ALA B 1 186 ? 9.797 54.219 7.676 1 92.19 186 ALA B CA 1
ATOM 3271 C C . ALA B 1 186 ? 10.539 53.562 6.52 1 92.19 186 ALA B C 1
ATOM 3273 O O . ALA B 1 186 ? 10.523 54.062 5.395 1 92.19 186 ALA B O 1
ATOM 3274 N N . PRO B 1 187 ? 11.195 52.406 6.789 1 93.62 187 PRO B N 1
ATOM 3275 C CA . PRO B 1 187 ? 11.945 51.75 5.73 1 93.62 187 PRO B CA 1
ATOM 3276 C C . PRO B 1 187 ? 11.039 51.094 4.68 1 93.62 187 PRO B C 1
ATOM 3278 O O . PRO B 1 187 ? 9.875 50.812 4.969 1 93.62 187 PRO B O 1
ATOM 3281 N N . ALA B 1 188 ? 11.625 50.906 3.512 1 91.44 188 ALA B N 1
ATOM 3282 C CA . ALA B 1 188 ? 10.961 50.125 2.471 1 91.44 188 ALA B CA 1
ATOM 3283 C C . ALA B 1 188 ? 11.219 48.625 2.652 1 91.44 188 ALA B C 1
ATOM 3285 O O . ALA B 1 188 ? 12.344 48.156 2.449 1 91.44 188 ALA B O 1
ATOM 3286 N N . LEU B 1 189 ? 10.211 48 2.982 1 94.25 189 LEU B N 1
ATOM 3287 C CA . LEU B 1 189 ? 10.375 46.562 3.254 1 94.25 189 LEU B CA 1
ATOM 3288 C C . LEU B 1 189 ? 9.922 45.75 2.062 1 94.25 189 LEU B C 1
ATOM 3290 O O . LEU B 1 189 ? 8.797 45.906 1.581 1 94.25 189 LEU B O 1
ATOM 3294 N N . PRO B 1 190 ? 10.828 44.844 1.63 1 93.31 190 PRO B N 1
ATOM 3295 C CA . PRO B 1 190 ? 10.438 44 0.515 1 93.31 190 PRO B CA 1
ATOM 3296 C C . PRO B 1 190 ? 9.469 42.875 0.94 1 93.31 190 PRO B C 1
ATOM 3298 O O . PRO B 1 190 ? 9.5 42.438 2.09 1 93.31 190 PRO B O 1
ATOM 3301 N N . PHE B 1 191 ? 8.648 42.438 0.01 1 91.5 191 PHE B N 1
ATOM 3302 C CA . PHE B 1 191 ? 7.684 41.375 0.255 1 91.5 191 PHE B CA 1
ATOM 3303 C C . PHE B 1 191 ? 8.391 40.094 0.718 1 91.5 191 PHE B C 1
ATOM 3305 O O . PHE B 1 191 ? 7.852 39.344 1.534 1 91.5 191 PHE B O 1
ATOM 3312 N N . ASP B 1 192 ? 9.461 39.875 0.148 1 89.31 192 ASP B N 1
ATOM 3313 C CA . ASP B 1 192 ? 10.352 38.781 0.514 1 89.31 192 ASP B CA 1
ATOM 3314 C C . ASP B 1 192 ? 11.805 39.094 0.155 1 89.31 192 ASP B C 1
ATOM 3316 O O . ASP B 1 192 ? 12.07 40.062 -0.584 1 89.31 192 ASP B O 1
ATOM 3320 N N . ALA B 1 193 ? 12.547 38.25 0.73 1 83.56 193 ALA B N 1
ATOM 3321 C CA . ALA B 1 193 ? 13.953 38.5 0.387 1 83.56 193 ALA B CA 1
ATOM 3322 C C . ALA B 1 193 ? 14.156 38.469 -1.125 1 83.56 193 ALA B C 1
ATOM 3324 O O . ALA B 1 193 ? 13.719 37.531 -1.802 1 83.56 193 ALA B O 1
ATOM 3325 N N . GLY B 1 194 ? 14.727 39.469 -1.627 1 81.75 194 GLY B N 1
ATOM 3326 C CA . GLY B 1 194 ? 15.047 39.531 -3.045 1 81.75 194 GLY B CA 1
ATOM 3327 C C . GLY B 1 194 ? 13.906 40.031 -3.895 1 81.75 194 GLY B C 1
ATOM 3328 O O . GLY B 1 194 ? 14.062 40.25 -5.098 1 81.75 194 GLY B O 1
ATOM 3329 N N . SER B 1 195 ? 12.836 40.156 -3.334 1 84.56 195 SER B N 1
ATOM 3330 C CA . SER B 1 195 ? 11.68 40.656 -4.074 1 84.56 195 SER B CA 1
ATOM 3331 C C . SER B 1 195 ? 11.852 42.125 -4.434 1 84.56 195 SER B C 1
ATOM 3333 O O . SER B 1 195 ? 12.398 42.906 -3.648 1 84.56 195 SER B O 1
ATOM 3335 N N . THR B 1 196 ? 11.344 42.5 -5.551 1 87 196 THR B N 1
ATOM 3336 C CA . THR B 1 196 ? 11.328 43.906 -5.953 1 87 196 THR B CA 1
ATOM 3337 C C . THR B 1 196 ? 10.078 44.594 -5.434 1 87 196 THR B C 1
ATOM 3339 O O . THR B 1 196 ? 10.023 45.812 -5.375 1 87 196 THR B O 1
ATOM 3342 N N . LEU B 1 197 ? 9.172 43.781 -5.121 1 88.19 197 LEU B N 1
ATOM 3343 C CA . LEU B 1 197 ? 7.938 44.344 -4.562 1 88.19 197 LEU B CA 1
ATOM 3344 C C . LEU B 1 197 ? 8.141 44.75 -3.111 1 88.19 197 LEU B C 1
ATOM 3346 O O . LEU B 1 197 ? 8.703 44 -2.314 1 88.19 197 LEU B O 1
ATOM 3350 N N . LYS B 1 198 ? 7.727 46.031 -2.871 1 92.12 198 LYS B N 1
ATOM 3351 C CA . LYS B 1 198 ? 7.852 46.562 -1.514 1 92.12 198 LYS B CA 1
ATOM 3352 C C . LYS B 1 198 ? 6.48 46.906 -0.93 1 92.12 198 LYS B C 1
ATOM 3354 O O . LYS B 1 198 ? 5.566 47.281 -1.661 1 92.12 198 LYS B O 1
ATOM 3359 N N . PHE B 1 199 ? 6.422 46.781 0.344 1 93.88 199 PHE B N 1
ATOM 3360 C CA . PHE B 1 199 ? 5.223 47.219 1.036 1 93.88 199 PHE B CA 1
ATOM 3361 C C . PHE B 1 199 ? 5.164 48.75 1.066 1 93.88 199 PHE B C 1
ATOM 3363 O O . PHE B 1 199 ? 6.203 49.406 1.108 1 93.88 199 PHE B O 1
ATOM 3370 N N . PRO B 1 200 ? 3.877 49.281 1.006 1 91.88 200 PRO B N 1
ATOM 3371 C CA . PRO B 1 200 ? 3.777 50.719 1.218 1 91.88 200 PRO B CA 1
ATOM 3372 C C . PRO B 1 200 ? 4.301 51.156 2.584 1 91.88 200 PRO B C 1
ATOM 3374 O O . PRO B 1 200 ? 4.172 50.438 3.562 1 91.88 200 PRO B O 1
ATOM 3377 N N . ARG B 1 201 ? 4.809 52.406 2.668 1 91.88 201 ARG B N 1
ATOM 3378 C CA . ARG B 1 201 ? 5.426 52.875 3.893 1 91.88 201 ARG B CA 1
ATOM 3379 C C . ARG B 1 201 ? 4.406 53 5.02 1 91.88 201 ARG B C 1
ATOM 3381 O O . ARG B 1 201 ? 4.75 52.812 6.191 1 91.88 201 ARG B O 1
ATOM 3388 N N . ASP B 1 202 ? 3.164 53.125 4.656 1 95 202 ASP B N 1
ATOM 3389 C CA . ASP B 1 202 ? 2.145 53.281 5.691 1 95 202 ASP B CA 1
ATOM 3390 C C . ASP B 1 202 ? 1.698 51.938 6.23 1 95 202 ASP B C 1
ATOM 3392 O O . ASP B 1 202 ? 0.792 51.875 7.062 1 95 202 ASP B O 1
ATOM 3396 N N . ALA B 1 203 ? 2.359 50.906 5.801 1 96.56 203 ALA B N 1
ATOM 3397 C CA . ALA B 1 203 ? 2.078 49.594 6.332 1 96.56 203 ALA B CA 1
ATOM 3398 C C . ALA B 1 203 ? 2.996 49.25 7.508 1 96.56 203 ALA B C 1
ATOM 3400 O O . ALA B 1 203 ? 2.76 48.312 8.234 1 96.56 203 ALA B O 1
ATOM 3401 N N . VAL B 1 204 ? 4.023 50 7.684 1 97.69 204 VAL B N 1
ATOM 3402 C CA . VAL B 1 204 ? 5.086 49.688 8.633 1 97.69 204 VAL B CA 1
ATOM 3403 C C . VAL B 1 204 ? 4.656 50.062 10.047 1 97.69 204 VAL B C 1
ATOM 3405 O O . VAL B 1 204 ? 4.234 51.188 10.289 1 97.69 204 VAL B O 1
ATOM 3408 N N . LEU B 1 205 ? 4.73 49.125 10.945 1 98.12 205 LEU B N 1
ATOM 3409 C CA . LEU B 1 205 ? 4.363 49.312 12.344 1 98.12 205 LEU B CA 1
ATOM 3410 C C . LEU B 1 205 ? 5.535 49 13.266 1 98.12 205 LEU B C 1
ATOM 3412 O O . LEU B 1 205 ? 6.422 48.219 12.914 1 98.12 205 LEU B O 1
ATOM 3416 N N . PRO B 1 206 ? 5.539 49.656 14.469 1 97.62 206 PRO B N 1
ATOM 3417 C CA . PRO B 1 206 ? 6.562 49.281 15.453 1 97.62 206 PRO B CA 1
ATOM 3418 C C . PRO B 1 206 ? 6.348 47.875 16.016 1 97.62 206 PRO B C 1
ATOM 3420 O O . PRO B 1 206 ? 5.23 47.344 15.969 1 97.62 206 PRO B O 1
ATOM 3423 N N . PHE B 1 207 ? 7.34 47.25 16.578 1 97.94 207 PHE B N 1
ATOM 3424 C CA . PHE B 1 207 ? 7.305 45.875 17.094 1 97.94 207 PHE B CA 1
ATOM 3425 C C . PHE B 1 207 ? 6.227 45.719 18.156 1 97.94 207 PHE B C 1
ATOM 3427 O O . PHE B 1 207 ? 5.605 44.656 18.281 1 97.94 207 PHE B O 1
ATOM 3434 N N . ARG B 1 208 ? 6.051 46.719 18.953 1 97.69 208 ARG B N 1
ATOM 3435 C CA . ARG B 1 208 ? 5.035 46.656 19.984 1 97.69 208 ARG B CA 1
ATOM 3436 C C . ARG B 1 208 ? 3.668 46.312 19.406 1 97.69 208 ARG B C 1
ATOM 3438 O O . ARG B 1 208 ? 2.979 45.406 19.906 1 97.69 208 ARG B O 1
ATOM 3445 N N . ASP B 1 209 ? 3.301 47 18.312 1 98.25 209 ASP B N 1
ATOM 3446 C CA . ASP B 1 209 ? 2.014 46.781 17.672 1 98.25 209 ASP B CA 1
ATOM 3447 C C . ASP B 1 209 ? 1.994 45.406 16.969 1 98.25 209 ASP B C 1
ATOM 3449 O O . ASP B 1 209 ? 0.988 44.719 17 1 98.25 209 ASP B O 1
ATOM 3453 N N . LEU B 1 210 ? 3.088 45.125 16.344 1 98.69 210 LEU B N 1
ATOM 3454 C CA . LEU B 1 210 ? 3.172 43.812 15.664 1 98.69 210 LEU B CA 1
ATOM 3455 C C . LEU B 1 210 ? 3.008 42.688 16.656 1 98.69 210 LEU B C 1
ATOM 3457 O O . LEU B 1 210 ? 2.303 41.719 16.359 1 98.69 210 LEU B O 1
ATOM 3461 N N . ARG B 1 211 ? 3.678 42.781 17.766 1 98.62 211 ARG B N 1
ATOM 3462 C CA . ARG B 1 211 ? 3.582 41.75 18.797 1 98.62 211 ARG B CA 1
ATOM 3463 C C . ARG B 1 211 ? 2.141 41.594 19.25 1 98.62 211 ARG B C 1
ATOM 3465 O O . ARG B 1 211 ? 1.658 40.469 19.375 1 98.62 211 ARG B O 1
ATOM 3472 N N . ALA B 1 212 ? 1.473 42.656 19.516 1 98.5 212 ALA B N 1
ATOM 3473 C CA . ALA B 1 212 ? 0.079 42.562 19.938 1 98.5 212 ALA B CA 1
ATOM 3474 C C . ALA B 1 212 ? -0.777 41.844 18.922 1 98.5 212 ALA B C 1
ATOM 3476 O O . ALA B 1 212 ? -1.598 41 19.281 1 98.5 212 ALA B O 1
ATOM 3477 N N . ALA B 1 213 ? -0.565 42.156 17.672 1 98.75 213 ALA B N 1
ATOM 3478 C CA . ALA B 1 213 ? -1.322 41.531 16.594 1 98.75 213 ALA B CA 1
ATOM 3479 C C . ALA B 1 213 ? -1.008 40.031 16.516 1 98.75 213 ALA B C 1
ATOM 3481 O O . ALA B 1 213 ? -1.916 39.219 16.406 1 98.75 213 ALA B O 1
ATOM 3482 N N . LEU B 1 214 ? 0.242 39.719 16.562 1 98.75 214 LEU B N 1
ATOM 3483 C CA . LEU B 1 214 ? 0.662 38.344 16.422 1 98.75 214 LEU B CA 1
ATOM 3484 C C . LEU B 1 214 ? 0.2 37.5 17.625 1 98.75 214 LEU B C 1
ATOM 3486 O O . LEU B 1 214 ? -0.209 36.344 17.469 1 98.75 214 LEU B O 1
ATOM 3490 N N . ASP B 1 215 ? 0.281 38.062 18.812 1 98.31 215 ASP B N 1
ATOM 3491 C CA . ASP B 1 215 ? -0.244 37.375 20 1 98.31 215 ASP B CA 1
ATOM 3492 C C . ASP B 1 215 ? -1.725 37.062 19.828 1 98.31 215 ASP B C 1
ATOM 3494 O O . ASP B 1 215 ? -2.156 35.938 20.125 1 98.31 215 ASP B O 1
ATOM 3498 N N . GLU B 1 216 ? -2.43 38.031 19.344 1 98.12 216 GLU B N 1
ATOM 3499 C CA . GLU B 1 216 ? -3.854 37.812 19.094 1 98.12 216 GLU B CA 1
ATOM 3500 C C . GLU B 1 216 ? -4.078 36.719 18.078 1 98.12 216 GLU B C 1
ATOM 3502 O O . GLU B 1 216 ? -4.941 35.844 18.266 1 98.12 216 GLU B O 1
ATOM 3507 N N . PHE B 1 217 ? -3.316 36.719 17.031 1 98.12 217 PHE B N 1
ATOM 3508 C CA . PHE B 1 217 ? -3.467 35.75 15.969 1 98.12 217 PHE B CA 1
ATOM 3509 C C . PHE B 1 217 ? -3.211 34.344 16.5 1 98.12 217 PHE B C 1
ATOM 3511 O O . PHE B 1 217 ? -3.939 33.406 16.172 1 98.12 217 PHE B O 1
ATOM 3518 N N . THR B 1 218 ? -2.127 34.156 17.281 1 97.69 218 THR B N 1
ATOM 3519 C CA . THR B 1 218 ? -1.789 32.844 17.781 1 97.69 218 THR B CA 1
ATOM 3520 C C . THR B 1 218 ? -2.91 32.281 18.656 1 97.69 218 THR B C 1
ATOM 3522 O O . THR B 1 218 ? -3.064 31.078 18.797 1 97.69 218 THR B O 1
ATOM 3525 N N . ARG B 1 219 ? -3.74 33.156 19.188 1 94.38 219 ARG B N 1
ATOM 3526 C CA . ARG B 1 219 ? -4.82 32.75 20.078 1 94.38 219 ARG B CA 1
ATOM 3527 C C . ARG B 1 219 ? -6.098 32.469 19.297 1 94.38 219 ARG B C 1
ATOM 3529 O O . ARG B 1 219 ? -6.84 31.531 19.625 1 94.38 219 ARG B O 1
ATOM 3536 N N . THR B 1 220 ? -6.309 33.219 18.25 1 94 220 THR B N 1
ATOM 3537 C CA . THR B 1 220 ? -7.633 33.219 17.641 1 94 220 THR B CA 1
ATOM 3538 C C . THR B 1 220 ? -7.566 32.594 16.234 1 94 220 THR B C 1
ATOM 3540 O O . THR B 1 220 ? -8.562 32.062 15.734 1 94 220 THR B O 1
ATOM 3543 N N . GLY B 1 221 ? -6.461 32.781 15.594 1 94.69 221 GLY B N 1
ATOM 3544 C CA . GLY B 1 221 ? -6.32 32.375 14.211 1 94.69 221 GLY B CA 1
ATOM 3545 C C . GLY B 1 221 ? -7.031 33.281 13.234 1 94.69 221 GLY B C 1
ATOM 3546 O O . GLY B 1 221 ? -7.074 33 12.031 1 94.69 221 GLY B O 1
ATOM 3547 N N . GLN B 1 222 ? -7.539 34.312 13.719 1 94.56 222 GLN B N 1
ATOM 3548 C CA . GLN B 1 222 ? -8.266 35.281 12.906 1 94.56 222 GLN B CA 1
ATOM 3549 C C . GLN B 1 222 ? -7.426 36.531 12.664 1 94.56 222 GLN B C 1
ATOM 3551 O O . GLN B 1 222 ? -6.422 36.75 13.336 1 94.56 222 GLN B O 1
ATOM 3556 N N . ARG B 1 223 ? -7.852 37.25 11.711 1 97.25 223 ARG B N 1
ATOM 3557 C CA . ARG B 1 223 ? -7.152 38.531 11.484 1 97.25 223 ARG B CA 1
ATOM 3558 C C . ARG B 1 223 ? -7.199 39.406 12.727 1 97.25 223 ARG B C 1
ATOM 3560 O O . ARG B 1 223 ? -8.281 39.781 13.188 1 97.25 223 ARG B O 1
ATOM 3567 N N . PRO B 1 224 ? -6.07 39.812 13.164 1 98.19 224 PRO B N 1
ATOM 3568 C CA . PRO B 1 224 ? -6.031 40.531 14.445 1 98.19 224 PRO B CA 1
ATOM 3569 C C . PRO B 1 224 ? -6.727 41.875 14.383 1 98.19 224 PRO B C 1
ATOM 3571 O O . PRO B 1 224 ? -6.637 42.594 13.375 1 98.19 224 PRO B O 1
ATOM 3574 N N . GLU B 1 225 ? -7.352 42.219 15.438 1 98.19 225 GLU B N 1
ATOM 3575 C CA . GLU B 1 225 ? -8.039 43.5 15.555 1 98.19 225 GLU B CA 1
ATOM 3576 C C . GLU B 1 225 ? -7.152 44.531 16.25 1 98.19 225 GLU B C 1
ATOM 3578 O O . GLU B 1 225 ? -7.461 45.719 16.25 1 98.19 225 GLU B O 1
ATOM 3583 N N . ALA B 1 226 ? -6.086 44.125 16.766 1 97.62 226 ALA B N 1
ATOM 3584 C CA . ALA B 1 226 ? -5.195 44.969 17.531 1 97.62 226 ALA B CA 1
ATOM 3585 C C . ALA B 1 226 ? -4.516 46 16.641 1 97.62 226 ALA B C 1
ATOM 3587 O O . ALA B 1 226 ? -3.912 46.969 17.125 1 97.62 226 ALA B O 1
ATOM 3588 N N . VAL B 1 227 ? -4.617 45.781 15.352 1 98.31 227 VAL B N 1
ATOM 3589 C CA . VAL B 1 227 ? -4.035 46.688 14.391 1 98.31 227 VAL B CA 1
ATOM 3590 C C . VAL B 1 227 ? -5.035 47 13.273 1 98.31 227 VAL B C 1
ATOM 3592 O O . VAL B 1 227 ? -6.062 46.312 13.164 1 98.31 227 VAL B O 1
ATOM 3595 N N . HIS B 1 228 ? -4.711 48.062 12.492 1 98.06 228 HIS B N 1
ATOM 3596 C CA . HIS B 1 228 ? -5.527 48.375 11.328 1 98.06 228 HIS B CA 1
ATOM 3597 C C . HIS B 1 228 ? -4.98 47.719 10.07 1 98.06 228 HIS B C 1
ATOM 3599 O O . HIS B 1 228 ? -3.773 47.469 9.961 1 98.06 228 HIS B O 1
ATOM 3605 N N . TRP B 1 229 ? -5.91 47.375 9.156 1 97.88 229 TRP B N 1
ATOM 3606 C CA . TRP B 1 229 ? -5.535 46.656 7.949 1 97.88 229 TRP B CA 1
ATOM 3607 C C . TRP B 1 229 ? -5.984 47.406 6.703 1 97.88 229 TRP B C 1
ATOM 3609 O O . TRP B 1 229 ? -6.945 48.188 6.75 1 97.88 229 TRP B O 1
ATOM 3619 N N . GLN B 1 230 ? -5.262 47.25 5.633 1 96.38 230 GLN B N 1
ATOM 3620 C CA . GLN B 1 230 ? -5.648 47.688 4.301 1 96.38 230 GLN B CA 1
ATOM 3621 C C . GLN B 1 230 ? -5.492 46.562 3.275 1 96.38 230 GLN B C 1
ATOM 3623 O O . GLN B 1 230 ? -4.637 45.688 3.428 1 96.38 230 GLN B O 1
ATOM 3628 N N . THR B 1 231 ? -6.359 46.594 2.188 1 94.94 231 THR B N 1
ATOM 3629 C CA . THR B 1 231 ? -6.316 45.531 1.163 1 94.94 231 THR B CA 1
ATOM 3630 C C . THR B 1 231 ? -4.992 45.594 0.405 1 94.94 231 THR B C 1
ATOM 3632 O O . THR B 1 231 ? -4.5 46.656 0.067 1 94.94 231 THR B O 1
ATOM 3635 N N . ALA B 1 232 ? -4.422 44.344 0.303 1 88.75 232 ALA B N 1
ATOM 3636 C CA . ALA B 1 232 ? -3.174 44.25 -0.448 1 88.75 232 ALA B CA 1
ATOM 3637 C C . ALA B 1 232 ? -3.424 44.406 -1.945 1 88.75 232 ALA B C 1
ATOM 3639 O O . ALA B 1 232 ? -4.281 43.719 -2.51 1 88.75 232 ALA B O 1
ATOM 3640 N N . ARG B 1 233 ? -3.031 45.562 -2.674 1 71.56 233 ARG B N 1
ATOM 3641 C CA . ARG B 1 233 ? -3.154 45.781 -4.109 1 71.56 233 ARG B CA 1
ATOM 3642 C C . ARG B 1 233 ? -1.825 45.531 -4.816 1 71.56 233 ARG B C 1
ATOM 3644 O O . ARG B 1 233 ? -0.936 46.375 -4.797 1 71.56 233 ARG B O 1
ATOM 3651 N N . TRP B 1 234 ? -1.387 44.344 -5.023 1 60.28 234 TRP B N 1
ATOM 3652 C CA . TRP B 1 234 ? -0.059 44.094 -5.574 1 60.28 234 TRP B CA 1
ATOM 3653 C C . TRP B 1 234 ? 0.033 44.562 -7.02 1 60.28 234 TRP B C 1
ATOM 3655 O O . TRP B 1 234 ? 1.13 44.781 -7.539 1 60.28 234 TRP B O 1
ATOM 3665 N N . GLY B 1 235 ? -0.943 44.5 -7.855 1 49.81 235 GLY B N 1
ATOM 3666 C CA . GLY B 1 235 ? -0.878 44.875 -9.258 1 49.81 235 GLY B CA 1
ATOM 3667 C C . GLY B 1 235 ? -0.57 46.375 -9.453 1 49.81 235 GLY B C 1
ATOM 3668 O O . GLY B 1 235 ? -0.139 46.781 -10.539 1 49.81 235 GLY B O 1
ATOM 3669 N N . ASP B 1 236 ? -1.121 47.25 -8.734 1 39.22 236 ASP B N 1
ATOM 3670 C CA . ASP B 1 236 ? -1.09 48.625 -9.211 1 39.22 236 ASP B CA 1
ATOM 3671 C C . ASP B 1 236 ? 0.276 49.25 -8.961 1 39.22 236 ASP B C 1
ATOM 3673 O O . ASP B 1 236 ? 0.411 50.5 -8.992 1 39.22 236 ASP B O 1
ATOM 3677 N N . LEU B 1 237 ? 1.238 48.594 -8.633 1 32.19 237 LEU B N 1
ATOM 3678 C CA . LEU B 1 237 ? 2.453 49.375 -8.836 1 32.19 237 LEU B CA 1
ATOM 3679 C C . LEU B 1 237 ? 2.832 49.406 -10.312 1 32.19 237 LEU B C 1
ATOM 3681 O O . LEU B 1 237 ? 2.703 48.406 -11.016 1 32.19 237 LEU B O 1
#

Nearest PDB structures (foldseek):
  5xns-assembly1_A  TM=3.225E-01  e=2.775E+00  Pyrococcus furiosus DSM 3638

Secondary structure (DSSP, 8-state):
----------S---HHHHHHHHT---HHHHHHHHHHHHHHHHHHHTTTT-TTHHHHHHHHHHHHHHHHHHHHHHHHHHHHHHHHHHHHHT--EEEEEETTEEEEE-SHHHHHHHHHHHHS-SSSS-EEEEEESS----TTS---SEEEEEEEETTTTEEEEEEEEE-TTS-EEEEEEE-SS--TT----BSSTT-S-B--GGG-EEHHHHHHHHHHHHHH-S--SSSEEEE---TT-/----------S---HHHHHHHHT---HHHHHHHHHHHHHHHHHHHTTTT-TTHHHHHHHHHHHHHHHHHHHHHHHHHHHHHHHHHHHHHT--EEEEEETTEEEEE-SHHHHHHHHHHHHS-SSSS-EEEEEESS----TTS---SEEEEEEEETTTTEEEEEEEEE-TTS-EEEEEEE-SS--TT----BSSTT-S-B--GGG-EEHHHHHHHHHHHHHH-S--SSSEEEE---TT-

Sequence (474 aa):
MSNPAQDEPGPLEPPAVVFARLTDVPVGALDKLIEATHEVYDDLNKVLGHPYWGDLVFHQGAAIKALKEARICLEGLRAEAVGARNTELGITVATAVADGERYYAQTEDDKAELVDKVLRPQQPGASHLYVWDRPHEDPEAAGPYQQIRIVTDVAAEVGVLNFTEESEDGELRSWHTLNPAPSAEAPALPFDAGSTLKFPRDAVLPFRDLRAALDEFTRTGQRPEAVHWQTARWGDLMSNPAQDEPGPLEPPAVVFARLTDVPVGALDKLIEATHEVYDDLNKVLGHPYWGDLVFHQGAAIKALKEARICLEGLRAEAVGARNTELGITVATAVADGERYYAQTEDDKAELVDKVLRPQQPGASHLYVWDRPHEDPEAAGPYQQIRIVTDVAAEVGVLNFTEESEDGELRSWHTLNPAPSAEAPALPFDAGSTLKFPRDAVLPFRDLRAALDEFTRTGQRPEAVHWQTARWGDL